Protein AF-0000000076642370 (afdb_homodimer)

Sequence (466 aa):
MKRRTELQFAIIGIGAFGSALAKKLSEEGAYVIAIDNNMEHIEQVKDYVSDAICFDGTDEDLLEEHGITNVDVAIIAIGETFEPVVLIAMHLLNAGVEEVYGRAGSYTQEQILKQIGITDVIHPERQVAERMGISLVRRGMSDVFDLGEGMAMFEVDAPDSMVGYSLEELEIRKRYQLNLITIKRPSEADQKIGLPKQYRPIGILDGQTKIQQNDRLLLVGHKDDVDKMLETNMKRRTELQFAIIGIGAFGSALAKKLSEEGAYVIAIDNNMEHIEQVKDYVSDAICFDGTDEDLLEEHGITNVDVAIIAIGETFEPVVLIAMHLLNAGVEEVYGRAGSYTQEQILKQIGITDVIHPERQVAERMGISLVRRGMSDVFDLGEGMAMFEVDAPDSMVGYSLEELEIRKRYQLNLITIKRPSEADQKIGLPKQYRPIGILDGQTKIQQNDRLLLVGHKDDVDKMLETN

Radius of gyration: 23.32 Å; Cα contacts (8 Å, |Δi|>4): 981; chains: 2; bounding box: 57×58×46 Å

Secondary structure (DSSP, 8-state):
---GGG-EEEEE--SHHHHHHHHHHHHTT-EEEEEES-HHHHHHHTTTSSEEEES-TT-HHHHHHTTGGG-SEEEE---S-SHHHHHHHHHHHHHT-SEEEEE-SSHHHHHHHHHHT-SEEE-HHHHHHHHHHHHHHTTTEEEEEEEETTEEEEEEEPPGGGTT-BHHHH-HHHHH--EEEEEEEE-GGGGSTTS---EEE-S---TT-B--TT-EEEEEEEHHHHHHHHHH-/---GGG-EEEEE--SHHHHHHHHHHHHTT-EEEEEES-HHHHHHHTTTSSEEEES-TT-HHHHHHTTGGG-SEEEE---S-SHHHHHHHHHHHHTT-SEEEEE-SSHHHHHHHHHHT-SEEE-HHHHHHHHHHHHHHTTTEEEEEEEETTEEEEEEEPPGGGTT-BHHHHTHHHHHS-EEEEEEEE-GGGGSTTS---EEE-SS--TT-B--TT-EEEEEEEHHHHHHHHHH-

Foldseek 3Di:
DPDCLAFEEEEEDQDPVSQVVQQVNLVVNHAYEYEEQDVVSQVSRCVRHNHGDHDQLLDLVVCVVVCVLPGQEYEYEDDPDLVSQLSNLLSSVVSPRPAYEYEDADPVSQVSSVVSPHPHYDYPVVVVVVQVVQQVVVVQWRQNADPDPQKTKIKGWDDPVQAPPFCLRVVLCVPLVKDFDWKWDFDVVPVPPPDPGDTDTDPDGDRGDGHHHRIITTIIDHPVSVVVVNVVD/DPPCLAFEEEEEDQDPVSVVVQQVNLVVNHAYEYEEQDVVSQVSRCVRHNHGDHDQLLDLVVCVVVCVLPGQEYEYPDDPDLVSQLSNLLSSVVSPRPAYEYEDADPVSQVSSVVSPHPHYDYPVVVVVVQVVQQVVVVQWRFPADPDPQKTKTKGWDDPVQAPPFCLRVVLCVPLVKDFDWKWDFDVVPVPPPDPGDTDTDPDGDRGDGHHHRIITTIIDHPVSVVVVNVVD

pLDDT: mean 86.87, std 13.93, range [30.92, 98.62]

Solvent-accessible surface area (backbone atoms only — not comparable to full-atom values): 24018 Å² total; per-residue (Å²): 125,80,60,42,55,71,38,34,34,31,34,37,24,43,49,66,35,24,43,35,22,47,48,38,27,28,74,68,53,32,43,32,37,39,30,19,71,43,61,73,41,34,63,72,42,45,86,60,34,75,38,56,44,74,43,61,74,67,37,63,64,58,36,51,75,70,45,57,39,70,29,53,32,39,36,36,43,41,78,88,54,63,66,58,48,53,53,32,50,52,54,34,50,73,57,58,30,76,35,34,34,37,42,37,88,45,71,67,50,39,52,52,44,51,69,76,59,45,68,47,74,45,41,38,38,44,58,44,19,41,47,48,25,46,30,63,44,30,67,55,35,26,56,73,39,83,59,46,93,66,28,29,31,32,37,26,61,51,39,74,74,50,42,74,37,27,46,58,76,60,34,50,45,83,76,39,62,29,46,75,74,40,40,25,35,64,48,69,80,43,67,48,86,90,49,73,78,47,67,39,54,49,76,88,85,51,57,76,44,57,42,48,89,75,22,28,38,32,32,37,33,38,63,69,36,51,50,49,50,54,71,76,61,125,79,59,39,56,72,38,34,35,30,34,39,24,43,51,66,35,26,42,34,22,48,48,38,27,27,76,68,54,33,42,32,37,38,30,19,70,45,62,73,40,36,64,74,43,45,86,59,34,74,40,58,43,74,45,61,74,69,37,62,66,57,36,51,75,72,45,59,41,69,28,53,33,37,35,35,43,40,79,88,53,62,66,58,46,54,52,33,50,52,54,33,49,73,56,60,31,75,35,33,34,38,45,36,91,44,72,69,50,39,52,53,46,52,70,76,59,46,68,46,73,44,40,37,38,44,57,44,19,41,48,46,24,48,25,64,44,34,68,56,33,30,56,74,41,83,60,46,96,66,27,29,32,31,39,25,61,51,40,74,74,48,42,72,38,26,46,56,74,61,33,49,45,81,75,40,62,29,47,76,73,41,40,25,36,64,48,68,82,44,66,50,88,89,49,74,79,48,66,40,54,48,75,86,84,50,57,76,43,56,41,48,88,76,22,29,38,31,34,36,33,40,62,69,36,51,50,48,50,54,71,76,60

InterPro domains:
  IPR003148 Regulator of K+ conductance, N-terminal lobe [PF02254] (9-124)
  IPR003148 Regulator of K+ conductance, N-terminal lobe [PS51201] (6-123)
  IPR006037 Regulator of K+ conductance, C-terminal [PF02080] (152-231)
  IPR006037 Regulator of K+ conductance, C-terminal [PS51202] (139-233)
  IPR036291 NAD(P)-binding domain superfamily [SSF51735] (8-133)
  IPR036721 Regulator of K+ conductance, C-terminal domain superfamily [G3DSA:3.30.70.1450] (147-233)
  IPR036721 Regulator of K+ conductance, C-terminal domain superfamily [SSF116726] (136-231)
  IPR050721 Trk/Ktr/HKT Potassium Transport [PTHR43833] (6-229)

Nearest PDB structures (foldseek):
  6i8v-assembly1_A-2  TM=8.777E-01  e=1.283E-21  Bacillus subtilis subsp. subtilis str. 168
  6s2j-assembly1_A  TM=8.894E-01  e=2.408E-21  Bacillus subtilis subsp. subtilis str. 168
  4j7c-assembly1_B  TM=8.824E-01  e=2.731E-21  Bacillus subtilis subsp. subtilis str. 168
  6s5d-assembly1_B-2  TM=8.880E-01  e=1.318E-20  Bacillus subtilis subsp. subtilis str. 168
  8xmi-assembly1_E  TM=9.238E-01  e=5.404E-19  Bacillus subtilis

Organism: NCBI:txid1194090

Structure (mmCIF, N/CA/C/O backbone):
data_AF-0000000076642370-model_v1
#
loop_
_entity.id
_entity.type
_entity.pdbx_description
1 polymer 'Trk system potassium uptake protein TrkA'
#
loop_
_atom_site.group_PDB
_atom_site.id
_atom_site.type_symbol
_atom_site.label_atom_id
_atom_site.label_alt_id
_atom_site.label_comp_id
_atom_site.label_asym_id
_atom_site.label_entity_id
_atom_site.label_seq_id
_atom_site.pdbx_PDB_ins_code
_atom_site.Cartn_x
_atom_site.Cartn_y
_atom_site.Cartn_z
_atom_site.occupancy
_atom_site.B_iso_or_equiv
_atom_site.auth_seq_id
_atom_site.auth_comp_id
_atom_site.auth_asym_id
_atom_site.auth_atom_id
_atom_site.pdbx_PDB_model_num
ATOM 1 N N . MET A 1 1 ? 25.516 14.109 -2.951 1 30.92 1 MET A N 1
ATOM 2 C CA . MET A 1 1 ? 24.531 13.039 -2.783 1 30.92 1 MET A CA 1
ATOM 3 C C . MET A 1 1 ? 23.922 12.641 -4.125 1 30.92 1 MET A C 1
ATOM 5 O O . MET A 1 1 ? 23.422 13.492 -4.863 1 30.92 1 MET A O 1
ATOM 9 N N . LYS A 1 2 ? 24.516 11.617 -4.734 1 44 2 LYS A N 1
ATOM 10 C CA . LYS A 1 2 ? 24.094 11.344 -6.102 1 44 2 LYS A CA 1
ATOM 11 C C . LYS A 1 2 ? 22.578 11.461 -6.246 1 44 2 LYS A C 1
ATOM 13 O O . LYS A 1 2 ? 21.828 11.047 -5.352 1 44 2 LYS A O 1
ATOM 18 N N . ARG A 1 3 ? 22.188 12.297 -7.047 1 45.38 3 ARG A N 1
ATOM 19 C CA . ARG A 1 3 ? 20.75 12.297 -7.297 1 45.38 3 ARG A CA 1
ATOM 20 C C . ARG A 1 3 ? 20.234 10.891 -7.602 1 45.38 3 ARG A C 1
ATOM 22 O O . ARG A 1 3 ? 20.891 10.141 -8.328 1 45.38 3 ARG A O 1
ATOM 29 N N . ARG A 1 4 ? 19.422 10.195 -6.871 1 50.84 4 ARG A N 1
ATOM 30 C CA . ARG A 1 4 ? 18.891 8.836 -6.891 1 50.84 4 ARG A CA 1
ATOM 31 C C . ARG A 1 4 ? 18.516 8.422 -8.305 1 50.84 4 ARG A C 1
ATOM 33 O O . ARG A 1 4 ? 18.375 7.227 -8.594 1 50.84 4 ARG A O 1
ATOM 40 N N . THR A 1 5 ? 18.422 9.484 -9.172 1 55.75 5 THR A N 1
ATOM 41 C CA . THR A 1 5 ? 18.203 9.148 -10.57 1 55.75 5 THR A CA 1
ATOM 42 C C . THR A 1 5 ? 19.453 8.531 -11.18 1 55.75 5 THR A C 1
ATOM 44 O O . THR A 1 5 ? 19.422 7.992 -12.289 1 55.75 5 THR A O 1
ATOM 47 N N . GLU A 1 6 ? 20.469 8.562 -10.32 1 68.56 6 GLU A N 1
ATOM 48 C CA . GLU A 1 6 ? 21.703 7.996 -10.852 1 68.56 6 GLU A CA 1
ATOM 49 C C . GLU A 1 6 ? 21.938 6.586 -10.312 1 68.56 6 GLU A C 1
ATOM 51 O O . GLU A 1 6 ? 22.938 5.945 -10.664 1 68.56 6 GLU A O 1
ATOM 56 N N . LEU A 1 7 ? 20.891 6.07 -9.719 1 81.62 7 LEU A N 1
ATOM 57 C CA . LEU A 1 7 ? 21.031 4.75 -9.117 1 81.62 7 LEU A CA 1
ATOM 58 C C . LEU A 1 7 ? 20.797 3.652 -10.148 1 81.62 7 LEU A C 1
ATOM 60 O O . LEU A 1 7 ? 19.953 3.801 -11.039 1 81.62 7 LEU A O 1
ATOM 64 N N . GLN A 1 8 ? 21.609 2.615 -10 1 93.06 8 GLN A N 1
ATOM 65 C CA . GLN A 1 8 ? 21.453 1.429 -10.836 1 93.06 8 GLN A CA 1
ATOM 66 C C . GLN A 1 8 ? 20.688 0.33 -10.102 1 93.06 8 GLN A C 1
ATOM 68 O O . GLN A 1 8 ? 21.062 -0.052 -8.992 1 93.06 8 GLN A O 1
ATOM 73 N N . PHE A 1 9 ? 19.625 -0.105 -10.742 1 96.56 9 PHE A N 1
ATOM 74 C CA . PHE A 1 9 ? 18.766 -1.123 -10.148 1 96.56 9 PHE A CA 1
ATOM 75 C C . PHE A 1 9 ? 18.859 -2.428 -10.93 1 96.56 9 PHE A C 1
ATOM 77 O O . PHE A 1 9 ? 18.859 -2.42 -12.164 1 96.56 9 PHE A O 1
ATOM 84 N N . ALA A 1 10 ? 18.984 -3.482 -10.195 1 98.31 10 ALA A N 1
ATOM 85 C CA . ALA A 1 10 ? 18.797 -4.805 -10.789 1 98.31 10 ALA A CA 1
ATOM 86 C C . ALA A 1 10 ? 17.516 -5.461 -10.289 1 98.31 10 ALA A C 1
ATOM 88 O O . ALA A 1 10 ? 17.234 -5.453 -9.094 1 98.31 10 ALA A O 1
ATOM 89 N N . ILE A 1 11 ? 16.766 -5.969 -11.242 1 98.56 11 ILE A N 1
ATOM 90 C CA . ILE A 1 11 ? 15.562 -6.73 -10.906 1 98.56 11 ILE A CA 1
ATOM 91 C C . ILE A 1 11 ? 15.703 -8.164 -11.406 1 98.56 11 ILE A C 1
ATOM 93 O O . ILE A 1 11 ? 15.797 -8.398 -12.617 1 98.56 11 ILE A O 1
ATOM 97 N N . ILE A 1 12 ? 15.711 -9.062 -10.438 1 98.62 12 ILE A N 1
ATOM 98 C CA . ILE A 1 12 ? 15.875 -10.477 -10.773 1 98.62 12 ILE A CA 1
ATOM 99 C C . ILE A 1 12 ? 14.539 -11.195 -10.633 1 98.62 12 ILE A C 1
ATOM 101 O O . ILE A 1 12 ? 14.039 -11.391 -9.523 1 98.62 12 ILE A O 1
ATOM 105 N N . GLY A 1 13 ? 14.016 -11.688 -11.719 1 97.75 13 GLY A N 1
ATOM 106 C CA . GLY A 1 13 ? 12.648 -12.172 -11.797 1 97.75 13 GLY A CA 1
ATOM 107 C C . GLY A 1 13 ? 11.695 -11.164 -12.414 1 97.75 13 GLY A C 1
ATOM 108 O O . GLY A 1 13 ? 11.398 -10.133 -11.805 1 97.75 13 GLY A O 1
ATOM 109 N N . ILE A 1 14 ? 11.281 -11.516 -13.648 1 97.06 14 ILE A N 1
ATOM 110 C CA . ILE A 1 14 ? 10.43 -10.578 -14.375 1 97.06 14 ILE A CA 1
ATOM 111 C C . ILE A 1 14 ? 9.047 -11.188 -14.578 1 97.06 14 ILE A C 1
ATOM 113 O O . ILE A 1 14 ? 8.609 -11.383 -15.719 1 97.06 14 ILE A O 1
ATOM 117 N N . GLY A 1 15 ? 8.383 -11.438 -13.516 1 93.5 15 GLY A N 1
ATOM 118 C CA . GLY A 1 15 ? 6.969 -11.797 -13.508 1 93.5 15 GLY A CA 1
ATOM 119 C C . GLY A 1 15 ? 6.055 -10.602 -13.336 1 93.5 15 GLY A C 1
ATOM 120 O O . GLY A 1 15 ? 6.367 -9.492 -13.789 1 93.5 15 GLY A O 1
ATOM 121 N N . ALA A 1 16 ? 4.918 -10.867 -12.68 1 90.62 16 ALA A N 1
ATOM 122 C CA . ALA A 1 16 ? 3.934 -9.805 -12.484 1 90.62 16 ALA A CA 1
ATOM 123 C C . ALA A 1 16 ? 4.508 -8.664 -11.648 1 90.62 16 ALA A C 1
ATOM 125 O O . ALA A 1 16 ? 4.398 -7.496 -12.023 1 90.62 16 ALA A O 1
ATOM 126 N N . PHE A 1 17 ? 5.223 -9.039 -10.617 1 94.12 17 PHE A N 1
ATOM 127 C CA . PHE A 1 17 ? 5.793 -8.023 -9.742 1 94.12 17 PHE A CA 1
ATOM 128 C C . PHE A 1 17 ? 7.023 -7.387 -10.375 1 94.12 17 PHE A C 1
ATOM 130 O O . PHE A 1 17 ? 7.117 -6.16 -10.461 1 94.12 17 PHE A O 1
ATOM 137 N N . GLY A 1 18 ? 7.949 -8.18 -10.797 1 96.69 18 GLY A N 1
ATOM 138 C CA . GLY A 1 18 ? 9.188 -7.684 -11.367 1 96.69 18 GLY A CA 1
ATOM 139 C C . GLY A 1 18 ? 8.977 -6.789 -12.57 1 96.69 18 GLY A C 1
ATOM 140 O O . GLY A 1 18 ? 9.648 -5.762 -12.719 1 96.69 18 GLY A O 1
ATOM 141 N N . SER A 1 19 ? 8.047 -7.191 -13.422 1 96.25 19 SER A N 1
ATOM 142 C CA . SER A 1 19 ? 7.793 -6.391 -14.617 1 96.25 19 SER A CA 1
ATOM 143 C C . SER A 1 19 ? 7.172 -5.047 -14.258 1 96.25 19 SER A C 1
ATOM 145 O O . SER A 1 19 ? 7.531 -4.016 -14.836 1 96.25 19 SER A O 1
ATOM 147 N N . ALA A 1 20 ? 6.266 -5.055 -13.312 1 93.62 20 ALA A N 1
ATOM 148 C CA . ALA A 1 20 ? 5.645 -3.811 -12.859 1 93.62 20 ALA A CA 1
ATOM 149 C C . ALA A 1 20 ? 6.68 -2.885 -12.227 1 93.62 20 ALA A C 1
ATOM 151 O O . ALA A 1 20 ? 6.672 -1.675 -12.469 1 93.62 20 ALA A O 1
ATOM 152 N N . LEU A 1 21 ? 7.57 -3.43 -11.477 1 94.94 21 LEU A N 1
ATOM 153 C CA . LEU A 1 21 ? 8.617 -2.652 -10.82 1 94.94 21 LEU A CA 1
ATOM 154 C C . LEU A 1 21 ? 9.594 -2.08 -11.844 1 94.94 21 LEU A C 1
ATOM 156 O O . LEU A 1 21 ? 9.961 -0.905 -11.773 1 94.94 21 LEU A O 1
ATOM 160 N N . ALA A 1 22 ? 9.977 -2.93 -12.75 1 96.94 22 ALA A N 1
ATOM 161 C CA . ALA A 1 22 ? 10.891 -2.498 -13.805 1 96.94 22 ALA A CA 1
ATOM 162 C C . ALA A 1 22 ? 10.312 -1.314 -14.578 1 96.94 22 ALA A C 1
ATOM 164 O O . ALA A 1 22 ? 11.016 -0.327 -14.82 1 96.94 22 ALA A O 1
ATOM 165 N N . LYS A 1 23 ? 9.094 -1.418 -14.914 1 94.25 23 LYS A N 1
ATOM 166 C CA . LYS A 1 23 ? 8.422 -0.352 -15.648 1 94.25 23 LYS A CA 1
ATOM 167 C C . LYS A 1 23 ? 8.375 0.935 -14.836 1 94.25 23 LYS A C 1
ATOM 169 O O . LYS A 1 23 ? 8.719 2.008 -15.328 1 94.25 23 LYS A O 1
ATOM 174 N N . LYS A 1 24 ? 7.984 0.792 -13.633 1 88.88 24 LYS A N 1
ATOM 175 C CA . LYS A 1 24 ? 7.836 1.973 -12.789 1 88.88 24 LYS A CA 1
ATOM 176 C C . LYS A 1 24 ? 9.18 2.66 -12.555 1 88.88 24 LYS A C 1
ATOM 178 O O . LYS A 1 24 ? 9.281 3.883 -12.672 1 88.88 24 LYS A O 1
ATOM 183 N N . LEU A 1 25 ? 10.195 1.916 -12.234 1 90.81 25 LEU A N 1
ATOM 184 C CA . LEU A 1 25 ? 11.531 2.471 -12.031 1 90.81 25 LEU A CA 1
ATOM 185 C C . LEU A 1 25 ? 12.008 3.195 -13.289 1 90.81 25 LEU A C 1
ATOM 187 O O . LEU A 1 25 ? 12.562 4.293 -13.203 1 90.81 25 LEU A O 1
ATOM 191 N N . SER A 1 26 ? 11.781 2.57 -14.398 1 93.06 26 SER A N 1
ATOM 192 C CA . SER A 1 26 ? 12.188 3.168 -15.672 1 93.06 26 SER A CA 1
ATOM 193 C C . SER A 1 26 ? 11.445 4.473 -15.93 1 93.06 26 SER A C 1
ATOM 195 O O . SER A 1 26 ? 12.047 5.457 -16.359 1 93.06 26 SER A O 1
ATOM 197 N N . GLU A 1 27 ? 10.164 4.457 -15.664 1 85.5 27 GLU A N 1
ATOM 198 C CA . GLU A 1 27 ? 9.344 5.656 -15.805 1 85.5 27 GLU A CA 1
ATOM 199 C C . GLU A 1 27 ? 9.883 6.793 -14.938 1 85.5 27 GLU A C 1
ATOM 201 O O . GLU A 1 27 ? 9.766 7.965 -15.297 1 85.5 27 GLU A O 1
ATOM 206 N N . GLU A 1 28 ? 10.477 6.438 -13.875 1 77.06 28 GLU A N 1
ATOM 207 C CA . GLU A 1 28 ? 11.008 7.422 -12.938 1 77.06 28 GLU A CA 1
ATOM 208 C C . GLU A 1 28 ? 12.438 7.82 -13.312 1 77.06 28 GLU A C 1
ATOM 210 O O . GLU A 1 28 ? 13.078 8.594 -12.594 1 77.06 28 GLU A O 1
ATOM 215 N N . GLY A 1 29 ? 12.969 7.215 -14.312 1 83.94 29 GLY A N 1
ATOM 216 C CA . GLY A 1 29 ? 14.234 7.645 -14.883 1 83.94 29 GLY A CA 1
ATOM 217 C C . GLY A 1 29 ? 15.422 6.875 -14.344 1 83.94 29 GLY A C 1
ATOM 218 O O . GLY A 1 29 ? 16.578 7.266 -14.562 1 83.94 29 GLY A O 1
ATOM 219 N N . ALA A 1 30 ? 15.195 5.777 -13.703 1 88.12 30 ALA A N 1
ATOM 220 C CA . ALA A 1 30 ? 16.281 4.992 -13.125 1 88.12 30 ALA A CA 1
ATOM 221 C C . ALA A 1 30 ? 16.922 4.086 -14.164 1 88.12 30 ALA A C 1
ATOM 223 O O . ALA A 1 30 ? 16.297 3.762 -15.18 1 88.12 30 ALA A O 1
ATOM 224 N N . TYR A 1 31 ? 18.172 3.764 -13.953 1 94.38 31 TYR A N 1
ATOM 225 C CA . TYR A 1 31 ? 18.844 2.734 -14.742 1 94.38 31 TYR A CA 1
ATOM 226 C C . TYR A 1 31 ? 18.484 1.343 -14.234 1 94.38 31 TYR A C 1
ATOM 228 O O . TYR A 1 31 ? 18.812 0.981 -13.102 1 94.38 31 TYR A O 1
ATOM 236 N N . VAL A 1 32 ? 17.859 0.541 -15.102 1 97.12 32 VAL A N 1
ATOM 237 C CA . VAL A 1 32 ? 17.312 -0.732 -14.641 1 97.12 32 VAL A CA 1
ATOM 238 C C . VAL A 1 32 ? 17.875 -1.872 -15.484 1 97.12 32 VAL A C 1
ATOM 240 O O . VAL A 1 32 ? 17.812 -1.827 -16.719 1 97.12 32 VAL A O 1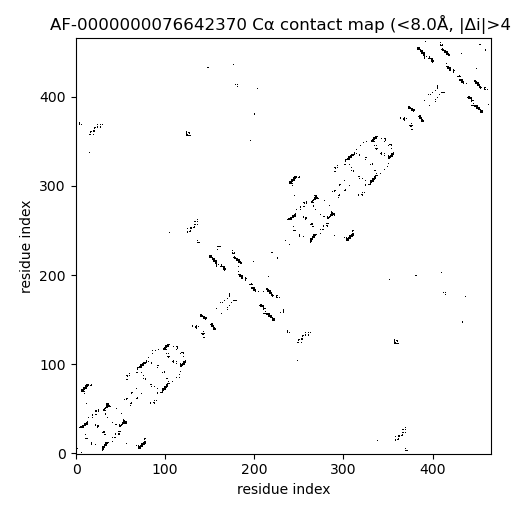
ATOM 243 N N . ILE A 1 33 ? 18.438 -2.861 -14.773 1 98.06 33 ILE A N 1
ATOM 244 C CA . ILE A 1 33 ? 18.828 -4.125 -15.391 1 98.06 33 ILE A CA 1
ATOM 245 C C . ILE A 1 33 ? 17.828 -5.215 -14.992 1 98.06 33 ILE A C 1
ATOM 247 O O . ILE A 1 33 ? 17.703 -5.547 -13.812 1 98.06 33 ILE A O 1
ATOM 251 N N . ALA A 1 34 ? 17.156 -5.75 -16.016 1 98.44 34 ALA A N 1
ATOM 252 C CA . ALA A 1 34 ? 16.156 -6.789 -15.773 1 98.44 34 ALA A CA 1
ATOM 253 C C . ALA A 1 34 ? 16.703 -8.164 -16.141 1 98.44 34 ALA A C 1
ATOM 255 O O . ALA A 1 34 ? 17.266 -8.352 -17.219 1 98.44 34 ALA A O 1
ATOM 256 N N . ILE A 1 35 ? 16.5 -9.117 -15.195 1 98.44 35 ILE A N 1
ATOM 257 C CA . ILE A 1 35 ? 17.016 -10.461 -15.391 1 98.44 35 ILE A CA 1
ATOM 258 C C . ILE A 1 35 ? 15.883 -11.477 -15.203 1 98.44 35 ILE A C 1
ATOM 260 O O . ILE A 1 35 ? 15.094 -11.375 -14.258 1 98.44 35 ILE A O 1
ATOM 264 N N . ASP A 1 36 ? 15.828 -12.422 -16.078 1 98.25 36 ASP A N 1
ATOM 265 C CA . ASP A 1 36 ? 14.938 -13.578 -15.977 1 98.25 36 ASP A CA 1
ATOM 266 C C . ASP A 1 36 ? 15.469 -14.75 -16.797 1 98.25 36 ASP A C 1
ATOM 268 O O . ASP A 1 36 ? 16.219 -14.555 -17.766 1 98.25 36 ASP A O 1
ATOM 272 N N . ASN A 1 37 ? 15.062 -15.906 -16.344 1 97.62 37 ASN A N 1
ATOM 273 C CA . ASN A 1 37 ? 15.516 -17.062 -17.109 1 97.62 37 ASN A CA 1
ATOM 274 C C . ASN A 1 37 ? 14.508 -17.453 -18.172 1 97.62 37 ASN A C 1
ATOM 276 O O . ASN A 1 37 ? 14.703 -18.453 -18.875 1 97.62 37 ASN A O 1
ATOM 280 N N . ASN A 1 38 ? 13.43 -16.781 -18.328 1 97.12 38 ASN A N 1
ATOM 281 C CA . ASN A 1 38 ? 12.414 -16.953 -19.344 1 97.12 38 ASN A CA 1
ATOM 282 C C . ASN A 1 38 ? 12.445 -15.82 -20.375 1 97.12 38 ASN A C 1
ATOM 284 O O . ASN A 1 38 ? 12.164 -14.672 -20.047 1 97.12 38 ASN A O 1
ATOM 288 N N . MET A 1 39 ? 12.711 -16.141 -21.594 1 97.25 39 MET A N 1
ATOM 289 C CA . MET A 1 39 ? 12.859 -15.141 -22.656 1 97.25 39 MET A CA 1
ATOM 290 C C . MET A 1 39 ? 11.57 -14.367 -22.875 1 97.25 39 MET A C 1
ATOM 292 O O . MET A 1 39 ? 11.594 -13.188 -23.219 1 97.25 39 MET A O 1
ATOM 296 N N . GLU A 1 40 ? 10.453 -14.992 -22.688 1 96.25 40 GLU A N 1
ATOM 297 C CA . GLU A 1 40 ? 9.164 -14.328 -22.844 1 96.25 40 GLU A CA 1
ATOM 298 C C . GLU A 1 40 ? 9.016 -13.172 -21.859 1 96.25 40 GLU A C 1
ATOM 300 O O . GLU A 1 40 ? 8.469 -12.117 -22.203 1 96.25 40 GLU A O 1
ATOM 305 N N . HIS A 1 41 ? 9.523 -13.406 -20.688 1 96.25 41 HIS A N 1
ATOM 306 C CA . HIS A 1 41 ? 9.484 -12.359 -19.656 1 96.25 41 HIS A CA 1
ATOM 307 C C . HIS A 1 41 ? 10.391 -11.195 -20.031 1 96.25 41 HIS A C 1
ATOM 309 O O . HIS A 1 41 ? 10.008 -10.031 -19.875 1 96.25 41 HIS A O 1
ATOM 315 N N . ILE A 1 42 ? 11.547 -11.508 -20.547 1 97.31 42 ILE A N 1
ATOM 316 C CA . ILE A 1 42 ? 12.523 -10.5 -20.922 1 97.31 42 ILE A CA 1
ATOM 317 C C . ILE A 1 42 ? 11.969 -9.633 -22.047 1 97.31 42 ILE A C 1
ATOM 319 O O . ILE A 1 42 ? 12.117 -8.406 -22.031 1 97.31 42 ILE A O 1
ATOM 323 N N . GLU A 1 43 ? 11.273 -10.234 -22.938 1 96.38 43 GLU A N 1
ATOM 324 C CA . GLU A 1 43 ? 10.695 -9.539 -24.078 1 96.38 43 GLU A CA 1
ATOM 325 C C . GLU A 1 43 ? 9.656 -8.516 -23.641 1 96.38 43 GLU A C 1
ATOM 327 O O . GLU A 1 43 ? 9.492 -7.473 -24.266 1 96.38 43 GLU A O 1
ATOM 332 N N . GLN A 1 44 ? 9.07 -8.773 -22.547 1 92.56 44 GLN A N 1
ATOM 333 C CA . GLN A 1 44 ? 8 -7.906 -22.047 1 92.56 44 GLN A CA 1
ATOM 334 C C . GLN A 1 44 ? 8.562 -6.586 -21.531 1 92.56 44 GLN A C 1
ATOM 336 O O . GLN A 1 44 ? 7.863 -5.574 -21.5 1 92.56 44 GLN A O 1
ATOM 341 N N . VAL A 1 45 ? 9.867 -6.605 -21.172 1 96.31 45 VAL A N 1
ATOM 342 C CA . VAL A 1 45 ? 10.352 -5.418 -20.469 1 96.31 45 VAL A CA 1
ATOM 343 C C . VAL A 1 45 ? 11.508 -4.805 -21.25 1 96.31 45 VAL A C 1
ATOM 345 O O . VAL A 1 45 ? 11.961 -3.697 -20.938 1 96.31 45 VAL A O 1
ATOM 348 N N . LYS A 1 46 ? 11.984 -5.418 -22.297 1 96.56 46 LYS A N 1
ATOM 349 C CA . LYS A 1 46 ? 13.219 -5.043 -22.984 1 96.56 46 LYS A CA 1
ATOM 350 C C . LYS A 1 46 ? 13.125 -3.629 -23.547 1 96.56 46 LYS A C 1
ATOM 352 O O . LYS A 1 46 ? 14.125 -2.918 -23.625 1 96.56 46 LYS A O 1
ATOM 357 N N . ASP A 1 47 ? 11.938 -3.152 -23.812 1 95.12 47 ASP A N 1
ATOM 358 C CA . ASP A 1 47 ? 11.758 -1.871 -24.484 1 95.12 47 ASP A CA 1
ATOM 359 C C . ASP A 1 47 ? 11.719 -0.72 -23.484 1 95.12 47 ASP A C 1
ATOM 361 O O . ASP A 1 47 ? 11.836 0.446 -23.859 1 95.12 47 ASP A O 1
ATOM 365 N N . TYR A 1 48 ? 11.617 -1.032 -22.25 1 92.56 48 TYR A N 1
ATOM 366 C CA . TYR A 1 48 ? 11.422 0.097 -21.344 1 92.56 48 TYR A CA 1
ATOM 367 C C . TYR A 1 48 ? 12.516 0.146 -20.297 1 92.56 48 TYR A C 1
ATOM 369 O O . TYR A 1 48 ? 12.656 1.143 -19.578 1 92.56 48 TYR A O 1
ATOM 377 N N . VAL A 1 49 ? 13.328 -0.917 -20.234 1 96.69 49 VAL A N 1
ATOM 378 C CA . VAL A 1 49 ? 14.414 -0.909 -19.25 1 96.69 49 VAL A CA 1
ATOM 379 C C . VAL A 1 49 ? 15.734 -0.616 -19.953 1 96.69 49 VAL A C 1
ATOM 381 O O . VAL A 1 49 ? 15.812 -0.625 -21.188 1 96.69 49 VAL A O 1
ATOM 384 N N . SER A 1 50 ? 16.75 -0.288 -19.141 1 96.38 50 SER A N 1
ATOM 385 C CA . SER A 1 50 ? 18.078 0.014 -19.672 1 96.38 50 SER A CA 1
ATOM 386 C C . SER A 1 50 ? 18.734 -1.232 -20.266 1 96.38 50 SER A C 1
ATOM 388 O O . SER A 1 50 ? 19.344 -1.179 -21.328 1 96.38 50 SER A O 1
ATOM 390 N N . ASP A 1 51 ? 18.656 -2.363 -19.531 1 97.19 51 ASP A N 1
ATOM 391 C CA . ASP A 1 51 ? 19.172 -3.66 -19.969 1 97.19 51 ASP A CA 1
ATOM 392 C C . ASP A 1 51 ? 18.219 -4.785 -19.547 1 97.19 51 ASP A C 1
ATOM 394 O O . ASP A 1 51 ? 17.672 -4.766 -18.453 1 97.19 51 ASP A O 1
ATOM 398 N N . ALA A 1 52 ? 18.047 -5.688 -20.5 1 98 52 ALA A N 1
ATOM 399 C CA . ALA A 1 52 ? 17.281 -6.898 -20.219 1 98 52 ALA A CA 1
ATOM 400 C C . ALA A 1 52 ? 18.031 -8.141 -20.672 1 98 52 ALA A C 1
ATOM 402 O O . ALA A 1 52 ? 18.344 -8.289 -21.859 1 98 52 ALA A O 1
ATOM 403 N N . ILE A 1 53 ? 18.312 -9.016 -19.719 1 98.12 53 ILE A N 1
ATOM 404 C CA . ILE A 1 53 ? 19.188 -10.141 -20.031 1 98.12 53 ILE A CA 1
ATOM 405 C C . ILE A 1 53 ? 18.531 -11.445 -19.578 1 98.12 53 ILE A C 1
ATOM 407 O O . ILE A 1 53 ? 17.953 -11.508 -18.484 1 98.12 53 ILE A O 1
ATOM 411 N N . CYS A 1 54 ? 18.625 -12.445 -20.453 1 98.56 54 CYS A N 1
ATOM 412 C CA . CYS A 1 54 ? 18.031 -13.742 -20.156 1 98.56 54 CYS A CA 1
ATOM 413 C C . CYS A 1 54 ? 19.078 -14.719 -19.641 1 98.56 54 CYS A C 1
ATOM 415 O O . CYS A 1 54 ? 19.906 -15.219 -20.406 1 98.56 54 CYS A O 1
ATOM 417 N N . PHE A 1 55 ? 19.047 -15.008 -18.281 1 97.69 55 PHE A N 1
ATOM 418 C CA . PHE A 1 55 ? 19.906 -16.047 -17.703 1 97.69 55 PHE A CA 1
ATOM 419 C C . PHE A 1 55 ? 19.406 -16.453 -16.328 1 97.69 55 PHE A C 1
ATOM 421 O O . PHE A 1 55 ? 18.484 -15.828 -15.781 1 97.69 55 PHE A O 1
ATOM 428 N N . ASP A 1 56 ? 19.922 -17.5 -15.828 1 97.69 56 ASP A N 1
ATOM 429 C CA . ASP A 1 56 ? 19.578 -17.984 -14.492 1 97.69 56 ASP A CA 1
ATOM 430 C C . ASP A 1 56 ? 20.281 -17.156 -13.414 1 97.69 56 ASP A C 1
ATOM 432 O O . ASP A 1 56 ? 21.5 -17.172 -13.312 1 97.69 56 ASP A O 1
ATOM 436 N N . GLY A 1 57 ? 19.516 -16.469 -12.594 1 96.88 57 GLY A N 1
ATOM 437 C CA . GLY A 1 57 ? 20.031 -15.547 -11.586 1 96.88 57 GLY A CA 1
ATOM 438 C C . GLY A 1 57 ? 20.844 -16.234 -10.5 1 96.88 57 GLY A C 1
ATOM 439 O O . GLY A 1 57 ? 21.516 -15.586 -9.703 1 96.88 57 GLY A O 1
ATOM 440 N N . THR A 1 58 ? 20.766 -17.594 -10.484 1 97.31 58 THR A N 1
ATOM 441 C CA . THR A 1 58 ? 21.547 -18.297 -9.469 1 97.31 58 THR A CA 1
ATOM 442 C C . THR A 1 58 ? 22.984 -18.516 -9.945 1 97.31 58 THR A C 1
ATOM 444 O O . THR A 1 58 ? 23.844 -18.969 -9.18 1 97.31 58 THR A O 1
ATOM 447 N N . ASP A 1 59 ? 23.266 -18.188 -11.156 1 97.69 59 ASP A N 1
ATOM 448 C CA . ASP A 1 59 ? 24.625 -18.266 -11.695 1 97.69 59 ASP A CA 1
ATOM 449 C C . ASP A 1 59 ? 25.453 -17.062 -11.258 1 97.69 59 ASP A C 1
ATOM 451 O O . ASP A 1 59 ? 25.344 -15.977 -11.844 1 97.69 59 ASP A O 1
ATOM 455 N N . GLU A 1 60 ? 26.312 -17.344 -10.383 1 96.38 60 GLU A N 1
ATOM 456 C CA . GLU A 1 60 ? 27.094 -16.266 -9.789 1 96.38 60 GLU A CA 1
ATOM 457 C C . GLU A 1 60 ? 28 -15.602 -10.82 1 96.38 60 GLU A C 1
ATOM 459 O O . GLU A 1 60 ? 28.203 -14.391 -10.789 1 96.38 60 GLU A O 1
ATOM 464 N N . ASP A 1 61 ? 28.531 -16.391 -11.633 1 96.94 61 ASP A N 1
ATOM 465 C CA . ASP A 1 61 ? 29.438 -15.875 -12.656 1 96.94 61 ASP A CA 1
ATOM 466 C C . ASP A 1 61 ? 28.703 -14.922 -13.594 1 96.94 61 ASP A C 1
ATOM 468 O O . ASP A 1 61 ? 29.219 -13.852 -13.938 1 96.94 61 ASP A O 1
ATOM 472 N N . LEU A 1 62 ? 27.562 -15.312 -13.945 1 97.5 62 LEU A N 1
ATOM 473 C CA . LEU A 1 62 ? 26.781 -14.477 -14.852 1 97.5 62 LEU A CA 1
ATOM 474 C C . LEU A 1 62 ? 26.312 -13.203 -14.156 1 97.5 62 LEU A C 1
ATOM 476 O O . LEU A 1 62 ? 26.25 -12.141 -14.781 1 97.5 62 LEU A O 1
ATOM 480 N N . LEU A 1 63 ? 25.984 -13.273 -12.883 1 97.44 63 LEU A N 1
ATOM 481 C CA . LEU A 1 63 ? 25.641 -12.086 -12.117 1 97.44 63 LEU A CA 1
ATOM 482 C C . LEU A 1 63 ? 26.766 -11.062 -12.156 1 97.44 63 LEU A C 1
ATOM 484 O O . LEU A 1 63 ? 26.531 -9.867 -12.352 1 97.44 63 LEU A O 1
ATOM 488 N N . GLU A 1 64 ? 27.953 -11.594 -11.992 1 96.19 64 GLU A N 1
ATOM 489 C CA . GLU A 1 64 ? 29.125 -10.727 -11.984 1 96.19 64 GLU A CA 1
ATOM 490 C C . GLU A 1 64 ? 29.422 -10.18 -13.383 1 96.19 64 GLU A C 1
ATOM 492 O O . GLU A 1 64 ? 29.656 -8.984 -13.547 1 96.19 64 GLU A O 1
ATOM 497 N N . GLU A 1 65 ? 29.375 -11.055 -14.312 1 96.12 65 GLU A N 1
ATOM 498 C CA . GLU A 1 65 ? 29.688 -10.711 -15.695 1 96.12 65 GLU A CA 1
ATOM 499 C C . GLU A 1 65 ? 28.781 -9.609 -16.219 1 96.12 65 GLU A C 1
ATOM 501 O O . GLU A 1 65 ? 29.203 -8.75 -16.984 1 96.12 65 GLU A O 1
ATOM 506 N N . HIS A 1 66 ? 27.578 -9.578 -15.773 1 95.69 66 HIS A N 1
ATOM 507 C CA . HIS A 1 66 ? 26.609 -8.641 -16.312 1 95.69 66 HIS A CA 1
ATOM 508 C C . HIS A 1 66 ? 26.438 -7.43 -15.391 1 95.69 66 HIS A C 1
ATOM 510 O O . HIS A 1 66 ? 25.5 -6.641 -15.562 1 95.69 66 HIS A O 1
ATOM 516 N N . GLY A 1 67 ? 27.234 -7.34 -14.375 1 95 67 GLY A N 1
ATOM 517 C CA . GLY A 1 67 ? 27.328 -6.133 -13.57 1 95 67 GLY A CA 1
ATOM 518 C C . GLY A 1 67 ? 26.281 -6.059 -12.484 1 95 67 GLY A C 1
ATOM 519 O O . GLY A 1 67 ? 26.047 -4.996 -11.898 1 95 67 GLY A O 1
ATOM 520 N N . ILE A 1 68 ? 25.625 -7.141 -12.188 1 96.31 68 ILE A N 1
ATOM 521 C CA . ILE A 1 68 ? 24.562 -7.145 -11.188 1 96.31 68 ILE A CA 1
ATOM 522 C C . ILE A 1 68 ? 25.156 -6.941 -9.797 1 96.31 68 ILE A C 1
ATOM 524 O O . ILE A 1 68 ? 24.531 -6.344 -8.922 1 96.31 68 ILE A O 1
ATOM 528 N N . THR A 1 69 ? 26.391 -7.398 -9.664 1 96.5 69 THR A N 1
ATOM 529 C CA . THR A 1 69 ? 27.062 -7.297 -8.367 1 96.5 69 THR A CA 1
ATOM 530 C C . THR A 1 69 ? 27.547 -5.871 -8.117 1 96.5 69 THR A C 1
ATOM 532 O O . THR A 1 69 ? 28 -5.551 -7.023 1 96.5 69 THR A O 1
ATOM 535 N N . ASN A 1 70 ? 27.375 -4.984 -9.086 1 94.69 70 ASN A N 1
ATOM 536 C CA . ASN A 1 70 ? 27.859 -3.615 -8.961 1 94.69 70 ASN A CA 1
ATOM 537 C C . ASN A 1 70 ? 26.703 -2.619 -8.859 1 94.69 70 ASN A C 1
ATOM 539 O O . ASN A 1 70 ? 26.922 -1.408 -8.812 1 94.69 70 ASN A O 1
ATOM 543 N N . VAL A 1 71 ? 25.531 -3.08 -8.859 1 95.94 71 VAL A N 1
ATOM 544 C CA . VAL A 1 71 ? 24.375 -2.176 -8.828 1 95.94 71 VAL A CA 1
ATOM 545 C C . VAL A 1 71 ? 24.219 -1.584 -7.43 1 95.94 71 VAL A C 1
ATOM 547 O O . VAL A 1 71 ? 24.781 -2.105 -6.461 1 95.94 71 VAL A O 1
ATOM 550 N N . ASP A 1 72 ? 23.453 -0.488 -7.363 1 93.5 72 ASP A N 1
ATOM 551 C CA . ASP A 1 72 ? 23.188 0.144 -6.078 1 93.5 72 ASP A CA 1
ATOM 552 C C . ASP A 1 72 ? 22.125 -0.629 -5.301 1 93.5 72 ASP A C 1
ATOM 554 O O . ASP A 1 72 ? 22.203 -0.761 -4.078 1 93.5 72 ASP A O 1
ATOM 558 N N . VAL A 1 73 ? 21.125 -1.11 -6.004 1 95.31 73 VAL A N 1
ATOM 559 C CA . VAL A 1 73 ? 20 -1.8 -5.391 1 95.31 73 VAL A CA 1
ATOM 560 C C . VAL A 1 73 ? 19.641 -3.029 -6.219 1 95.31 73 VAL A C 1
ATOM 562 O O . VAL A 1 73 ? 19.516 -2.949 -7.445 1 95.31 73 VAL A O 1
ATOM 565 N N . ALA A 1 74 ? 19.5 -4.129 -5.547 1 98.19 74 ALA A N 1
ATOM 566 C CA . ALA A 1 74 ? 19.047 -5.359 -6.195 1 98.19 74 ALA A CA 1
ATOM 567 C C . ALA A 1 74 ? 17.75 -5.855 -5.582 1 98.19 74 ALA A C 1
ATOM 569 O O . ALA A 1 74 ? 17.609 -5.922 -4.359 1 98.19 74 ALA A O 1
ATOM 570 N N . ILE A 1 75 ? 16.828 -6.176 -6.477 1 98.31 75 ILE A N 1
ATOM 571 C CA . ILE A 1 75 ? 15.539 -6.707 -6.035 1 98.31 75 ILE A CA 1
ATOM 572 C C . ILE A 1 75 ? 15.344 -8.117 -6.59 1 98.31 75 ILE A C 1
ATOM 574 O O . ILE A 1 75 ? 15.305 -8.312 -7.805 1 98.31 75 ILE A O 1
ATOM 578 N N . ILE A 1 76 ? 15.258 -9.047 -5.695 1 98.62 76 ILE A N 1
ATOM 579 C CA . ILE A 1 76 ? 14.961 -10.422 -6.078 1 98.62 76 ILE A CA 1
ATOM 580 C C . ILE A 1 76 ? 13.453 -10.656 -6.047 1 98.62 76 ILE A C 1
ATOM 582 O O . ILE A 1 76 ? 12.875 -10.898 -4.988 1 98.62 76 ILE A O 1
ATOM 586 N N . ALA A 1 77 ? 12.875 -10.68 -7.23 1 97.88 77 ALA A N 1
ATOM 587 C CA . ALA A 1 77 ? 11.422 -10.625 -7.355 1 97.88 77 ALA A CA 1
ATOM 588 C C . ALA A 1 77 ? 10.844 -12 -7.645 1 97.88 77 ALA A C 1
ATOM 590 O O . ALA A 1 77 ? 9.656 -12.133 -7.965 1 97.88 77 ALA A O 1
ATOM 591 N N . ILE A 1 78 ? 11.641 -13.031 -7.504 1 96.19 78 ILE A N 1
ATOM 592 C CA . ILE A 1 78 ? 11.203 -14.406 -7.758 1 96.19 78 ILE A CA 1
ATOM 593 C C . ILE A 1 78 ? 10.188 -14.828 -6.699 1 96.19 78 ILE A C 1
ATOM 595 O O . ILE A 1 78 ? 10.461 -14.75 -5.5 1 96.19 78 ILE A O 1
ATOM 599 N N . GLY A 1 79 ? 8.984 -15.289 -7.098 1 89.56 79 GLY A N 1
ATOM 600 C CA . GLY A 1 79 ? 7.934 -15.617 -6.152 1 89.56 79 GLY A CA 1
ATOM 601 C C . GLY A 1 79 ? 7.531 -17.078 -6.188 1 89.56 79 GLY A C 1
ATOM 602 O O . GLY A 1 79 ? 6.848 -17.562 -5.281 1 89.56 79 GLY A O 1
ATOM 603 N N . GLU A 1 80 ? 8 -17.859 -7.125 1 85.38 80 GLU A N 1
ATOM 604 C CA . GLU A 1 80 ? 7.562 -19.234 -7.32 1 85.38 80 GLU A CA 1
ATOM 605 C C . GLU A 1 80 ? 8.359 -20.203 -6.445 1 85.38 80 GLU A C 1
ATOM 607 O O . GLU A 1 80 ? 7.816 -21.188 -5.953 1 85.38 80 GLU A O 1
ATOM 612 N N . THR A 1 81 ? 9.609 -19.922 -6.348 1 92.44 81 THR A N 1
ATOM 613 C CA . THR A 1 81 ? 10.492 -20.781 -5.566 1 92.44 81 THR A CA 1
ATOM 614 C C . THR A 1 81 ? 11.352 -19.938 -4.617 1 92.44 81 THR A C 1
ATOM 616 O O . THR A 1 81 ? 11.766 -18.844 -4.961 1 92.44 81 THR A O 1
ATOM 619 N N . PHE A 1 82 ? 11.664 -20.578 -3.52 1 94.88 82 PHE A N 1
ATOM 620 C CA . PHE A 1 82 ? 12.336 -19.812 -2.471 1 94.88 82 PHE A CA 1
ATOM 621 C C . PHE A 1 82 ? 13.844 -20.016 -2.533 1 94.88 82 PHE A C 1
ATOM 623 O O . PHE A 1 82 ? 14.609 -19.078 -2.285 1 94.88 82 PHE A O 1
ATOM 630 N N . GLU A 1 83 ? 14.273 -21.172 -2.895 1 95.88 83 GLU A N 1
ATOM 631 C CA . GLU A 1 83 ? 15.695 -21.5 -2.867 1 95.88 83 GLU A CA 1
ATOM 632 C C . GLU A 1 83 ? 16.5 -20.531 -3.723 1 95.88 83 GLU A C 1
ATOM 634 O O . GLU A 1 83 ? 17.516 -20 -3.275 1 95.88 83 GLU A O 1
ATOM 639 N N . PRO A 1 84 ? 16.062 -20.281 -4.945 1 97.56 84 PRO A N 1
ATOM 640 C CA . PRO A 1 84 ? 16.828 -19.312 -5.746 1 97.56 84 PRO A CA 1
ATOM 641 C C . PRO A 1 84 ? 16.922 -17.938 -5.09 1 97.56 84 PRO A C 1
ATOM 643 O O . PRO A 1 84 ? 17.922 -17.25 -5.223 1 97.56 84 PRO A O 1
ATOM 646 N N . VAL A 1 85 ? 15.914 -17.484 -4.375 1 97.81 85 VAL A N 1
ATOM 647 C CA . VAL A 1 85 ? 15.906 -16.188 -3.711 1 97.81 85 VAL A CA 1
ATOM 648 C C . VAL A 1 85 ? 17.031 -16.125 -2.684 1 97.81 85 VAL A C 1
ATOM 650 O O . VAL A 1 85 ? 17.797 -15.148 -2.643 1 97.81 85 VAL A O 1
ATOM 653 N N . VAL A 1 86 ? 17.172 -17.234 -1.959 1 97.69 86 VAL A N 1
ATOM 654 C CA . VAL A 1 86 ? 18.188 -17.312 -0.908 1 97.69 86 VAL A CA 1
ATOM 655 C C . VAL A 1 86 ? 19.578 -17.297 -1.526 1 97.69 86 VAL A C 1
ATOM 657 O O . VAL A 1 86 ? 20.453 -16.531 -1.088 1 97.69 86 VAL A O 1
ATOM 660 N N . LEU A 1 87 ? 19.766 -18.062 -2.523 1 97.88 87 LEU A N 1
ATOM 661 C CA . LEU A 1 87 ? 21.062 -18.203 -3.166 1 97.88 87 LEU A CA 1
ATOM 662 C C . LEU A 1 87 ? 21.5 -16.875 -3.775 1 97.88 87 LEU A C 1
ATOM 664 O O . LEU A 1 87 ? 22.641 -16.438 -3.578 1 97.88 87 LEU A O 1
ATOM 668 N N . ILE A 1 88 ? 20.656 -16.25 -4.43 1 98.31 88 ILE A N 1
ATOM 669 C CA . ILE A 1 88 ? 20.953 -14.984 -5.09 1 98.31 88 ILE A CA 1
ATOM 670 C C . ILE A 1 88 ? 21.25 -13.906 -4.039 1 98.31 88 ILE A C 1
ATOM 672 O O . ILE A 1 88 ? 22.203 -13.141 -4.184 1 98.31 88 ILE A O 1
ATOM 676 N N . ALA A 1 89 ? 20.438 -13.875 -2.994 1 98.06 89 ALA A N 1
ATOM 677 C CA . ALA A 1 89 ? 20.641 -12.906 -1.92 1 98.06 89 ALA A CA 1
ATOM 678 C C . ALA A 1 89 ? 22.031 -13.039 -1.315 1 98.06 89 ALA A C 1
ATOM 680 O O . ALA A 1 89 ? 22.75 -12.047 -1.154 1 98.06 89 ALA A O 1
ATOM 681 N N . MET A 1 90 ? 22.375 -14.234 -1.052 1 97.38 90 MET A N 1
ATOM 682 C CA . MET A 1 90 ? 23.672 -14.492 -0.455 1 97.38 90 MET A CA 1
ATOM 683 C C . MET A 1 90 ? 24.797 -14.039 -1.383 1 97.38 90 MET A C 1
ATOM 685 O O . MET A 1 90 ? 25.75 -13.398 -0.94 1 97.38 90 MET A O 1
ATOM 689 N N . HIS A 1 91 ? 24.672 -14.336 -2.656 1 97.5 91 HIS A N 1
ATOM 690 C CA . HIS A 1 91 ? 25.688 -13.961 -3.629 1 97.5 91 HIS A CA 1
ATOM 691 C C . HIS A 1 91 ? 25.828 -12.445 -3.717 1 97.5 91 HIS A C 1
ATOM 693 O O . HIS A 1 91 ? 26.938 -11.914 -3.74 1 97.5 91 HIS A O 1
ATOM 699 N N . LEU A 1 92 ? 24.766 -11.773 -3.752 1 98.19 92 LEU A N 1
ATOM 700 C CA . LEU A 1 92 ? 24.766 -10.328 -3.898 1 98.19 92 LEU A CA 1
ATOM 701 C C . LEU A 1 92 ? 25.328 -9.656 -2.648 1 98.19 92 LEU A C 1
ATOM 703 O O . LEU A 1 92 ? 26.125 -8.711 -2.748 1 98.19 92 LEU A O 1
ATOM 707 N N . LEU A 1 93 ? 24.922 -10.148 -1.506 1 97.19 93 LEU A N 1
ATOM 708 C CA . LEU A 1 93 ? 25.422 -9.594 -0.25 1 97.19 93 LEU A CA 1
ATOM 709 C C . LEU A 1 93 ? 26.922 -9.82 -0.116 1 97.19 93 LEU A C 1
ATOM 711 O O . LEU A 1 93 ? 27.672 -8.906 0.257 1 97.19 93 LEU A O 1
ATOM 715 N N . ASN A 1 94 ? 27.344 -10.961 -0.468 1 96.5 94 ASN A N 1
ATOM 716 C CA . ASN A 1 94 ? 28.766 -11.281 -0.42 1 96.5 94 ASN A CA 1
ATOM 717 C C . ASN A 1 94 ? 29.562 -10.422 -1.389 1 96.5 94 ASN A C 1
ATOM 719 O O . ASN A 1 94 ? 30.719 -10.102 -1.122 1 96.5 94 ASN A O 1
ATOM 723 N N . ALA A 1 95 ? 28.938 -10.078 -2.467 1 96.88 95 ALA A N 1
ATOM 724 C CA . ALA A 1 95 ? 29.609 -9.258 -3.482 1 96.88 95 ALA A CA 1
ATOM 725 C C . ALA A 1 95 ? 29.625 -7.789 -3.074 1 96.88 95 ALA A C 1
ATOM 727 O O . ALA A 1 95 ? 30.266 -6.965 -3.736 1 96.88 95 ALA A O 1
ATOM 728 N N . GLY A 1 96 ? 28.844 -7.438 -2.066 1 95.75 96 GLY A N 1
ATOM 729 C CA . GLY A 1 96 ? 28.938 -6.094 -1.521 1 95.75 96 GLY A CA 1
ATOM 730 C C . GLY A 1 96 ? 27.812 -5.184 -1.977 1 95.75 96 GLY A C 1
ATOM 731 O O . GLY A 1 96 ? 27.891 -3.963 -1.812 1 95.75 96 GLY A O 1
ATOM 732 N N . VAL A 1 97 ? 26.797 -5.766 -2.59 1 96.06 97 VAL A N 1
ATOM 733 C CA . VAL A 1 97 ? 25.656 -4.938 -2.938 1 96.06 97 VAL A CA 1
ATOM 734 C C . VAL A 1 97 ? 25 -4.395 -1.667 1 96.06 97 VAL A C 1
ATOM 736 O O . VAL A 1 97 ? 24.672 -5.156 -0.757 1 96.06 97 VAL A O 1
ATOM 739 N N . GLU A 1 98 ? 24.781 -3.156 -1.628 1 89.88 98 GLU A N 1
ATOM 740 C CA . GLU A 1 98 ? 24.422 -2.502 -0.375 1 89.88 98 GLU A CA 1
ATOM 741 C C . GLU A 1 98 ? 22.938 -2.711 -0.051 1 89.88 98 GLU A C 1
ATOM 743 O O . GLU A 1 98 ? 22.578 -2.918 1.108 1 89.88 98 GLU A O 1
ATOM 748 N N . GLU A 1 99 ? 22.125 -2.605 -1.023 1 93.12 99 GLU A N 1
ATOM 749 C CA . GLU A 1 99 ? 20.688 -2.746 -0.81 1 93.12 99 GLU A CA 1
ATOM 750 C C . GLU A 1 99 ? 20.125 -3.92 -1.605 1 93.12 99 GLU A C 1
ATOM 752 O O . GLU A 1 99 ? 20.109 -3.891 -2.838 1 93.12 99 GLU A O 1
ATOM 757 N N . VAL A 1 100 ? 19.703 -4.922 -0.816 1 97.25 100 VAL A N 1
ATOM 758 C CA . VAL A 1 100 ? 19.156 -6.125 -1.43 1 97.25 100 VAL A CA 1
ATOM 759 C C . VAL A 1 100 ? 17.766 -6.406 -0.86 1 97.25 100 VAL A C 1
ATOM 761 O O . VAL A 1 100 ? 17.594 -6.492 0.358 1 97.25 100 VAL A O 1
ATOM 764 N N . TYR A 1 101 ? 16.781 -6.488 -1.764 1 96.81 101 TYR A N 1
ATOM 765 C CA . TYR A 1 101 ? 15.414 -6.832 -1.387 1 96.81 101 TYR A CA 1
ATOM 766 C C . TYR A 1 101 ? 15.031 -8.211 -1.915 1 96.81 101 TYR A C 1
ATOM 768 O O . TYR A 1 101 ? 15.438 -8.594 -3.014 1 96.81 101 TYR A O 1
ATOM 776 N N . GLY A 1 102 ? 14.227 -8.906 -1.146 1 97.56 102 GLY A N 1
ATOM 777 C CA . GLY A 1 102 ? 13.812 -10.242 -1.549 1 97.56 102 GLY A CA 1
ATOM 778 C C . GLY A 1 102 ? 12.344 -10.516 -1.277 1 97.56 102 GLY A C 1
ATOM 779 O O . GLY A 1 102 ? 11.797 -10.055 -0.273 1 97.56 102 GLY A O 1
ATOM 780 N N . ARG A 1 103 ? 11.828 -11.266 -2.113 1 94.56 103 ARG A N 1
ATOM 781 C CA . ARG A 1 103 ? 10.422 -11.641 -1.969 1 94.56 103 ARG A CA 1
ATOM 782 C C . ARG A 1 103 ? 10.273 -12.891 -1.104 1 94.56 103 ARG A C 1
ATOM 784 O O . ARG A 1 103 ? 11.086 -13.812 -1.188 1 94.56 103 ARG A O 1
ATOM 791 N N . ALA A 1 104 ? 9.227 -12.898 -0.297 1 92.31 104 ALA A N 1
ATOM 792 C CA . ALA A 1 104 ? 8.898 -14.055 0.53 1 92.31 104 ALA A CA 1
ATOM 793 C C . ALA A 1 104 ? 7.414 -14.391 0.436 1 92.31 104 ALA A C 1
ATOM 795 O O . ALA A 1 104 ? 6.57 -13.492 0.352 1 92.31 104 ALA A O 1
ATOM 796 N N . GLY A 1 105 ? 7.109 -15.695 0.495 1 87.31 105 GLY A N 1
ATOM 797 C CA . GLY A 1 105 ? 5.723 -16.141 0.429 1 87.31 105 GLY A CA 1
ATOM 798 C C . GLY A 1 105 ? 5.164 -16.547 1.777 1 87.31 105 GLY A C 1
ATOM 799 O O . GLY A 1 105 ? 3.969 -16.828 1.901 1 87.31 105 GLY A O 1
ATOM 800 N N . SER A 1 106 ? 6.086 -16.688 2.752 1 84.75 106 SER A N 1
ATOM 801 C CA . SER A 1 106 ? 5.672 -17.109 4.086 1 84.75 106 SER A CA 1
ATOM 802 C C . SER A 1 106 ? 6.469 -16.391 5.168 1 84.75 106 SER A C 1
ATOM 804 O O . SER A 1 106 ? 7.477 -15.75 4.879 1 84.75 106 SER A O 1
ATOM 806 N N . TYR A 1 107 ? 5.98 -16.531 6.352 1 84 107 TYR A N 1
ATOM 807 C CA . TYR A 1 107 ? 6.664 -15.93 7.492 1 84 107 TYR A CA 1
ATOM 808 C C . TYR A 1 107 ? 8.031 -16.562 7.707 1 84 107 TYR A C 1
ATOM 810 O O . TYR A 1 107 ? 9.008 -15.867 7.988 1 84 107 TYR A O 1
ATOM 818 N N . THR A 1 108 ? 8.055 -17.859 7.516 1 91.31 108 THR A N 1
ATOM 819 C CA . THR A 1 108 ? 9.32 -18.578 7.672 1 91.31 108 THR A CA 1
ATOM 820 C C . THR A 1 108 ? 10.344 -18.078 6.648 1 91.31 108 THR A C 1
ATOM 822 O O . THR A 1 108 ? 11.5 -17.828 6.992 1 91.31 108 THR A O 1
ATOM 825 N N . GLN A 1 109 ? 9.977 -17.922 5.48 1 93.88 109 GLN A N 1
ATOM 826 C CA . GLN A 1 109 ? 10.852 -17.422 4.426 1 93.88 109 GLN A CA 1
ATOM 827 C C . GLN A 1 109 ? 11.328 -16 4.723 1 93.88 109 GLN A C 1
ATOM 829 O O . GLN A 1 109 ? 12.492 -15.672 4.492 1 93.88 109 GLN A O 1
ATOM 834 N N . GLU A 1 110 ? 10.453 -15.211 5.215 1 91.44 110 GLU A N 1
ATOM 835 C CA . GLU A 1 110 ? 10.797 -13.852 5.605 1 91.44 110 GLU A CA 1
ATOM 836 C C . GLU A 1 110 ? 11.898 -13.844 6.664 1 91.44 110 GLU A C 1
ATOM 838 O O . GLU A 1 110 ? 12.875 -13.094 6.551 1 91.44 110 GLU A O 1
ATOM 843 N N . GLN A 1 111 ? 11.719 -14.672 7.645 1 92.38 111 GLN A N 1
ATOM 844 C CA .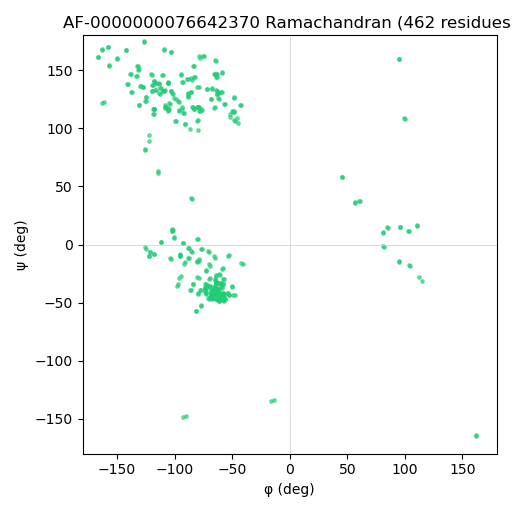 GLN A 1 111 ? 12.695 -14.75 8.727 1 92.38 111 GLN A CA 1
ATOM 845 C C . GLN A 1 111 ? 14.062 -15.18 8.203 1 92.38 111 GLN A C 1
ATOM 847 O O . GLN A 1 111 ? 15.094 -14.641 8.617 1 92.38 111 GLN A O 1
ATOM 852 N N . ILE A 1 112 ? 14.047 -16.125 7.328 1 95.88 112 ILE A N 1
ATOM 853 C CA . ILE A 1 112 ? 15.289 -16.609 6.742 1 95.88 112 ILE A CA 1
ATOM 854 C C . ILE A 1 112 ? 15.984 -15.484 5.988 1 95.88 112 ILE A C 1
ATOM 856 O O . ILE A 1 112 ? 17.188 -15.258 6.164 1 95.88 112 ILE A O 1
ATOM 860 N N . LEU A 1 113 ? 15.266 -14.781 5.191 1 95.69 113 LEU A N 1
ATOM 861 C CA . LEU A 1 113 ? 15.836 -13.703 4.391 1 95.69 113 LEU A CA 1
ATOM 862 C C . LEU A 1 113 ? 16.375 -12.594 5.285 1 95.69 113 LEU A C 1
ATOM 864 O O . LEU A 1 113 ? 17.438 -12.023 5.004 1 95.69 113 LEU A O 1
ATOM 868 N N . LYS A 1 114 ? 15.688 -12.297 6.324 1 90.06 114 LYS A N 1
ATOM 869 C CA . LYS A 1 114 ? 16.156 -11.297 7.277 1 90.06 114 LYS A CA 1
ATOM 870 C C . LYS A 1 114 ? 17.453 -11.727 7.941 1 90.06 114 LYS A C 1
ATOM 872 O O . LYS A 1 114 ? 18.375 -10.914 8.117 1 90.06 114 LYS A O 1
ATOM 877 N N . GLN A 1 115 ? 17.5 -12.961 8.25 1 94.19 115 GLN A N 1
ATOM 878 C CA . GLN A 1 115 ? 18.703 -13.5 8.875 1 94.19 115 GLN A CA 1
ATOM 879 C C . GLN A 1 115 ? 19.891 -13.438 7.922 1 94.19 115 GLN A C 1
ATOM 881 O O . GLN A 1 115 ? 21.031 -13.242 8.352 1 94.19 115 GLN A O 1
ATOM 886 N N . ILE A 1 116 ? 19.688 -13.625 6.711 1 94.81 116 ILE A N 1
ATOM 887 C CA . ILE A 1 116 ? 20.719 -13.562 5.688 1 94.81 116 ILE A CA 1
ATOM 888 C C . ILE A 1 116 ? 21.266 -12.133 5.586 1 94.81 116 ILE A C 1
ATOM 890 O O . ILE A 1 116 ? 22.422 -11.922 5.207 1 94.81 116 ILE A O 1
ATOM 894 N N . GLY A 1 117 ? 20.391 -11.133 5.891 1 93.69 117 GLY A N 1
ATOM 895 C CA . GLY A 1 117 ? 20.875 -9.758 5.957 1 93.69 117 GLY A CA 1
ATOM 896 C C . GLY A 1 117 ? 20.359 -8.883 4.832 1 93.69 117 GLY A C 1
ATOM 897 O O . GLY A 1 117 ? 20.922 -7.832 4.543 1 93.69 117 GLY A O 1
ATOM 898 N N . ILE A 1 118 ? 19.344 -9.359 4.195 1 94.06 118 ILE A N 1
ATOM 899 C CA . ILE A 1 118 ? 18.797 -8.516 3.133 1 94.06 118 ILE A CA 1
ATOM 900 C C . ILE A 1 118 ? 18.234 -7.23 3.732 1 94.06 118 ILE A C 1
ATOM 902 O O . ILE A 1 118 ? 18.016 -7.148 4.941 1 94.06 118 ILE A O 1
ATOM 906 N N . THR A 1 119 ? 18.125 -6.215 2.893 1 89.12 119 THR A N 1
ATOM 907 C CA . THR A 1 119 ? 17.656 -4.902 3.322 1 89.12 119 THR A CA 1
ATOM 908 C C . THR A 1 119 ? 16.219 -4.969 3.805 1 89.12 119 THR A C 1
ATOM 910 O O . THR A 1 119 ? 15.875 -4.398 4.84 1 89.12 119 THR A O 1
ATOM 913 N N . ASP A 1 120 ? 15.32 -5.641 3.066 1 88.62 120 ASP A N 1
ATOM 914 C CA . ASP A 1 120 ? 13.922 -5.812 3.445 1 88.62 120 ASP A CA 1
ATOM 915 C C . ASP A 1 120 ? 13.242 -6.883 2.588 1 88.62 120 ASP A C 1
ATOM 917 O O . ASP A 1 120 ? 13.773 -7.273 1.546 1 88.62 120 ASP A O 1
ATOM 921 N N . VAL A 1 121 ? 12.133 -7.316 3.154 1 93.69 121 VAL A N 1
ATOM 922 C CA . VAL A 1 121 ? 11.391 -8.391 2.492 1 93.69 121 VAL A CA 1
ATOM 923 C C . VAL A 1 121 ? 10.141 -7.82 1.833 1 93.69 121 VAL A C 1
ATOM 925 O O . VAL A 1 121 ? 9.469 -6.949 2.398 1 93.69 121 VAL A O 1
ATOM 928 N N . ILE A 1 122 ? 9.859 -8.289 0.658 1 92.88 122 ILE A N 1
ATOM 929 C CA . ILE A 1 122 ? 8.68 -7.891 -0.102 1 92.88 122 ILE A CA 1
ATOM 930 C C . ILE A 1 122 ? 7.625 -8.992 -0.047 1 92.88 122 ILE A C 1
ATOM 932 O O . ILE A 1 122 ? 7.887 -10.133 -0.454 1 92.88 122 ILE A O 1
ATOM 936 N N . HIS A 1 123 ? 6.473 -8.672 0.444 1 91.62 123 HIS A N 1
ATOM 937 C CA . HIS A 1 123 ? 5.32 -9.57 0.461 1 91.62 123 HIS A CA 1
ATOM 938 C C . HIS A 1 123 ? 4.105 -8.914 -0.189 1 91.62 123 HIS A C 1
ATOM 940 O O . HIS A 1 123 ? 3.189 -8.469 0.506 1 91.62 123 HIS A O 1
ATOM 946 N N . PRO A 1 124 ? 4.059 -8.953 -1.499 1 90.31 124 PRO A N 1
ATOM 947 C CA . PRO A 1 124 ? 3.035 -8.164 -2.186 1 90.31 124 PRO A CA 1
ATOM 948 C C . PRO A 1 124 ? 1.617 -8.539 -1.77 1 90.31 124 PRO A C 1
ATOM 950 O O . PRO A 1 124 ? 0.819 -7.672 -1.414 1 90.31 124 PRO A O 1
ATOM 953 N N . GLU A 1 125 ? 1.313 -9.867 -1.708 1 92.25 125 GLU A N 1
ATOM 954 C CA . GLU A 1 125 ? -0.028 -10.352 -1.39 1 92.25 125 GLU A CA 1
ATOM 955 C C . GLU A 1 125 ? -0.427 -9.969 0.034 1 92.25 125 GLU A C 1
ATOM 957 O O . GLU A 1 125 ? -1.518 -9.438 0.258 1 92.25 125 GLU A O 1
ATOM 962 N N . ARG A 1 126 ? 0.454 -10.18 0.953 1 89.56 126 ARG A N 1
ATOM 963 C CA . ARG A 1 126 ? 0.159 -9.883 2.352 1 89.56 126 ARG A CA 1
ATOM 964 C C . ARG A 1 126 ? -0.003 -8.383 2.572 1 89.56 126 ARG A C 1
ATOM 966 O O . ARG A 1 126 ? -0.91 -7.949 3.285 1 89.56 126 ARG A O 1
ATOM 973 N N . GLN A 1 127 ? 0.861 -7.598 2.01 1 83.5 127 GLN A N 1
ATOM 974 C CA . GLN A 1 127 ? 0.847 -6.148 2.176 1 83.5 127 GLN A CA 1
ATOM 975 C C . GLN A 1 127 ? -0.461 -5.551 1.669 1 83.5 127 GLN A C 1
ATOM 977 O O . GLN A 1 127 ? -1.071 -4.715 2.344 1 83.5 127 GLN A O 1
ATOM 982 N N . VAL A 1 128 ? -0.902 -6.016 0.533 1 85.94 128 VAL A N 1
ATOM 983 C CA . VAL A 1 128 ? -2.143 -5.508 -0.048 1 85.94 128 VAL A CA 1
ATOM 984 C C . VAL A 1 128 ? -3.336 -6.039 0.74 1 85.94 128 VAL A C 1
ATOM 986 O O . VAL A 1 128 ? -4.277 -5.297 1.032 1 85.94 128 VAL A O 1
ATOM 989 N N . ALA A 1 129 ? -3.328 -7.297 1.138 1 90.5 129 ALA A N 1
ATOM 990 C CA . ALA A 1 129 ? -4.426 -7.918 1.872 1 90.5 129 ALA A CA 1
ATOM 991 C C . ALA A 1 129 ? -4.656 -7.219 3.211 1 90.5 129 ALA A C 1
ATOM 993 O O . ALA A 1 129 ? -5.797 -6.93 3.582 1 90.5 129 ALA A O 1
ATOM 994 N N . GLU A 1 130 ? -3.604 -6.965 3.91 1 83.88 130 GLU A N 1
ATOM 995 C CA . GLU A 1 130 ? -3.705 -6.328 5.223 1 83.88 130 GLU A CA 1
ATOM 996 C C . GLU A 1 130 ? -4.293 -4.926 5.109 1 83.88 130 GLU A C 1
ATOM 998 O O . GLU A 1 130 ? -5.188 -4.555 5.875 1 83.88 130 GLU A O 1
ATOM 1003 N N . ARG A 1 131 ? -3.836 -4.195 4.176 1 76.5 131 ARG A N 1
ATOM 1004 C CA . ARG A 1 131 ? -4.355 -2.848 3.965 1 76.5 131 ARG A CA 1
ATOM 1005 C C . ARG A 1 131 ? -5.824 -2.889 3.553 1 76.5 131 ARG A C 1
ATOM 1007 O O . ARG A 1 131 ? -6.633 -2.092 4.035 1 76.5 131 ARG A O 1
ATOM 1014 N N . MET A 1 132 ? -6.133 -3.801 2.703 1 84.38 132 MET A N 1
ATOM 1015 C CA . MET A 1 132 ? -7.508 -3.949 2.236 1 84.38 132 MET A CA 1
ATOM 1016 C C . MET A 1 132 ? -8.43 -4.359 3.381 1 84.38 132 MET A C 1
ATOM 1018 O O . MET A 1 132 ? -9.547 -3.852 3.5 1 84.38 132 MET A O 1
ATOM 1022 N N . GLY A 1 133 ? -8.031 -5.344 4.207 1 85.12 133 GLY A N 1
ATOM 1023 C CA . GLY A 1 133 ? -8.812 -5.77 5.352 1 85.12 133 GLY A CA 1
ATOM 1024 C C . GLY A 1 133 ? -9.18 -4.625 6.281 1 85.12 133 GLY A C 1
ATOM 1025 O O . GLY A 1 133 ? -10.336 -4.504 6.703 1 85.12 133 GLY A O 1
ATOM 1026 N N . ILE A 1 134 ? -8.25 -3.795 6.492 1 72.62 134 ILE A N 1
ATOM 1027 C CA . ILE A 1 134 ? -8.469 -2.637 7.352 1 72.62 134 ILE A CA 1
ATOM 1028 C C . ILE A 1 134 ? -9.469 -1.689 6.691 1 72.62 134 ILE A C 1
ATOM 1030 O O . ILE A 1 134 ? -10.414 -1.234 7.336 1 72.62 134 ILE A O 1
ATOM 1034 N N . SER A 1 135 ? -9.281 -1.455 5.41 1 73.5 135 SER A N 1
ATOM 1035 C CA . SER A 1 135 ? -10.109 -0.516 4.66 1 73.5 135 SER A CA 1
ATOM 1036 C C . SER A 1 135 ? -11.555 -0.993 4.586 1 73.5 135 SER A C 1
ATOM 1038 O O . SER A 1 135 ? -12.484 -0.19 4.68 1 73.5 135 SER A O 1
ATOM 1040 N N . LEU A 1 136 ? -11.742 -2.229 4.453 1 81.25 136 LEU A N 1
ATOM 1041 C CA . LEU A 1 136 ? -13.07 -2.791 4.262 1 81.25 136 LEU A CA 1
ATOM 1042 C C . LEU A 1 136 ? -13.875 -2.736 5.559 1 81.25 136 LEU A C 1
ATOM 1044 O O . LEU A 1 136 ? -15.086 -2.521 5.531 1 81.25 136 LEU A O 1
ATOM 1048 N N . VAL A 1 137 ? -13.227 -3.068 6.656 1 72.56 137 VAL A N 1
ATOM 1049 C CA . VAL A 1 137 ? -13.922 -3.104 7.934 1 72.56 137 VAL A CA 1
ATOM 1050 C C . VAL A 1 137 ? -14.211 -1.68 8.406 1 72.56 137 VAL A C 1
ATOM 1052 O O . VAL A 1 137 ? -15.266 -1.413 8.984 1 72.56 137 VAL A O 1
ATOM 1055 N N . ARG A 1 138 ? -13.273 -0.887 8.148 1 58.31 138 ARG A N 1
ATOM 1056 C CA . ARG A 1 138 ? -13.398 0.469 8.672 1 58.31 138 ARG A CA 1
ATOM 1057 C C . ARG A 1 138 ? -14.219 1.344 7.727 1 58.31 138 ARG A C 1
ATOM 1059 O O . ARG A 1 138 ? -14.148 2.572 7.789 1 58.31 138 ARG A O 1
ATOM 1066 N N . ARG A 1 139 ? -15.258 0.891 7.109 1 54.34 139 ARG A N 1
ATOM 1067 C CA . ARG A 1 139 ? -16.203 1.588 6.25 1 54.34 139 ARG A CA 1
ATOM 1068 C C . ARG A 1 139 ? -16.625 2.924 6.855 1 54.34 139 ARG A C 1
ATOM 1070 O O . ARG A 1 139 ? -17.031 2.984 8.016 1 54.34 139 ARG A O 1
ATOM 1077 N N . GLY A 1 140 ? -16.109 4.016 6.344 1 55.75 140 GLY A N 1
ATOM 1078 C CA . GLY A 1 140 ? -16.203 5.406 6.758 1 55.75 140 GLY A CA 1
ATOM 1079 C C . GLY A 1 140 ? -14.875 5.984 7.203 1 55.75 140 GLY A C 1
ATOM 1080 O O . GLY A 1 140 ? -14.727 7.203 7.312 1 55.75 140 GLY A O 1
ATOM 1081 N N . MET A 1 141 ? -14.188 4.938 7.734 1 55.62 141 MET A N 1
ATOM 1082 C CA . MET A 1 141 ? -12.82 5.285 8.102 1 55.62 141 MET A CA 1
ATOM 1083 C C . MET A 1 141 ? -11.82 4.387 7.383 1 55.62 141 MET A C 1
ATOM 1085 O O . MET A 1 141 ? -11.938 3.16 7.434 1 55.62 141 MET A O 1
ATOM 1089 N N . SER A 1 142 ? -11.289 4.715 6.305 1 56.25 142 SER A N 1
ATOM 1090 C CA . SER A 1 142 ? -10.273 3.893 5.648 1 56.25 142 SER A CA 1
ATOM 1091 C C . SER A 1 142 ? -8.875 4.223 6.164 1 56.25 142 SER A C 1
ATOM 1093 O O . SER A 1 142 ? -8.477 5.391 6.184 1 56.25 142 SER A O 1
ATOM 1095 N N . ASP A 1 143 ? -8.414 3.355 7.109 1 55.88 143 ASP A N 1
ATOM 1096 C CA . ASP A 1 143 ? -6.996 3.486 7.41 1 55.88 143 ASP A CA 1
ATOM 1097 C C . ASP A 1 143 ? -6.156 3.434 6.133 1 55.88 143 ASP A C 1
ATOM 1099 O O . ASP A 1 143 ? -6.238 2.469 5.371 1 55.88 143 ASP A O 1
ATOM 1103 N N . VAL A 1 144 ? -5.613 4.48 5.781 1 60.5 144 VAL A N 1
ATOM 1104 C CA . VAL A 1 144 ? -4.938 4.617 4.496 1 60.5 144 VAL A CA 1
ATOM 1105 C C . VAL A 1 144 ? -3.445 4.328 4.66 1 60.5 144 VAL A C 1
ATOM 1107 O O . VAL A 1 144 ? -2.791 3.857 3.729 1 60.5 144 VAL A O 1
ATOM 1110 N N . PHE A 1 145 ? -2.988 4.59 5.891 1 66.69 145 PHE A N 1
ATOM 1111 C CA . PHE A 1 145 ? -1.54 4.496 6.031 1 66.69 145 PHE A CA 1
ATOM 1112 C C . PHE A 1 145 ? -1.146 4.395 7.5 1 66.69 145 PHE A C 1
ATOM 1114 O O . PHE A 1 145 ? -1.557 5.223 8.32 1 66.69 145 PHE A O 1
ATOM 1121 N N . ASP A 1 146 ? -0.438 3.312 7.852 1 67.38 146 ASP A N 1
ATOM 1122 C CA . ASP A 1 146 ? 0.084 3.133 9.203 1 67.38 146 ASP A CA 1
ATOM 1123 C C . ASP A 1 146 ? 1.349 3.961 9.414 1 67.38 146 ASP A C 1
ATOM 1125 O O . ASP A 1 146 ? 2.359 3.746 8.742 1 67.38 146 ASP A O 1
ATOM 1129 N N . LEU A 1 147 ? 1.358 4.949 10.367 1 73.5 147 LEU A N 1
ATOM 1130 C CA . LEU A 1 147 ? 2.48 5.84 10.641 1 73.5 147 LEU A CA 1
ATOM 1131 C C . LEU A 1 147 ? 3.326 5.309 11.797 1 73.5 147 LEU A C 1
ATOM 1133 O O . LEU A 1 147 ? 4.441 5.781 12.023 1 73.5 147 LEU A O 1
ATOM 1137 N N . GLY A 1 148 ? 2.742 4.273 12.438 1 68.5 148 GLY A N 1
ATOM 1138 C CA . GLY A 1 148 ? 3.428 3.713 13.586 1 68.5 148 GLY A CA 1
ATOM 1139 C C . GLY A 1 148 ? 2.949 4.289 14.906 1 68.5 148 GLY A C 1
ATOM 1140 O O . GLY A 1 148 ? 2.344 5.363 14.938 1 68.5 148 GLY A O 1
ATOM 1141 N N . GLU A 1 149 ? 3.182 3.578 16.016 1 73.12 149 GLU A N 1
ATOM 1142 C CA . GLU A 1 149 ? 2.855 3.975 17.391 1 73.12 149 GLU A CA 1
ATOM 1143 C C . GLU A 1 149 ? 1.367 4.277 17.531 1 73.12 149 GLU A C 1
ATOM 1145 O O . GLU A 1 149 ? 0.989 5.238 18.203 1 73.12 149 GLU A O 1
ATOM 1150 N N . GLY A 1 150 ? 0.575 3.613 16.922 1 71.12 150 GLY A N 1
ATOM 1151 C CA . GLY A 1 150 ? -0.866 3.775 17.031 1 71.12 150 GLY A CA 1
ATOM 1152 C C . GLY A 1 150 ? -1.403 4.918 16.188 1 71.12 150 GLY A C 1
ATOM 1153 O O . GLY A 1 150 ? -2.613 5.152 16.156 1 71.12 150 GLY A O 1
ATOM 1154 N N . MET A 1 151 ? -0.474 5.551 15.547 1 79.06 151 MET A N 1
ATOM 1155 C CA . MET A 1 151 ? -0.876 6.641 14.664 1 79.06 151 MET A CA 1
ATOM 1156 C C . MET A 1 151 ? -1.066 6.137 13.234 1 79.06 151 MET A C 1
ATOM 1158 O O . MET A 1 151 ? -0.349 5.242 12.789 1 79.06 151 MET A O 1
ATOM 1162 N N . ALA A 1 152 ? -2.1 6.621 12.57 1 78.38 152 ALA A N 1
ATOM 1163 C CA . ALA A 1 152 ? -2.377 6.262 11.18 1 78.38 152 ALA A CA 1
ATOM 1164 C C . ALA A 1 152 ? -3.074 7.406 10.445 1 78.38 152 ALA A C 1
ATOM 1166 O O . ALA A 1 152 ? -3.439 8.414 11.055 1 78.38 152 ALA A O 1
ATOM 1167 N N . MET A 1 153 ? -3.01 7.371 9.18 1 82.56 153 MET A N 1
ATOM 1168 C CA . MET A 1 153 ? -3.822 8.242 8.336 1 82.56 153 MET A CA 1
ATOM 1169 C C . MET A 1 153 ? -5.168 7.602 8.023 1 82.56 153 MET A C 1
ATOM 1171 O O . MET A 1 153 ? -5.234 6.426 7.66 1 82.56 153 MET A O 1
ATOM 1175 N N . PHE A 1 154 ? -6.207 8.32 8.273 1 82.38 154 PHE A N 1
ATOM 1176 C CA . PHE A 1 154 ? -7.57 7.84 8.086 1 82.38 154 PHE A CA 1
ATOM 1177 C C . PHE A 1 154 ? -8.297 8.664 7.027 1 82.38 154 PHE A C 1
ATOM 1179 O O . PHE A 1 154 ? -8.125 9.883 6.953 1 82.38 154 PHE A O 1
ATOM 1186 N N . GLU A 1 155 ? -9.016 7.988 6.25 1 82.88 155 GLU A N 1
ATOM 1187 C CA . GLU A 1 155 ? -10 8.648 5.402 1 82.88 155 GLU A CA 1
ATOM 1188 C C . GLU A 1 155 ? -11.422 8.367 5.887 1 82.88 155 GLU A C 1
ATOM 1190 O O . GLU A 1 155 ? -11.828 7.211 5.98 1 82.88 155 GLU A O 1
ATOM 1195 N N . VAL A 1 156 ? -12.172 9.438 6.25 1 86.31 156 VAL A N 1
ATOM 1196 C CA . VAL A 1 156 ? -13.516 9.242 6.793 1 86.31 156 VAL A CA 1
ATOM 1197 C C . VAL A 1 156 ? -14.492 10.18 6.094 1 86.31 156 VAL A C 1
ATOM 1199 O O . VAL A 1 156 ? -14.109 11.242 5.609 1 86.31 156 VAL A O 1
ATOM 1202 N N . ASP A 1 157 ? -15.734 9.719 6.09 1 85.62 157 ASP A N 1
ATOM 1203 C CA . ASP A 1 157 ? -16.781 10.633 5.656 1 85.62 157 ASP A CA 1
ATOM 1204 C C . ASP A 1 157 ? -16.969 11.781 6.652 1 85.62 157 ASP A C 1
ATOM 1206 O O . ASP A 1 157 ? -16.953 11.555 7.867 1 85.62 157 ASP A O 1
ATOM 1210 N N . ALA A 1 158 ? -17.047 12.953 6.062 1 91.31 158 ALA A N 1
ATOM 1211 C CA . ALA A 1 158 ? -17.312 14.086 6.949 1 91.31 158 ALA A CA 1
ATOM 1212 C C . ALA A 1 158 ? -18.656 13.922 7.652 1 91.31 158 ALA A C 1
ATOM 1214 O O . ALA A 1 158 ? -19.688 13.703 7.004 1 91.31 158 ALA A O 1
ATOM 1215 N N . PRO A 1 159 ? -18.625 13.992 8.977 1 90.75 159 PRO A N 1
ATOM 1216 C CA . PRO A 1 159 ? -19.906 13.961 9.68 1 90.75 159 PRO A CA 1
ATOM 1217 C C . PRO A 1 159 ? -20.828 15.109 9.266 1 90.75 159 PRO A C 1
ATOM 1219 O O . PRO A 1 159 ? -20.375 16.219 9.031 1 90.75 159 PRO A O 1
ATOM 1222 N N . ASP A 1 160 ? -22.078 14.828 9.289 1 92.44 160 ASP A N 1
ATOM 1223 C CA . ASP A 1 160 ? -23.078 15.812 8.883 1 92.44 160 ASP A CA 1
ATOM 1224 C C . ASP A 1 160 ? -23.016 17.062 9.75 1 92.44 160 ASP A C 1
ATOM 1226 O O . ASP A 1 160 ? -23.219 18.172 9.258 1 92.44 160 ASP A O 1
ATOM 1230 N N . SER A 1 161 ? -22.703 16.906 10.938 1 94.81 161 SER A N 1
ATOM 1231 C CA . SER A 1 161 ? -22.672 18.016 11.883 1 94.81 161 SER A CA 1
ATOM 1232 C C . SER A 1 161 ? -21.531 18.984 11.57 1 94.81 161 SER A C 1
ATOM 1234 O O . SER A 1 161 ? -21.516 20.109 12.078 1 94.81 161 SER A O 1
ATOM 1236 N N . MET A 1 162 ? -20.578 18.578 10.828 1 95.25 162 MET A N 1
ATOM 1237 C CA . MET A 1 162 ? -19.438 19.438 10.492 1 95.25 162 MET A CA 1
ATOM 1238 C C . MET A 1 162 ? -19.688 20.203 9.203 1 95.25 162 MET A C 1
ATOM 1240 O O . MET A 1 162 ? -18.984 21.156 8.898 1 95.25 162 MET A O 1
ATOM 1244 N N . VAL A 1 163 ? -20.688 19.75 8.484 1 95.88 163 VAL A N 1
ATOM 1245 C CA . VAL A 1 163 ? -20.969 20.344 7.18 1 95.88 163 VAL A CA 1
ATOM 1246 C C . VAL A 1 163 ? -21.375 21.812 7.352 1 95.88 163 VAL A C 1
ATOM 1248 O O . VAL A 1 163 ? -22.188 22.141 8.219 1 95.88 163 VAL A O 1
ATOM 1251 N N . GLY A 1 164 ? -20.797 22.656 6.574 1 95.94 164 GLY A N 1
ATOM 1252 C CA . GLY A 1 164 ? -21.141 24.062 6.605 1 95.94 164 GLY A CA 1
ATOM 1253 C C . GLY A 1 164 ? -20.219 24.875 7.5 1 95.94 164 GLY A C 1
ATOM 1254 O O . GLY A 1 164 ? -20.219 26.109 7.449 1 95.94 164 GLY A O 1
ATOM 1255 N N . TYR A 1 165 ? -19.453 24.312 8.328 1 96.5 165 TYR A N 1
ATOM 1256 C CA . TYR A 1 165 ? -18.547 24.984 9.242 1 96.5 165 TYR A CA 1
ATOM 1257 C C . TYR A 1 165 ? -17.156 25.094 8.648 1 96.5 165 TYR A C 1
ATOM 1259 O O . TYR A 1 165 ? -16.719 24.203 7.91 1 96.5 165 TYR A O 1
ATOM 1267 N N . SER A 1 166 ? -16.516 26.141 8.977 1 96.5 166 SER A N 1
ATOM 1268 C CA . SER A 1 166 ? -15.141 26.328 8.562 1 96.5 166 SER A CA 1
ATOM 1269 C C . SER A 1 166 ? -14.18 25.531 9.438 1 96.5 166 SER A C 1
ATOM 1271 O O . SER A 1 166 ? -14.547 25.109 10.539 1 96.5 166 SER A O 1
ATOM 1273 N N . LEU A 1 167 ? -12.93 25.328 8.906 1 94.88 167 LEU A N 1
ATOM 1274 C CA . LEU A 1 167 ? -11.922 24.594 9.656 1 94.88 167 LEU A CA 1
ATOM 1275 C C . LEU A 1 167 ? -11.547 25.344 10.938 1 94.88 167 LEU A C 1
ATOM 1277 O O . LEU A 1 167 ? -11.258 24.719 11.961 1 94.88 167 LEU A O 1
ATOM 1281 N N . GLU A 1 168 ? -11.586 26.672 10.828 1 94.56 168 GLU A N 1
ATOM 1282 C CA . GLU A 1 168 ? -11.312 27.484 12.008 1 94.56 168 GLU A CA 1
ATOM 1283 C C . GLU A 1 168 ? -12.375 27.266 13.086 1 94.56 168 GLU A C 1
ATOM 1285 O O . GLU A 1 168 ? -12.055 27.234 14.273 1 94.56 168 GLU A O 1
ATOM 1290 N N . GLU A 1 169 ? -13.562 27.141 12.695 1 95.94 169 GLU A N 1
ATOM 1291 C CA . GLU A 1 169 ? -14.672 26.938 13.617 1 95.94 169 GLU A CA 1
ATOM 1292 C C . GLU A 1 169 ? -14.633 25.531 14.219 1 95.94 169 GLU A C 1
ATOM 1294 O O . GLU A 1 169 ? -14.977 25.359 15.391 1 95.94 169 GLU A O 1
ATOM 1299 N N . LEU A 1 170 ? -14.234 24.641 13.484 1 95.19 170 LEU A N 1
ATOM 1300 C CA . LEU A 1 170 ? -14.312 23.25 13.898 1 95.19 170 LEU A CA 1
ATOM 1301 C C . LEU A 1 170 ? -13.164 22.891 14.836 1 95.19 170 LEU A C 1
ATOM 1303 O O . LEU A 1 170 ? -13.297 22.016 15.688 1 95.19 170 LEU A O 1
ATOM 1307 N N . GLU A 1 171 ? -12.047 23.562 14.711 1 94.69 171 GLU A N 1
ATOM 1308 C CA . GLU A 1 171 ? -10.867 23.375 15.547 1 94.69 171 GLU A CA 1
ATOM 1309 C C . GLU A 1 171 ? -10.562 21.891 15.734 1 94.69 171 GLU A C 1
ATOM 1311 O O . GLU A 1 171 ? -10.406 21.422 16.859 1 94.69 171 GLU A O 1
ATOM 1316 N N . ILE A 1 172 ? -10.359 21.203 14.672 1 93.19 172 ILE A N 1
ATOM 1317 C CA . ILE A 1 172 ? -10.227 19.75 14.664 1 93.19 172 ILE A CA 1
ATOM 1318 C C . ILE A 1 172 ? -9 19.344 15.477 1 93.19 172 ILE A C 1
ATOM 1320 O O . ILE A 1 172 ? -9.062 18.391 16.266 1 93.19 172 ILE A O 1
ATOM 1324 N N . ARG A 1 173 ? -7.926 20.078 15.203 1 88.81 173 ARG A N 1
ATOM 1325 C CA . ARG A 1 173 ? -6.699 19.75 15.93 1 88.81 173 ARG A CA 1
ATOM 1326 C C . ARG A 1 173 ? -6.883 19.938 17.438 1 88.81 173 ARG A C 1
ATOM 1328 O O . ARG A 1 173 ? -6.559 19.047 18.219 1 88.81 173 ARG A O 1
ATOM 1335 N N . LYS A 1 174 ? -7.387 20.984 17.859 1 89.38 174 LYS A N 1
ATOM 1336 C CA . LYS A 1 174 ? -7.547 21.328 19.266 1 89.38 174 LYS A CA 1
ATOM 1337 C C . LYS A 1 174 ? -8.586 20.422 19.938 1 89.38 174 LYS A C 1
ATOM 1339 O O . LYS A 1 174 ? -8.375 19.953 21.062 1 89.38 174 LYS A O 1
ATOM 1344 N N . ARG A 1 175 ? -9.672 20.094 19.312 1 92.81 175 ARG A N 1
ATOM 1345 C CA . ARG A 1 175 ? -10.797 19.391 19.906 1 92.81 175 ARG A CA 1
ATOM 1346 C C . ARG A 1 175 ? -10.578 17.891 19.891 1 92.81 175 ARG A C 1
ATOM 1348 O O . ARG A 1 175 ? -10.977 17.188 20.828 1 92.81 175 ARG A O 1
ATOM 1355 N N . TYR A 1 176 ? -9.914 17.391 18.875 1 92.81 176 TYR A N 1
ATOM 1356 C CA . TYR A 1 176 ? -9.875 15.938 18.719 1 92.81 176 TYR A CA 1
ATOM 1357 C C . TYR A 1 176 ? -8.445 15.43 18.625 1 92.81 176 TYR A C 1
ATOM 1359 O O . TYR A 1 176 ? -8.203 14.227 18.531 1 92.81 176 TYR A O 1
ATOM 1367 N N . GLN A 1 177 ? -7.477 16.312 18.641 1 89.06 177 GLN A N 1
ATOM 1368 C CA . GLN A 1 177 ? -6.07 15.953 18.516 1 89.06 177 GLN A CA 1
ATOM 1369 C C . GLN A 1 177 ? -5.801 15.242 17.203 1 89.06 177 GLN A C 1
ATOM 1371 O O . GLN A 1 177 ? -5.105 14.219 17.172 1 89.06 177 GLN A O 1
ATOM 1376 N N . LEU A 1 178 ? -6.488 15.711 16.172 1 90.75 178 LEU A N 1
ATOM 1377 C CA . LEU A 1 178 ? -6.328 15.18 14.82 1 90.75 178 LEU A CA 1
ATOM 1378 C C . LEU A 1 178 ? -5.809 16.25 13.875 1 90.75 178 LEU A C 1
ATOM 1380 O O . LEU A 1 178 ? -6.199 17.422 13.969 1 90.75 178 LEU A O 1
ATOM 1384 N N . ASN A 1 179 ? -4.941 15.852 13.016 1 87.44 179 ASN A N 1
ATOM 1385 C CA . ASN A 1 179 ? -4.48 16.719 11.945 1 87.44 179 ASN A CA 1
ATOM 1386 C C . ASN A 1 179 ? -5.242 16.469 10.648 1 87.44 179 ASN A C 1
ATOM 1388 O O . ASN A 1 179 ? -5.234 15.359 10.125 1 87.44 179 ASN A O 1
ATOM 1392 N N . LEU A 1 180 ? -5.941 17.453 10.281 1 91.19 180 LEU A N 1
ATOM 1393 C CA . LEU A 1 180 ? -6.594 17.375 8.984 1 91.19 180 LEU A CA 1
ATOM 1394 C C . LEU A 1 180 ? -5.602 17.641 7.855 1 91.19 180 LEU A C 1
ATOM 1396 O O . LEU A 1 180 ? -5.066 18.734 7.742 1 91.19 180 LEU A O 1
ATOM 1400 N N . ILE A 1 181 ? -5.406 16.609 7.086 1 87.12 181 ILE A N 1
ATOM 1401 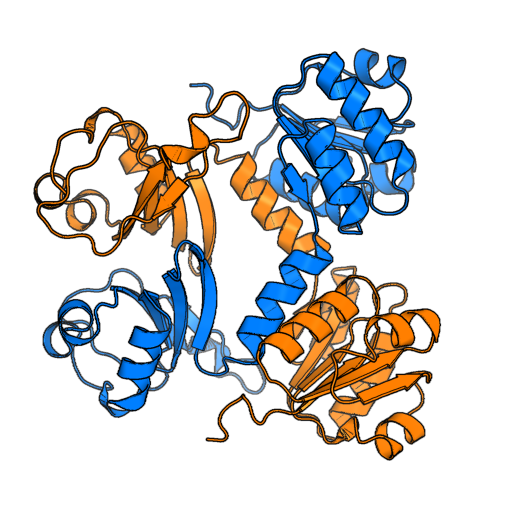C CA . ILE A 1 181 ? -4.438 16.719 5.996 1 87.12 181 ILE A CA 1
ATOM 1402 C C . ILE A 1 181 ? -5.082 17.406 4.797 1 87.12 181 ILE A C 1
ATOM 1404 O O . ILE A 1 181 ? -4.531 18.359 4.254 1 87.12 181 ILE A O 1
ATOM 1408 N N . THR A 1 182 ? -6.133 16.844 4.352 1 89.12 182 THR A N 1
ATOM 1409 C CA . THR A 1 182 ? -6.875 17.422 3.234 1 89.12 182 THR A CA 1
ATOM 1410 C C . THR A 1 182 ? -8.32 16.922 3.236 1 89.12 182 THR A C 1
ATOM 1412 O O . THR A 1 182 ? -8.703 16.109 4.078 1 89.12 182 THR A O 1
ATOM 1415 N N . ILE A 1 183 ? -9.039 17.578 2.381 1 91.56 183 ILE A N 1
ATOM 1416 C CA . ILE A 1 183 ? -10.422 17.188 2.111 1 91.56 183 ILE A CA 1
ATOM 1417 C C . ILE A 1 183 ? -10.531 16.656 0.681 1 91.56 183 ILE A C 1
ATOM 1419 O O . ILE A 1 183 ? -9.969 17.234 -0.246 1 91.56 183 ILE A O 1
ATOM 1423 N N . LYS A 1 184 ? -11.133 15.508 0.568 1 87.31 184 LYS A N 1
ATOM 1424 C CA . LYS A 1 184 ? -11.453 14.984 -0.757 1 87.31 184 LYS A CA 1
ATOM 1425 C C . LYS A 1 184 ? -12.93 15.195 -1.086 1 87.31 184 LYS A C 1
ATOM 1427 O O . LYS A 1 184 ? -13.797 14.914 -0.259 1 87.31 184 LYS A O 1
ATOM 1432 N N . ARG A 1 185 ? -13.094 15.758 -2.262 1 88.25 185 ARG A N 1
ATOM 1433 C CA . ARG A 1 185 ? -14.453 16.031 -2.713 1 88.25 185 ARG A CA 1
ATOM 1434 C C . ARG A 1 185 ? -14.812 15.188 -3.922 1 88.25 185 ARG A C 1
ATOM 1436 O O . ARG A 1 185 ? -13.961 14.891 -4.766 1 88.25 185 ARG A O 1
ATOM 1443 N N . PRO A 1 186 ? -16.094 14.703 -3.863 1 79.94 186 PRO A N 1
ATOM 1444 C CA . PRO A 1 186 ? -16.531 13.945 -5.047 1 79.94 186 PRO A CA 1
ATOM 1445 C C . PRO A 1 186 ? -16.422 14.758 -6.332 1 79.94 186 PRO A C 1
ATOM 1447 O O . PRO A 1 186 ? -16.688 15.961 -6.336 1 79.94 186 PRO A O 1
ATOM 1450 N N . SER A 1 187 ? -15.617 14.227 -7.297 1 71.69 187 SER A N 1
ATOM 1451 C CA . SER A 1 187 ? -15.438 14.891 -8.586 1 71.69 187 SER A CA 1
ATOM 1452 C C . SER A 1 187 ? -16.734 14.922 -9.375 1 71.69 187 SER A C 1
ATOM 1454 O O . SER A 1 187 ? -17.516 13.977 -9.336 1 71.69 187 SER A O 1
ATOM 1456 N N . GLU A 1 188 ? -17.297 16.078 -9.703 1 59.59 188 GLU A N 1
ATOM 1457 C CA . GLU A 1 188 ? -18.516 16.297 -10.477 1 59.59 188 GLU A CA 1
ATOM 1458 C C . GLU A 1 188 ? -18.484 15.469 -11.766 1 59.59 188 GLU A C 1
ATOM 1460 O O . GLU A 1 188 ? -19.531 15.219 -12.359 1 59.59 188 GLU A O 1
ATOM 1465 N N . ALA A 1 189 ? -17.344 15.453 -12.445 1 50.34 189 ALA A N 1
ATOM 1466 C CA . ALA A 1 189 ? -17.406 14.859 -13.773 1 50.34 189 ALA A CA 1
ATOM 1467 C C . ALA A 1 189 ? -18.078 13.484 -13.727 1 50.34 189 ALA A C 1
ATOM 1469 O O . ALA A 1 189 ? -18.562 12.984 -14.742 1 50.34 189 ALA A O 1
ATOM 1470 N N . ASP A 1 190 ? -17.766 12.891 -12.664 1 45.41 190 ASP A N 1
ATOM 1471 C CA . ASP A 1 190 ? -18.203 11.492 -12.648 1 45.41 190 ASP A CA 1
ATOM 1472 C C . ASP A 1 190 ? -19.672 11.375 -12.281 1 45.41 190 ASP A C 1
ATOM 1474 O O . ASP A 1 190 ? -20.141 10.32 -11.844 1 45.41 190 ASP A O 1
ATOM 1478 N N . GLN A 1 191 ? -20.281 12.5 -12.148 1 46.31 191 GLN A N 1
ATOM 1479 C CA . GLN A 1 191 ? -21.734 12.438 -12.008 1 46.31 191 GLN A CA 1
ATOM 1480 C C . GLN A 1 191 ? -22.359 11.648 -13.156 1 46.31 191 GLN A C 1
ATOM 1482 O O . GLN A 1 191 ? -23.578 11.617 -13.297 1 46.31 191 GLN A O 1
ATOM 1487 N N . LYS A 1 192 ? -21.547 11.367 -14.094 1 43.62 192 LYS A N 1
ATOM 1488 C CA . LYS A 1 192 ? -22.281 10.547 -15.047 1 43.62 192 LYS A CA 1
ATOM 1489 C C . LYS A 1 192 ? -22.719 9.227 -14.422 1 43.62 192 LYS A C 1
ATOM 1491 O O . LYS A 1 192 ? -22.078 8.727 -13.5 1 43.62 192 LYS A O 1
ATOM 1496 N N . ILE A 1 193 ? -23.688 8.727 -14.727 1 44.66 193 ILE A N 1
ATOM 1497 C CA . ILE A 1 193 ? -24.469 7.547 -14.344 1 44.66 193 ILE A CA 1
ATOM 1498 C C . ILE A 1 193 ? -23.562 6.316 -14.32 1 44.66 193 ILE A C 1
ATOM 1500 O O . ILE A 1 193 ? -22.828 6.059 -15.281 1 44.66 193 ILE A O 1
ATOM 1504 N N . GLY A 1 194 ? -23.297 5.617 -13.086 1 46.53 194 GLY A N 1
ATOM 1505 C CA . GLY A 1 194 ? -22.734 4.281 -12.914 1 46.53 194 GLY A CA 1
ATOM 1506 C C . GLY A 1 194 ? -21.281 4.285 -12.477 1 46.53 194 GLY A C 1
ATOM 1507 O O . GLY A 1 194 ? -20.688 3.223 -12.305 1 46.53 194 GLY A O 1
ATOM 1508 N N . LEU A 1 195 ? -20.656 5.461 -12.688 1 47.12 195 LEU A N 1
ATOM 1509 C CA . LEU A 1 195 ? -19.234 5.344 -12.375 1 47.12 195 LEU A CA 1
ATOM 1510 C C . LEU A 1 195 ? -18.984 5.586 -10.891 1 47.12 195 LEU A C 1
ATOM 1512 O O . LEU A 1 195 ? -19.688 6.383 -10.266 1 47.12 195 LEU A O 1
ATOM 1516 N N . PRO A 1 196 ? -18.297 4.77 -10.32 1 48.91 196 PRO A N 1
ATOM 1517 C CA . PRO A 1 196 ? -17.953 4.953 -8.906 1 48.91 196 PRO A CA 1
ATOM 1518 C C . PRO A 1 196 ? -17.438 6.355 -8.602 1 48.91 196 PRO A C 1
ATOM 1520 O O . PRO A 1 196 ? -16.812 6.984 -9.461 1 48.91 196 PRO A O 1
ATOM 1523 N N . LYS A 1 197 ? -18.031 7.051 -7.609 1 55 197 LYS A N 1
ATOM 1524 C CA . LYS A 1 197 ? -17.641 8.383 -7.152 1 55 197 LYS A CA 1
ATOM 1525 C C . LYS A 1 197 ? -16.125 8.469 -6.93 1 55 197 LYS A C 1
ATOM 1527 O O . LYS A 1 197 ? -15.555 7.645 -6.219 1 55 197 LYS A O 1
ATOM 1532 N N . GLN A 1 198 ? -15.5 9.148 -7.84 1 63.47 198 GLN A N 1
ATOM 1533 C CA . GLN A 1 198 ? -14.07 9.398 -7.645 1 63.47 198 GLN A CA 1
ATOM 1534 C C . GLN A 1 198 ? -13.844 10.609 -6.742 1 63.47 198 GLN A C 1
ATOM 1536 O O . GLN A 1 198 ? -14.531 11.625 -6.871 1 63.47 198 GLN A O 1
ATOM 1541 N N . TYR A 1 199 ? -13.242 10.5 -5.562 1 75.06 199 TYR A N 1
ATOM 1542 C CA . TYR A 1 199 ? -12.898 11.586 -4.648 1 75.06 199 TYR A CA 1
ATOM 1543 C C . TYR A 1 199 ? -11.523 12.156 -4.973 1 75.06 199 TYR A C 1
ATOM 1545 O O . TYR A 1 199 ? -10.586 11.406 -5.25 1 75.06 199 TYR A O 1
ATOM 1553 N N . ARG A 1 200 ? -11.469 13.484 -5.082 1 78.81 200 ARG A N 1
ATOM 1554 C CA . ARG A 1 200 ? -10.203 14.18 -5.324 1 78.81 200 ARG A CA 1
ATOM 1555 C C . ARG A 1 200 ? -9.883 15.141 -4.188 1 78.81 200 ARG A C 1
ATOM 1557 O O . ARG A 1 200 ? -10.773 15.805 -3.652 1 78.81 200 ARG A O 1
ATOM 1564 N N . PRO A 1 201 ? -8.602 15.18 -3.729 1 84.88 201 PRO A N 1
ATOM 1565 C CA . PRO A 1 201 ? -8.242 16.125 -2.676 1 84.88 201 PRO A CA 1
ATOM 1566 C C . PRO A 1 201 ? -8.398 17.578 -3.117 1 84.88 201 PRO A C 1
ATOM 1568 O O . PRO A 1 201 ? -8.125 17.906 -4.273 1 84.88 201 PRO A O 1
ATOM 1571 N N . ILE A 1 202 ? -8.805 18.234 -2.084 1 82.44 202 ILE A N 1
ATOM 1572 C CA . ILE A 1 202 ? -8.922 19.656 -2.41 1 82.44 202 ILE A CA 1
ATOM 1573 C C . ILE A 1 202 ? -7.637 20.375 -2.025 1 82.44 202 ILE A C 1
ATOM 1575 O O . ILE A 1 202 ? -6.941 19.984 -1.089 1 82.44 202 ILE A O 1
ATOM 1579 N N . GLY A 1 203 ? -6.898 20.984 -2.902 1 69.25 203 GLY A N 1
ATOM 1580 C CA . GLY A 1 203 ? -5.656 21.734 -2.799 1 69.25 203 GLY A CA 1
ATOM 1581 C C . GLY A 1 203 ? -5.328 22.156 -1.376 1 69.25 203 GLY A C 1
ATOM 1582 O O . GLY A 1 203 ? -5.492 21.359 -0.443 1 69.25 203 GLY A O 1
ATOM 1583 N N . ILE A 1 204 ? -4.91 23.375 -1.06 1 71.38 204 ILE A N 1
ATOM 1584 C CA . ILE A 1 204 ? -4.418 23.922 0.202 1 71.38 204 ILE A CA 1
A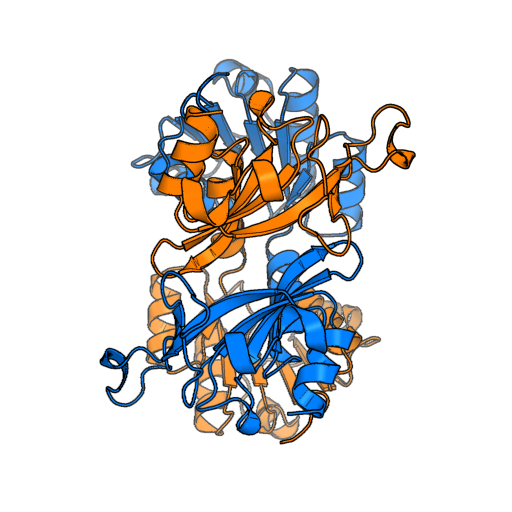TOM 1585 C C . ILE A 1 204 ? -5.598 24.344 1.072 1 71.38 204 ILE A C 1
ATOM 1587 O O . ILE A 1 204 ? -6.426 25.156 0.652 1 71.38 204 ILE A O 1
ATOM 1591 N N . LEU A 1 205 ? -5.648 23.656 2.248 1 83.94 205 LEU A N 1
ATOM 1592 C CA . LEU A 1 205 ? -6.672 24 3.23 1 83.94 205 LEU A CA 1
ATOM 1593 C C . LEU A 1 205 ? -6.281 25.25 4.02 1 83.94 205 LEU A C 1
ATOM 1595 O O . LEU A 1 205 ? -5.105 25.438 4.336 1 83.94 205 LEU A O 1
ATOM 1599 N N . ASP A 1 206 ? -7.293 26.141 4.168 1 85.19 206 ASP A N 1
ATOM 1600 C CA . ASP A 1 206 ? -7.082 27.25 5.094 1 85.19 206 ASP A CA 1
ATOM 1601 C C . ASP A 1 206 ? -8.211 27.328 6.117 1 85.19 206 ASP A C 1
ATOM 1603 O O . ASP A 1 206 ? -9.125 26.5 6.113 1 85.19 206 ASP A O 1
ATOM 1607 N N . GLY A 1 207 ? -8.008 28.25 7.035 1 90.25 207 GLY A N 1
ATOM 1608 C CA . GLY A 1 207 ? -8.961 28.359 8.133 1 90.25 207 GLY A CA 1
ATOM 1609 C C . GLY A 1 207 ? -10.383 28.625 7.668 1 90.25 207 GLY A C 1
ATOM 1610 O O . GLY A 1 207 ? -11.336 28.297 8.367 1 90.25 207 GLY A O 1
ATOM 1611 N N . GLN A 1 208 ? -10.562 29.141 6.461 1 93.06 208 GLN A N 1
ATOM 1612 C CA . GLN A 1 208 ? -11.883 29.531 5.977 1 93.06 208 GLN A CA 1
ATOM 1613 C C . GLN A 1 208 ? -12.523 28.422 5.16 1 93.06 208 GLN A C 1
ATOM 1615 O O . GLN A 1 208 ? -13.703 28.484 4.816 1 93.06 208 GLN A O 1
ATOM 1620 N N . THR A 1 209 ? -11.781 27.422 4.891 1 93.5 209 THR A N 1
ATOM 1621 C CA . THR A 1 209 ? -12.336 26.297 4.148 1 93.5 209 THR A CA 1
ATOM 1622 C C . THR A 1 209 ? -13.516 25.688 4.891 1 93.5 209 THR A C 1
ATOM 1624 O O . THR A 1 209 ? -13.422 25.406 6.09 1 93.5 209 THR A O 1
ATOM 1627 N N . LYS A 1 210 ? -14.594 25.484 4.16 1 96 210 LYS A N 1
ATOM 1628 C CA . LYS A 1 210 ? -15.781 24.891 4.77 1 96 210 LYS A CA 1
ATOM 1629 C C . LYS A 1 210 ? -15.945 23.438 4.336 1 96 210 LYS A C 1
ATOM 1631 O O . LYS A 1 210 ? -15.711 23.094 3.172 1 96 210 LYS A O 1
ATOM 1636 N N . ILE A 1 211 ? -16.328 22.656 5.312 1 96.12 211 ILE A N 1
ATOM 1637 C CA . ILE A 1 211 ? -16.672 21.266 4.988 1 96.12 211 ILE A CA 1
ATOM 1638 C C . ILE A 1 211 ? -18 21.234 4.23 1 96.12 211 ILE A C 1
ATOM 1640 O O . ILE A 1 211 ? -18.953 21.938 4.586 1 96.12 211 ILE A O 1
ATOM 1644 N N . GLN A 1 212 ? -18.031 20.469 3.139 1 94.56 212 GLN A N 1
ATOM 1645 C CA . GLN A 1 212 ? -19.25 20.312 2.328 1 94.56 212 GLN A CA 1
ATOM 1646 C C . GLN A 1 212 ? -19.844 18.922 2.486 1 94.56 212 GLN A C 1
ATOM 1648 O O . GLN A 1 212 ? -19.188 18.016 3.016 1 94.56 212 GLN A O 1
ATOM 1653 N N . GLN A 1 213 ? -21.062 18.844 1.994 1 92.5 213 GLN A N 1
ATOM 1654 C CA . GLN A 1 213 ? -21.719 17.547 1.984 1 92.5 213 GLN A CA 1
ATOM 1655 C C . GLN A 1 213 ? -20.953 16.547 1.134 1 92.5 213 GLN A C 1
ATOM 1657 O O . GLN A 1 213 ? -20.469 16.875 0.047 1 92.5 213 GLN A O 1
ATOM 1662 N N . ASN A 1 214 ? -20.703 15.391 1.668 1 87.06 214 ASN A N 1
ATOM 1663 C CA . ASN A 1 214 ? -20.094 14.258 0.987 1 87.06 214 ASN A CA 1
ATOM 1664 C C . ASN A 1 214 ? -18.578 14.398 0.917 1 87.06 214 ASN A C 1
ATOM 1666 O O . ASN A 1 214 ? -17.906 13.656 0.194 1 87.06 214 ASN A O 1
ATOM 1670 N N . ASP A 1 215 ? -18.125 15.398 1.692 1 90.62 215 ASP A N 1
ATOM 1671 C CA . ASP A 1 215 ? -16.672 15.492 1.812 1 90.62 215 ASP A CA 1
ATOM 1672 C C . ASP A 1 215 ? -16.109 14.273 2.537 1 90.62 215 ASP A C 1
ATOM 1674 O O . ASP A 1 215 ? -16.766 13.695 3.402 1 90.62 215 ASP A O 1
ATOM 1678 N N . ARG A 1 216 ? -14.938 13.898 2.154 1 88.56 216 ARG A N 1
ATOM 1679 C CA . ARG A 1 216 ? -14.125 12.969 2.932 1 88.56 216 ARG A CA 1
ATOM 1680 C C . ARG A 1 216 ? -12.938 13.68 3.572 1 88.56 216 ARG A C 1
ATOM 1682 O O . ARG A 1 216 ? -12.281 14.5 2.932 1 88.56 216 ARG A O 1
ATOM 1689 N N . LEU A 1 217 ? -12.758 13.406 4.863 1 91.25 217 LEU A N 1
ATOM 1690 C CA . LEU A 1 217 ? -11.656 13.992 5.609 1 91.25 217 LEU A CA 1
ATOM 1691 C C . LEU A 1 217 ? -10.469 13.039 5.676 1 91.25 217 LEU A C 1
ATOM 1693 O O . LEU A 1 217 ? -10.633 11.859 6.008 1 91.25 217 LEU A O 1
ATOM 1697 N N . LEU A 1 218 ? -9.383 13.461 5.234 1 88.81 218 LEU A N 1
ATOM 1698 C CA . LEU A 1 218 ? -8.141 12.734 5.465 1 88.81 218 LEU A CA 1
ATOM 1699 C C . LEU A 1 218 ? -7.445 13.227 6.73 1 88.81 218 LEU A C 1
ATOM 1701 O O . LEU A 1 218 ? -6.945 14.352 6.766 1 88.81 218 LEU A O 1
ATOM 1705 N N . LEU A 1 219 ? -7.406 12.328 7.711 1 89.69 219 LEU A N 1
ATOM 1706 C CA . LEU A 1 219 ? -6.961 12.688 9.055 1 89.69 219 LEU A CA 1
ATOM 1707 C C . LEU A 1 219 ? -5.746 11.867 9.469 1 89.69 219 LEU A C 1
ATOM 1709 O O . LEU A 1 219 ? -5.602 10.719 9.047 1 89.69 219 LEU A O 1
ATOM 1713 N N . VAL A 1 220 ? -4.945 12.453 10.188 1 87.44 220 VAL A N 1
ATOM 1714 C CA . VAL A 1 220 ? -3.854 11.734 10.828 1 87.44 220 VAL A CA 1
ATOM 1715 C C . VAL A 1 220 ? -4.004 11.805 12.344 1 87.44 220 VAL A C 1
ATOM 1717 O O . VAL A 1 220 ? -4.277 12.875 12.898 1 87.44 220 VAL A O 1
ATOM 1720 N N . GLY A 1 221 ? -3.877 10.773 13.031 1 86.06 221 GLY A N 1
ATOM 1721 C CA . GLY A 1 221 ? -3.947 10.664 14.477 1 86.06 221 GLY A CA 1
ATOM 1722 C C . GLY A 1 221 ? -4.195 9.25 14.961 1 86.06 221 GLY A C 1
ATOM 1723 O O . GLY A 1 221 ? -3.834 8.281 14.289 1 86.06 221 GLY A O 1
ATOM 1724 N N . HIS A 1 222 ? -4.57 9.156 16.188 1 83.88 222 HIS A N 1
ATOM 1725 C CA . HIS A 1 222 ? -4.906 7.867 16.766 1 83.88 222 HIS A CA 1
ATOM 1726 C C . HIS A 1 222 ? -6.336 7.461 16.438 1 83.88 222 HIS A C 1
ATOM 1728 O O . HIS A 1 222 ? -7.219 8.32 16.328 1 83.88 222 HIS A O 1
ATOM 1734 N N . LYS A 1 223 ? -6.48 6.215 16.25 1 80.12 223 LYS A N 1
ATOM 1735 C CA . LYS A 1 223 ? -7.789 5.676 15.898 1 80.12 223 LYS A CA 1
ATOM 1736 C C . LYS A 1 223 ? -8.859 6.133 16.891 1 80.12 223 LYS A C 1
ATOM 1738 O O . LYS A 1 223 ? -9.961 6.508 16.5 1 80.12 223 LYS A O 1
ATOM 1743 N N . ASP A 1 224 ? -8.508 6.086 18.172 1 83 224 ASP A N 1
ATOM 1744 C CA . ASP A 1 224 ? -9.453 6.465 19.203 1 83 224 ASP A CA 1
ATOM 1745 C C . ASP A 1 224 ? -9.922 7.906 19.031 1 83 224 ASP A C 1
ATOM 1747 O O . ASP A 1 224 ? -11.078 8.227 19.312 1 83 224 ASP A O 1
ATOM 1751 N N . ASP A 1 225 ? -9.047 8.742 18.609 1 88.94 225 ASP A N 1
ATOM 1752 C CA . ASP A 1 225 ? -9.383 10.148 18.406 1 88.94 225 ASP A CA 1
ATOM 1753 C C . ASP A 1 225 ? -10.32 10.32 17.219 1 88.94 225 ASP A C 1
ATOM 1755 O O . ASP A 1 225 ? -11.242 11.141 17.25 1 88.94 225 ASP A O 1
ATOM 1759 N N . VAL A 1 226 ? -10.109 9.508 16.203 1 86.69 226 VAL A N 1
ATOM 1760 C CA . VAL A 1 226 ? -11 9.547 15.047 1 86.69 226 VAL A CA 1
ATOM 1761 C C . VAL A 1 226 ? -12.391 9.062 15.445 1 86.69 226 VAL A C 1
ATOM 1763 O O . VAL A 1 226 ? -13.391 9.68 15.07 1 86.69 226 VAL A O 1
ATOM 1766 N N . ASP A 1 227 ? -12.383 8.016 16.141 1 83.12 227 ASP A N 1
ATOM 1767 C CA . ASP A 1 227 ? -13.656 7.48 16.609 1 83.12 227 ASP A CA 1
ATOM 1768 C C . ASP A 1 227 ? -14.414 8.516 17.438 1 83.12 227 ASP A C 1
ATOM 1770 O O . ASP A 1 227 ? -15.625 8.688 17.266 1 83.12 227 ASP A O 1
ATOM 1774 N N . LYS A 1 228 ? -13.711 9.164 18.312 1 87.81 228 LYS A N 1
ATOM 1775 C CA . LYS A 1 228 ? -14.312 10.211 19.141 1 87.81 228 LYS A CA 1
ATOM 1776 C C . LYS A 1 228 ? -14.922 11.305 18.281 1 87.81 228 LYS A C 1
ATOM 1778 O O . LYS A 1 228 ? -16.031 11.766 18.547 1 87.81 228 LYS A O 1
ATOM 1783 N N . MET A 1 229 ? -14.18 11.695 17.266 1 90 229 MET A N 1
ATOM 1784 C CA . MET A 1 229 ? -14.68 12.734 16.375 1 90 229 MET A CA 1
ATOM 1785 C C . MET A 1 229 ? -15.961 12.281 15.68 1 90 229 MET A C 1
ATOM 1787 O O . MET A 1 229 ? -16.922 13.055 15.57 1 90 229 MET A O 1
ATOM 1791 N N . LEU A 1 230 ? -15.992 11.031 15.25 1 86.19 230 LEU A N 1
ATOM 1792 C CA . LEU A 1 230 ? -17.125 10.516 14.5 1 86.19 230 LEU A CA 1
ATOM 1793 C C . LEU A 1 230 ? -18.328 10.305 15.422 1 86.19 230 LEU A C 1
ATOM 1795 O O . LEU A 1 230 ? -19.469 10.477 15 1 86.19 230 LEU A O 1
ATOM 1799 N N . GLU A 1 231 ? -18.031 9.945 16.594 1 83.12 231 GLU A N 1
ATOM 1800 C CA . GLU A 1 231 ? -19.109 9.695 17.547 1 83.12 231 GLU A CA 1
ATOM 1801 C C . GLU A 1 231 ? -19.75 10.992 18.031 1 83.12 231 GLU A C 1
ATOM 1803 O O . GLU A 1 231 ? -20.938 11.039 18.312 1 83.12 231 GLU A O 1
ATOM 1808 N N . THR A 1 232 ? -18.906 11.961 18.188 1 84.38 232 THR A N 1
ATOM 1809 C CA . THR A 1 232 ? -19.391 13.227 18.734 1 84.38 232 THR A CA 1
ATOM 1810 C C . THR A 1 232 ? -20.062 14.062 17.656 1 84.38 232 THR A C 1
ATOM 1812 O O . THR A 1 232 ? -20.781 15.023 17.953 1 84.38 232 THR A O 1
ATOM 1815 N N . ASN A 1 233 ? -19.844 13.703 16.375 1 80.81 233 ASN A N 1
ATOM 1816 C CA . ASN A 1 233 ? -20.359 14.508 15.273 1 80.81 233 ASN A CA 1
ATOM 1817 C C . ASN A 1 233 ? -21.266 13.688 14.367 1 80.81 233 ASN A C 1
ATOM 1819 O O . ASN A 1 233 ? -20.859 12.656 13.836 1 80.81 233 ASN A O 1
ATOM 1823 N N . MET B 1 1 ? -26.688 2.92 10.625 1 31.89 1 MET B N 1
ATOM 1824 C CA . MET B 1 1 ? -25.547 2.557 9.805 1 31.89 1 MET B CA 1
ATOM 1825 C C . MET B 1 1 ? -24.781 1.395 10.43 1 31.89 1 MET B C 1
ATOM 1827 O O . MET B 1 1 ? -24.344 1.474 11.578 1 31.89 1 MET B O 1
ATOM 1831 N N . LYS B 1 2 ? -25.125 0.169 10 1 44.72 2 LYS B N 1
ATOM 1832 C CA . LYS B 1 2 ? -24.547 -0.965 10.703 1 44.72 2 LYS B CA 1
ATOM 1833 C C . LYS B 1 2 ? -23.062 -0.736 10.969 1 44.72 2 LYS B C 1
ATOM 1835 O O . LYS B 1 2 ? -22.344 -0.209 10.117 1 44.72 2 LYS B O 1
ATOM 1840 N N . ARG B 1 3 ? -22.734 -0.742 12.156 1 45.88 3 ARG B N 1
ATOM 1841 C CA . ARG B 1 3 ? -21.297 -0.702 12.406 1 45.88 3 ARG B CA 1
ATOM 1842 C C . ARG B 1 3 ? -20.562 -1.742 11.562 1 45.88 3 ARG B C 1
ATOM 1844 O O . ARG B 1 3 ? -21.047 -2.865 11.391 1 45.88 3 ARG B O 1
ATOM 1851 N N . ARG B 1 4 ? -19.719 -1.492 10.625 1 50.72 4 ARG B N 1
ATOM 1852 C CA . ARG B 1 4 ? -19 -2.309 9.648 1 50.72 4 ARG B CA 1
ATOM 1853 C C . ARG B 1 4 ? -18.5 -3.6 10.273 1 50.72 4 ARG B C 1
ATOM 1855 O O . ARG B 1 4 ? -18.188 -4.559 9.57 1 50.72 4 ARG B O 1
ATOM 1862 N N . THR B 1 5 ? -18.5 -3.551 11.633 1 55.72 5 THR B N 1
ATOM 1863 C CA . THR B 1 5 ? -18.156 -4.801 12.297 1 55.72 5 THR B CA 1
ATOM 1864 C C . THR B 1 5 ? -19.266 -5.828 12.133 1 55.72 5 THR B C 1
ATOM 1866 O O . THR B 1 5 ? -19.094 -7.008 12.445 1 55.72 5 THR B O 1
ATOM 1869 N N . GLU B 1 6 ? -20.328 -5.312 11.555 1 68.56 6 GLU B N 1
ATOM 1870 C CA . GLU B 1 6 ? -21.438 -6.238 11.383 1 68.56 6 GLU B CA 1
ATOM 1871 C C . GLU B 1 6 ? -21.516 -6.746 9.945 1 68.56 6 GLU B C 1
ATOM 1873 O O . GLU B 1 6 ? -22.391 -7.555 9.617 1 68.56 6 GLU B O 1
ATOM 1878 N N . LEU B 1 7 ? -20.438 -6.469 9.234 1 81.38 7 LEU B N 1
ATOM 1879 C CA . LEU B 1 7 ? -20.453 -6.852 7.824 1 81.38 7 LEU B CA 1
ATOM 1880 C C . LEU B 1 7 ? -20 -8.297 7.652 1 81.38 7 LEU B C 1
ATOM 1882 O O . LEU B 1 7 ? -19.125 -8.773 8.391 1 81.38 7 LEU B O 1
ATOM 1886 N N . GLN B 1 8 ? -20.656 -8.938 6.695 1 93.12 8 GLN B N 1
ATOM 1887 C CA . GLN B 1 8 ? -20.266 -10.297 6.32 1 93.12 8 GLN B CA 1
ATOM 1888 C C . GLN B 1 8 ? -19.422 -10.305 5.051 1 93.12 8 GLN B C 1
ATOM 1890 O O . GLN B 1 8 ? -19.812 -9.734 4.031 1 93.12 8 GLN B O 1
ATOM 1895 N N . PHE B 1 9 ? -18.266 -10.93 5.195 1 96.5 9 PHE B N 1
ATOM 1896 C CA . PHE B 1 9 ? -17.312 -10.977 4.086 1 96.5 9 PHE B CA 1
ATOM 1897 C C . PHE B 1 9 ? -17.172 -12.406 3.562 1 96.5 9 PHE B C 1
ATOM 1899 O O . PHE B 1 9 ? -17.109 -13.352 4.348 1 96.5 9 PHE B O 1
ATOM 1906 N N . ALA B 1 10 ? -17.203 -12.516 2.275 1 98.31 10 ALA B N 1
ATOM 1907 C CA . ALA B 1 10 ? -16.812 -13.766 1.636 1 98.31 10 ALA B CA 1
ATOM 1908 C C . ALA B 1 10 ? -15.484 -13.609 0.896 1 98.31 10 ALA B C 1
ATOM 1910 O O . ALA B 1 10 ? -15.281 -12.641 0.161 1 98.31 10 ALA B O 1
ATOM 1911 N N . ILE B 1 11 ? -14.617 -14.555 1.15 1 98.56 11 ILE B N 1
ATOM 1912 C CA . ILE B 1 11 ? -13.352 -14.602 0.426 1 98.56 11 ILE B CA 1
ATOM 1913 C C . ILE B 1 11 ? -13.266 -15.898 -0.376 1 98.56 11 ILE B C 1
ATOM 1915 O O . ILE B 1 11 ? -13.25 -16.984 0.197 1 98.56 11 ILE B O 1
ATOM 1919 N N . ILE B 1 12 ? -13.211 -15.703 -1.688 1 98.62 12 ILE B N 1
ATOM 1920 C CA . ILE B 1 12 ? -13.156 -16.859 -2.58 1 98.62 12 ILE B CA 1
ATOM 1921 C C . ILE B 1 12 ? -11.742 -17.016 -3.135 1 98.62 12 ILE B C 1
ATOM 1923 O O . ILE B 1 12 ? -11.297 -16.203 -3.955 1 98.62 12 ILE B O 1
ATOM 1927 N N . GLY B 1 13 ? -11.086 -18.078 -2.791 1 97.75 13 GLY B N 1
ATOM 1928 C CA . GLY B 1 13 ? -9.656 -18.25 -3.023 1 97.75 13 GLY B CA 1
ATOM 1929 C C . GLY B 1 13 ? -8.812 -17.984 -1.794 1 97.75 13 GLY B C 1
ATOM 1930 O O . GLY B 1 13 ? -8.703 -16.828 -1.354 1 97.75 13 GLY B O 1
ATOM 1931 N N . ILE B 1 14 ? -8.281 -19.094 -1.258 1 97.06 14 ILE B N 1
ATOM 1932 C CA . ILE B 1 14 ? -7.527 -18.953 -0.015 1 97.06 14 ILE B CA 1
ATOM 1933 C C . ILE B 1 14 ? -6.059 -19.297 -0.26 1 97.06 14 ILE B C 1
ATOM 1935 O O . ILE B 1 14 ? -5.52 -20.234 0.351 1 97.06 14 ILE B O 1
ATOM 1939 N N . GLY B 1 15 ? -5.434 -18.562 -1.111 1 93.5 15 GLY B N 1
ATOM 1940 C CA . GLY B 1 15 ? -3.988 -18.578 -1.292 1 93.5 15 GLY B CA 1
ATOM 1941 C C . GLY B 1 15 ? -3.264 -17.578 -0.414 1 93.5 15 GLY B C 1
ATOM 1942 O O . GLY B 1 15 ? -3.709 -17.281 0.698 1 93.5 15 GLY B O 1
ATOM 1943 N N . ALA B 1 16 ? -2.156 -17.078 -0.961 1 90.56 16 ALA B N 1
ATOM 1944 C CA . ALA B 1 16 ? -1.341 -16.125 -0.196 1 90.56 16 ALA B CA 1
ATOM 1945 C C . ALA B 1 16 ? -2.121 -14.859 0.12 1 90.56 16 ALA B C 1
ATOM 1947 O O . ALA B 1 16 ? -2.152 -14.414 1.27 1 90.56 16 ALA B O 1
ATOM 1948 N N . PHE B 1 17 ? -2.84 -14.391 -0.862 1 94.06 17 PHE B N 1
ATOM 1949 C CA . PHE B 1 17 ? -3.602 -13.164 -0.67 1 94.06 17 PHE B CA 1
ATOM 1950 C C . PHE B 1 17 ? -4.859 -13.43 0.148 1 94.06 17 PHE B C 1
ATOM 1952 O O . PHE B 1 17 ? -5.113 -12.742 1.143 1 94.06 17 PHE B O 1
ATOM 1959 N N . GLY B 1 18 ? -5.637 -14.367 -0.263 1 96.75 18 GLY B N 1
ATOM 1960 C CA . GLY B 1 18 ? -6.895 -14.672 0.402 1 96.75 18 GLY B CA 1
ATOM 1961 C C . GLY B 1 18 ? -6.727 -15.023 1.868 1 96.75 18 GLY B C 1
ATOM 1962 O O . GLY B 1 18 ? -7.516 -14.594 2.709 1 96.75 18 GLY B O 1
ATOM 1963 N N . SER B 1 19 ? -5.699 -15.797 2.146 1 96.25 19 SER B N 1
ATOM 1964 C CA . SER B 1 19 ? -5.473 -16.188 3.533 1 96.25 19 SER B CA 1
ATOM 1965 C C . SER B 1 19 ? -5.066 -15 4.391 1 96.25 19 SER B C 1
ATOM 1967 O O . SER B 1 19 ? -5.523 -14.859 5.523 1 96.25 19 SER B O 1
ATOM 1969 N N . ALA B 1 20 ? -4.223 -14.164 3.848 1 93.44 20 ALA B N 1
ATOM 1970 C CA . ALA B 1 20 ? -3.814 -12.953 4.562 1 93.44 20 ALA B CA 1
ATOM 1971 C C . ALA B 1 20 ? -5.004 -12.031 4.812 1 93.44 20 ALA B C 1
ATOM 1973 O O . ALA B 1 20 ? -5.145 -11.469 5.902 1 93.44 20 ALA B O 1
ATOM 1974 N N . LEU B 1 21 ? -5.859 -11.914 3.865 1 94.75 21 LEU B N 1
ATOM 1975 C CA . LEU B 1 21 ? -7.043 -11.07 3.986 1 94.75 21 LEU B CA 1
ATOM 1976 C C . LEU B 1 21 ? -8.016 -11.641 5.012 1 94.75 21 LEU B C 1
ATOM 1978 O O . LEU B 1 21 ? -8.547 -10.906 5.848 1 94.75 21 LEU B O 1
ATOM 1982 N N . ALA B 1 22 ? -8.227 -12.914 4.898 1 96.88 22 ALA B N 1
ATOM 1983 C CA . ALA B 1 22 ? -9.109 -13.594 5.84 1 96.88 22 ALA B CA 1
ATOM 1984 C C . ALA B 1 22 ? -8.648 -13.375 7.281 1 96.88 22 ALA B C 1
ATOM 1986 O O . ALA B 1 22 ? -9.461 -13.055 8.156 1 96.88 22 ALA B O 1
ATOM 1987 N N . LYS B 1 23 ? -7.41 -13.539 7.488 1 94 23 LYS B N 1
ATOM 1988 C CA . LYS B 1 23 ? -6.84 -13.359 8.82 1 94 23 LYS B CA 1
ATOM 1989 C C . LYS B 1 23 ? -7.02 -11.922 9.305 1 94 23 LYS B C 1
ATOM 1991 O O . LYS B 1 23 ? -7.48 -11.688 10.422 1 94 23 LYS B O 1
ATOM 1996 N N . LYS B 1 24 ? -6.695 -11.016 8.461 1 88.38 24 LYS B N 1
ATOM 1997 C CA . LYS B 1 24 ? -6.766 -9.609 8.844 1 88.38 24 LYS B CA 1
ATOM 1998 C C . LYS B 1 24 ? -8.203 -9.195 9.148 1 88.38 24 LYS B C 1
ATOM 2000 O O . LYS B 1 24 ? -8.469 -8.539 10.156 1 88.38 24 LYS B O 1
ATOM 2005 N N . LEU B 1 25 ? -9.125 -9.547 8.312 1 90.31 25 LEU B N 1
ATOM 2006 C CA . LEU B 1 25 ? -10.531 -9.234 8.531 1 90.31 25 LEU B CA 1
ATOM 2007 C C . LEU B 1 25 ? -11.023 -9.82 9.852 1 90.31 25 LEU B C 1
ATOM 2009 O O . LEU B 1 25 ? -11.727 -9.156 10.609 1 90.31 25 LEU B O 1
ATOM 2013 N N . SER B 1 26 ? -10.641 -11.039 10.078 1 92.75 26 SER B N 1
ATOM 2014 C CA . SER B 1 26 ? -11.039 -11.711 11.312 1 92.75 26 SER B CA 1
ATOM 2015 C C . SER B 1 26 ? -10.469 -11 12.531 1 92.75 26 SER B C 1
ATOM 2017 O O . SER B 1 26 ? -11.164 -10.82 13.531 1 92.75 26 SER B O 1
ATOM 2019 N N . GLU B 1 27 ? -9.211 -10.633 12.438 1 84.75 27 GLU B N 1
ATOM 2020 C CA . GLU B 1 27 ? -8.555 -9.891 13.508 1 84.75 27 GLU B CA 1
ATOM 2021 C C . GLU B 1 27 ? -9.297 -8.586 13.812 1 84.75 27 GLU B C 1
ATOM 2023 O O . GLU B 1 27 ? -9.32 -8.133 14.953 1 84.75 27 GLU B O 1
ATOM 2028 N N . GLU B 1 28 ? -9.906 -8.07 12.82 1 76.31 28 GLU B N 1
ATOM 2029 C CA . GLU B 1 28 ? -10.633 -6.809 12.961 1 76.31 28 GLU B CA 1
ATOM 2030 C C . GLU B 1 28 ? -12.07 -7.043 13.414 1 76.31 28 GLU B C 1
ATOM 2032 O O . GLU B 1 28 ? -12.852 -6.098 13.516 1 76.31 28 GLU B O 1
ATOM 2037 N N . GLY B 1 29 ? -12.445 -8.266 13.547 1 83.31 29 GLY B N 1
ATOM 2038 C CA . GLY B 1 29 ? -13.719 -8.617 14.156 1 83.31 29 GLY B CA 1
ATOM 2039 C C . GLY B 1 29 ? -14.828 -8.836 13.148 1 83.31 29 GLY B C 1
ATOM 2040 O O . GLY B 1 29 ? -16 -8.922 13.516 1 83.31 29 GLY B O 1
ATOM 2041 N N . ALA B 1 30 ? -14.492 -9 11.898 1 87.69 30 ALA B N 1
ATOM 2042 C CA . ALA B 1 30 ? -15.5 -9.18 10.859 1 87.69 30 ALA B CA 1
ATOM 2043 C C . ALA B 1 30 ? -15.945 -10.633 10.773 1 87.69 30 ALA B C 1
ATOM 2045 O O . ALA B 1 30 ? -15.219 -11.539 11.195 1 87.69 30 ALA B O 1
ATOM 2046 N N . TYR B 1 31 ? -17.156 -10.836 10.312 1 94.31 31 TYR B N 1
ATOM 2047 C CA . TYR B 1 31 ? -17.625 -12.172 9.961 1 94.31 31 TYR B CA 1
ATOM 2048 C C . TYR B 1 31 ? -17.109 -12.594 8.586 1 94.31 31 TYR B C 1
ATOM 2050 O O . TYR B 1 31 ? -17.469 -11.984 7.574 1 94.31 31 TYR B O 1
ATOM 2058 N N . VAL B 1 32 ? -16.328 -13.672 8.555 1 97 32 VAL B N 1
ATOM 2059 C CA . VAL B 1 32 ? -15.633 -14.023 7.312 1 97 32 VAL B CA 1
ATOM 2060 C C . VAL B 1 32 ? -15.984 -15.461 6.926 1 97 32 VAL B C 1
ATOM 2062 O O . VAL B 1 32 ? -15.859 -16.375 7.742 1 97 32 VAL B O 1
ATOM 2065 N N . ILE B 1 33 ? -16.453 -15.609 5.676 1 98.06 33 ILE B N 1
ATOM 2066 C CA . ILE B 1 33 ? -16.625 -16.922 5.059 1 98.06 33 ILE B CA 1
ATOM 2067 C C . ILE B 1 33 ? -15.516 -17.156 4.031 1 98.06 33 ILE B C 1
ATOM 2069 O O . ILE B 1 33 ? -15.422 -16.422 3.035 1 98.06 33 ILE B O 1
ATOM 2073 N N . ALA B 1 34 ? -14.711 -18.172 4.309 1 98.44 34 ALA B N 1
ATOM 2074 C CA . ALA B 1 34 ? -13.594 -18.484 3.412 1 98.44 34 ALA B CA 1
ATOM 2075 C C . ALA B 1 34 ? -13.922 -19.703 2.543 1 98.44 34 ALA B C 1
ATOM 2077 O O . ALA B 1 34 ? -14.383 -20.734 3.045 1 98.44 34 ALA B O 1
ATOM 2078 N N . ILE B 1 35 ? -13.648 -19.516 1.229 1 98.44 35 ILE B N 1
ATOM 2079 C CA . ILE B 1 35 ? -13.961 -20.578 0.273 1 98.44 35 ILE B CA 1
ATOM 2080 C C . ILE B 1 35 ? -12.719 -20.906 -0.556 1 98.44 35 ILE B C 1
ATOM 2082 O O . ILE B 1 35 ? -12.016 -20.016 -1.018 1 98.44 35 ILE B O 1
ATOM 2086 N N . ASP B 1 36 ? -12.477 -22.156 -0.731 1 98.25 36 ASP B N 1
ATOM 2087 C CA . ASP B 1 36 ? -11.453 -22.672 -1.629 1 98.25 36 ASP B CA 1
ATOM 2088 C C . ASP B 1 36 ? -11.758 -24.109 -2.057 1 98.25 36 ASP B C 1
ATOM 2090 O O . ASP B 1 36 ? -12.461 -24.828 -1.349 1 98.25 36 ASP B O 1
ATOM 2094 N N . ASN B 1 37 ? -11.227 -24.422 -3.217 1 97.62 37 ASN B N 1
ATOM 2095 C CA . ASN B 1 37 ? -11.469 -25.781 -3.66 1 97.62 37 ASN B CA 1
ATOM 2096 C C . ASN B 1 37 ? -10.344 -26.719 -3.223 1 97.62 37 ASN B C 1
ATOM 2098 O O . ASN B 1 37 ? -10.344 -27.906 -3.559 1 97.62 37 ASN B O 1
ATOM 2102 N N . ASN B 1 38 ? -9.359 -26.266 -2.535 1 97.12 38 ASN B N 1
ATOM 2103 C CA . ASN B 1 38 ? -8.258 -27.031 -1.954 1 97.12 38 ASN B CA 1
ATOM 2104 C C . ASN B 1 38 ? -8.383 -27.125 -0.437 1 97.12 38 ASN B C 1
ATOM 2106 O O . ASN B 1 38 ? -8.281 -26.109 0.262 1 97.12 38 ASN B O 1
ATOM 2110 N N . MET B 1 39 ? -8.516 -28.297 0.077 1 97.25 39 MET B N 1
ATOM 2111 C CA . MET B 1 39 ? -8.734 -28.531 1.503 1 97.25 39 MET B CA 1
ATOM 2112 C C . MET B 1 39 ? -7.551 -28.031 2.322 1 97.25 39 MET B C 1
ATOM 2114 O O . MET B 1 39 ? -7.719 -27.578 3.453 1 97.25 39 MET B O 1
ATOM 2118 N N . GLU B 1 40 ? -6.375 -28.109 1.787 1 96.25 40 GLU B N 1
ATOM 2119 C CA . GLU B 1 40 ? -5.188 -27.641 2.49 1 96.25 40 GLU B CA 1
ATOM 2120 C C . GLU B 1 40 ? -5.266 -26.141 2.771 1 96.25 40 GLU B C 1
ATOM 2122 O O . GLU B 1 40 ? -4.855 -25.688 3.838 1 96.25 40 GLU B O 1
ATOM 2127 N N . HIS B 1 41 ? -5.809 -25.453 1.815 1 96.25 41 HIS B N 1
ATOM 2128 C CA . HIS B 1 41 ? -5.98 -24.016 1.981 1 96.25 41 HIS B CA 1
ATOM 2129 C C . HIS B 1 41 ? -7.016 -23.703 3.061 1 96.25 41 HIS B C 1
ATOM 2131 O O . HIS B 1 41 ? -6.812 -22.797 3.879 1 96.25 41 HIS B O 1
ATOM 2137 N N . ILE B 1 42 ? -8.07 -24.453 3.053 1 97.31 42 ILE B N 1
ATOM 2138 C CA . ILE B 1 42 ? -9.148 -24.25 4.008 1 97.31 42 ILE B CA 1
ATOM 2139 C C . ILE B 1 42 ? -8.648 -24.516 5.426 1 97.31 42 ILE B C 1
ATOM 2141 O O . ILE B 1 42 ? -8.961 -23.766 6.352 1 97.31 42 ILE B O 1
ATOM 2145 N N . GLU B 1 43 ? -7.824 -25.484 5.57 1 96.44 43 GLU B N 1
ATOM 2146 C CA . GLU B 1 43 ? -7.277 -25.859 6.871 1 96.44 43 GLU B CA 1
ATOM 2147 C C . GLU B 1 43 ? -6.414 -24.75 7.453 1 96.44 43 GLU B C 1
ATOM 2149 O O . GLU B 1 43 ? -6.359 -24.562 8.672 1 96.44 43 GLU B O 1
ATOM 2154 N N . GLN B 1 44 ? -5.871 -23.969 6.602 1 92.56 44 GLN B N 1
ATOM 2155 C CA . GLN B 1 44 ? -4.969 -22.906 7.023 1 92.56 44 GLN B CA 1
ATOM 2156 C C . GLN B 1 44 ? -5.738 -21.766 7.684 1 92.56 44 GLN B C 1
ATOM 2158 O O . GLN B 1 44 ? -5.184 -21.031 8.5 1 92.56 44 GLN B O 1
ATOM 2163 N N . VAL B 1 45 ? -7.047 -21.688 7.359 1 96.38 45 VAL B N 1
ATOM 2164 C CA . VAL B 1 45 ? -7.738 -20.484 7.812 1 96.38 45 VAL B CA 1
ATOM 2165 C C . VAL B 1 45 ? -8.914 -20.859 8.703 1 96.38 45 VAL B C 1
ATOM 2167 O O . VAL B 1 45 ? -9.539 -20 9.336 1 96.38 45 VAL B O 1
ATOM 2170 N N . LYS B 1 46 ? -9.242 -22.109 8.852 1 96.56 46 LYS B N 1
ATOM 2171 C CA . LYS B 1 46 ? -10.461 -22.594 9.5 1 96.56 46 LYS B CA 1
ATOM 2172 C C . LYS B 1 46 ? -10.523 -22.141 10.953 1 96.56 46 LYS B C 1
ATOM 2174 O O . LYS B 1 46 ? -11.602 -21.906 11.492 1 96.56 46 LYS B O 1
ATOM 2179 N N . ASP B 1 47 ? -9.391 -21.891 11.562 1 95.06 47 ASP B N 1
ATOM 2180 C CA . ASP B 1 47 ? -9.344 -21.594 12.992 1 95.06 47 ASP B CA 1
ATOM 2181 C C . ASP B 1 47 ? -9.531 -20.109 13.258 1 95.06 47 ASP B C 1
ATOM 2183 O O . ASP B 1 47 ? -9.781 -19.703 14.398 1 95.06 47 ASP B O 1
ATOM 2187 N N . TYR B 1 48 ? -9.469 -19.328 12.25 1 92.44 48 TYR B N 1
ATOM 2188 C CA . TYR B 1 48 ? -9.492 -17.906 12.578 1 92.44 48 TYR B CA 1
ATOM 2189 C C . TYR B 1 48 ? -10.656 -17.203 11.875 1 92.44 48 TYR B C 1
ATOM 2191 O O . TYR B 1 48 ? -10.977 -16.062 12.188 1 92.44 48 TYR B O 1
ATOM 2199 N N . VAL B 1 49 ? -11.312 -17.922 10.953 1 96.69 49 VAL B N 1
ATOM 2200 C CA . VAL B 1 49 ? -12.453 -17.312 10.273 1 96.69 49 VAL B CA 1
ATOM 2201 C C . VAL B 1 49 ? -13.75 -17.859 10.852 1 96.69 49 VAL B C 1
ATOM 2203 O O . VAL B 1 49 ? -13.742 -18.828 11.617 1 96.69 49 VAL B O 1
ATOM 2206 N N . SER B 1 50 ? -14.859 -17.172 10.523 1 96.38 50 SER B N 1
ATOM 2207 C CA . SER B 1 50 ? -16.172 -17.578 11.016 1 96.38 50 SER B CA 1
ATOM 2208 C C . SER B 1 50 ? -16.609 -18.891 10.375 1 96.38 50 SER B C 1
ATOM 2210 O O . SER B 1 50 ? -17.156 -19.766 11.047 1 96.38 50 SER B O 1
ATOM 2212 N N . ASP B 1 51 ? -16.438 -19.016 9.039 1 97.19 51 ASP B N 1
ATOM 2213 C CA . ASP B 1 51 ? -16.719 -20.219 8.281 1 97.19 51 ASP B CA 1
ATOM 2214 C C . ASP B 1 51 ? -15.664 -20.469 7.203 1 97.19 51 ASP B C 1
ATOM 2216 O O . ASP B 1 51 ? -15.203 -19.516 6.559 1 97.19 51 ASP B O 1
ATOM 2220 N N . ALA B 1 52 ? -15.312 -21.719 7.109 1 98.06 52 ALA B N 1
ATOM 2221 C CA . ALA B 1 52 ? -14.398 -22.156 6.051 1 98.06 52 ALA B CA 1
ATOM 2222 C C . ALA B 1 52 ? -14.945 -23.375 5.324 1 98.06 52 ALA B C 1
ATOM 2224 O O . ALA B 1 52 ? -15.156 -24.438 5.938 1 98.06 52 ALA B O 1
ATOM 2225 N N . ILE B 1 53 ? -15.156 -23.219 4.035 1 98.12 53 ILE B N 1
ATOM 2226 C CA . ILE B 1 53 ? -15.852 -24.266 3.297 1 98.12 53 ILE B CA 1
ATOM 2227 C C . ILE B 1 53 ? -15.055 -24.625 2.045 1 98.12 53 ILE B C 1
ATOM 2229 O O . ILE B 1 53 ? -14.555 -23.75 1.34 1 98.12 53 ILE B O 1
ATOM 2233 N N . CYS B 1 54 ? -14.953 -25.938 1.81 1 98.56 54 CYS B N 1
ATOM 2234 C CA . CYS B 1 54 ? -14.203 -26.422 0.658 1 98.56 54 CYS B CA 1
ATOM 2235 C C . CYS B 1 54 ? -15.141 -26.781 -0.49 1 98.56 54 CYS B C 1
ATOM 2237 O O . CYS B 1 54 ? -15.828 -27.812 -0.438 1 98.56 54 CYS B O 1
ATOM 2239 N N . PHE B 1 55 ? -15.164 -25.906 -1.566 1 97.69 55 PHE B N 1
ATOM 2240 C CA . PHE B 1 55 ? -15.906 -26.219 -2.783 1 97.69 55 PHE B CA 1
ATOM 2241 C C . PHE B 1 55 ? -15.453 -25.328 -3.936 1 97.69 55 PHE B C 1
ATOM 2243 O O . PHE B 1 55 ? -14.664 -24.406 -3.738 1 97.69 55 PHE B O 1
ATOM 2250 N N . ASP B 1 56 ? -15.852 -25.672 -5.094 1 97.62 56 ASP B N 1
ATOM 2251 C CA . ASP B 1 56 ? -15.547 -24.891 -6.289 1 97.62 56 ASP B CA 1
ATOM 2252 C C . ASP B 1 56 ? -16.422 -23.641 -6.363 1 97.62 56 ASP B C 1
ATOM 2254 O O . ASP B 1 56 ? -17.641 -23.734 -6.52 1 97.62 56 ASP B O 1
ATOM 2258 N N . GLY B 1 57 ? -15.812 -22.469 -6.293 1 96.88 57 GLY B N 1
ATOM 2259 C CA . GLY B 1 57 ? -16.516 -21.203 -6.25 1 96.88 57 GLY B CA 1
ATOM 2260 C C . GLY B 1 57 ? -17.281 -20.891 -7.52 1 96.88 57 GLY B C 1
ATOM 2261 O O . GLY B 1 57 ? -18.094 -19.969 -7.555 1 96.88 57 GLY B O 1
ATOM 2262 N N . THR B 1 58 ? -17.047 -21.703 -8.578 1 97.31 58 THR B N 1
ATOM 2263 C CA . THR B 1 58 ? -17.781 -21.453 -9.812 1 97.31 58 THR B CA 1
ATOM 2264 C C . THR B 1 58 ? -19.141 -22.156 -9.773 1 97.31 58 THR B C 1
ATOM 2266 O O . THR B 1 58 ? -19.969 -21.953 -10.664 1 97.31 58 THR B O 1
ATOM 2269 N N . ASP B 1 59 ? -19.391 -22.922 -8.773 1 97.69 59 ASP B N 1
ATOM 2270 C CA . ASP B 1 59 ? -20.672 -23.578 -8.586 1 97.69 59 ASP B CA 1
ATOM 2271 C C . ASP B 1 59 ? -21.703 -22.609 -7.984 1 97.69 59 ASP B C 1
ATOM 2273 O O . ASP B 1 59 ? -21.703 -22.375 -6.773 1 97.69 59 ASP B O 1
ATOM 2277 N N . GLU B 1 60 ? -22.562 -22.234 -8.812 1 96.38 60 GLU B N 1
ATOM 2278 C CA . GLU B 1 60 ? -23.516 -21.203 -8.406 1 96.38 60 GLU B CA 1
ATOM 2279 C C . GLU B 1 60 ? -24.438 -21.719 -7.301 1 96.38 60 GLU B C 1
ATOM 2281 O O . GLU B 1 60 ? -24.797 -20.984 -6.391 1 96.38 60 GLU B O 1
ATOM 2286 N N . ASP B 1 61 ? -24.797 -22.906 -7.43 1 96.88 61 ASP B N 1
ATOM 2287 C CA . ASP B 1 61 ? -25.688 -23.5 -6.438 1 96.88 61 ASP B CA 1
ATOM 2288 C C . ASP B 1 61 ? -25.031 -23.547 -5.062 1 96.88 61 ASP B C 1
ATOM 2290 O O . ASP B 1 61 ? -25.656 -23.219 -4.055 1 96.88 61 ASP B O 1
ATOM 2294 N N . LEU B 1 62 ? -23.828 -23.906 -5.074 1 97.44 62 LEU B N 1
ATOM 2295 C CA . LEU B 1 62 ? -23.109 -23.984 -3.807 1 97.44 62 LEU B CA 1
ATOM 2296 C C . LEU B 1 62 ? -22.875 -22.594 -3.227 1 97.44 62 LEU B C 1
ATOM 2298 O O . LEU B 1 62 ? -22.906 -22.422 -2.008 1 97.44 62 LEU B O 1
ATOM 2302 N N . LEU B 1 63 ? -22.625 -21.609 -4.066 1 97.38 63 LEU B N 1
ATOM 2303 C CA . LEU B 1 63 ? -22.484 -20.234 -3.602 1 97.38 63 LEU B CA 1
ATOM 2304 C C . LEU B 1 63 ? -23.75 -19.781 -2.863 1 97.38 63 LEU B C 1
ATOM 2306 O O . LEU B 1 63 ? -23.656 -19.172 -1.798 1 97.38 63 LEU B O 1
ATOM 2310 N N . GLU B 1 64 ? -24.859 -20.141 -3.445 1 96.12 64 GLU B N 1
ATOM 2311 C CA . GLU B 1 64 ? -26.141 -19.781 -2.857 1 96.12 64 GLU B CA 1
ATOM 2312 C C . GLU B 1 64 ? -26.406 -20.562 -1.574 1 96.12 64 GLU B C 1
ATOM 2314 O O . GLU B 1 64 ? -26.781 -19.984 -0.557 1 96.12 64 GLU B O 1
ATOM 2319 N N . GLU B 1 65 ? -26.172 -21.797 -1.662 1 96.12 65 GLU B N 1
ATOM 2320 C CA . GLU B 1 65 ? -26.453 -22.703 -0.547 1 96.12 65 GLU B CA 1
ATOM 2321 C C . GLU B 1 65 ? -25.656 -22.297 0.695 1 96.12 65 GLU B C 1
ATOM 2323 O O . GLU B 1 65 ? -26.156 -22.422 1.818 1 96.12 65 GLU B O 1
ATOM 2328 N N . HIS B 1 66 ? -24.516 -21.781 0.514 1 95.62 66 HIS B N 1
ATOM 2329 C CA . HIS B 1 66 ? -23.641 -21.484 1.645 1 95.62 66 HIS B CA 1
ATOM 2330 C C . HIS B 1 66 ? -23.703 -20 2.012 1 95.62 66 HIS B C 1
ATOM 2332 O O . HIS B 1 66 ? -22.875 -19.516 2.787 1 95.62 66 HIS B O 1
ATOM 2338 N N . GLY B 1 67 ? -24.562 -19.281 1.392 1 94.94 67 GLY B N 1
ATOM 2339 C CA . GLY B 1 67 ? -24.875 -17.922 1.812 1 94.94 67 GLY B CA 1
ATOM 2340 C C . GLY B 1 67 ? -23.922 -16.891 1.258 1 94.94 67 GLY B C 1
ATOM 2341 O O . GLY B 1 67 ? -23.891 -15.742 1.724 1 94.94 67 GLY B O 1
ATOM 2342 N N . ILE B 1 68 ? -23.141 -17.234 0.266 1 96.25 68 ILE B N 1
ATOM 2343 C CA . ILE B 1 68 ? -22.156 -16.312 -0.295 1 96.25 68 ILE B CA 1
ATOM 2344 C C . ILE B 1 68 ? -22.875 -15.188 -1.052 1 96.25 68 ILE B C 1
ATOM 2346 O O . ILE B 1 68 ? -22.391 -14.055 -1.093 1 96.25 68 ILE B O 1
ATOM 2350 N N . THR B 1 69 ? -24.031 -15.531 -1.571 1 96.5 69 THR B N 1
ATOM 2351 C CA . THR B 1 69 ? -24.797 -14.562 -2.352 1 96.5 69 THR B CA 1
ATOM 2352 C C . THR B 1 69 ? -25.484 -13.555 -1.437 1 96.5 69 THR B C 1
ATOM 2354 O O . THR B 1 69 ? -26.062 -12.57 -1.908 1 96.5 69 THR B O 1
ATOM 2357 N N . ASN B 1 70 ? -25.375 -13.727 -0.124 1 94.69 70 ASN B N 1
ATOM 2358 C CA . ASN B 1 70 ? -26.047 -12.852 0.828 1 94.69 70 ASN B CA 1
ATOM 2359 C C . ASN B 1 70 ? -25.047 -12 1.611 1 94.69 70 ASN B C 1
ATOM 2361 O O . ASN B 1 70 ? -25.438 -11.25 2.508 1 94.69 70 ASN B O 1
ATOM 2365 N N . VAL B 1 71 ? -23.828 -12.117 1.313 1 95.81 71 VAL B N 1
ATOM 2366 C CA . VAL B 1 71 ? -22.812 -11.375 2.072 1 95.81 71 VAL B CA 1
ATOM 2367 C C . VAL B 1 71 ? -22.828 -9.906 1.66 1 95.81 71 VAL B C 1
ATOM 2369 O O . VAL B 1 71 ? -23.375 -9.555 0.612 1 95.81 71 VAL B O 1
ATOM 2372 N N . ASP B 1 72 ? -22.234 -9.086 2.516 1 93.38 72 ASP B N 1
ATOM 2373 C CA . ASP B 1 72 ? -22.125 -7.66 2.217 1 93.38 72 ASP B CA 1
ATOM 2374 C C . ASP B 1 72 ? -21.016 -7.387 1.201 1 93.38 72 ASP B C 1
ATOM 2376 O O . ASP B 1 72 ? -21.172 -6.531 0.325 1 93.38 72 ASP B O 1
ATOM 2380 N N . VAL B 1 73 ? -19.938 -8.094 1.332 1 95.31 73 VAL B N 1
ATOM 2381 C CA . VAL B 1 73 ? -18.766 -7.891 0.487 1 95.31 73 VAL B CA 1
ATOM 2382 C C . VAL B 1 73 ? -18.188 -9.242 0.08 1 95.31 73 VAL B C 1
ATOM 2384 O O . VAL B 1 73 ? -18 -10.125 0.923 1 95.31 73 VAL B O 1
ATOM 2387 N N . ALA B 1 74 ? -17.938 -9.383 -1.185 1 98.19 74 ALA B N 1
ATOM 2388 C CA . ALA B 1 74 ? -17.281 -10.586 -1.698 1 98.19 74 ALA B CA 1
ATOM 2389 C C . ALA B 1 74 ? -15.969 -10.242 -2.383 1 98.19 74 ALA B C 1
ATOM 2391 O O . ALA B 1 74 ? -15.906 -9.312 -3.197 1 98.19 74 ALA B O 1
ATOM 2392 N N . ILE B 1 75 ? -14.961 -10.984 -2.014 1 98.31 75 ILE B N 1
ATOM 2393 C CA . ILE B 1 75 ? -13.648 -10.797 -2.617 1 98.31 75 ILE B CA 1
ATOM 2394 C C . ILE B 1 75 ? -13.227 -12.07 -3.35 1 98.31 75 ILE B C 1
ATOM 2396 O O . ILE B 1 75 ? -13.078 -13.133 -2.732 1 98.31 75 ILE B O 1
ATOM 2400 N N . ILE B 1 76 ? -13.07 -11.953 -4.621 1 98.62 76 ILE B N 1
ATOM 2401 C CA . ILE B 1 76 ? -12.555 -13.055 -5.426 1 98.62 76 ILE B CA 1
ATOM 2402 C C . ILE B 1 76 ? -11.039 -12.969 -5.52 1 98.62 76 ILE B C 1
ATOM 2404 O O . ILE B 1 76 ? -10.5 -12.219 -6.344 1 98.62 76 ILE B O 1
ATOM 2408 N N . ALA B 1 77 ? -10.398 -13.82 -4.758 1 97.88 77 ALA B N 1
ATOM 2409 C CA . ALA B 1 77 ? -8.961 -13.68 -4.543 1 97.88 77 ALA B CA 1
ATOM 2410 C C . ALA B 1 77 ? -8.18 -14.68 -5.391 1 97.88 77 ALA B C 1
ATOM 2412 O O . ALA B 1 77 ? -6.965 -14.828 -5.23 1 97.88 77 ALA B O 1
ATOM 2413 N N . ILE B 1 78 ? -8.828 -15.328 -6.332 1 96.19 78 ILE B N 1
ATOM 2414 C CA . ILE B 1 78 ? -8.195 -16.312 -7.203 1 96.19 78 ILE B CA 1
ATOM 2415 C C . ILE B 1 78 ? -7.211 -15.617 -8.133 1 96.19 78 ILE B C 1
ATOM 2417 O O . ILE B 1 78 ? -7.574 -14.68 -8.852 1 96.19 78 ILE B O 1
ATOM 2421 N N . GLY B 1 79 ? -5.934 -16.047 -8.164 1 89.5 79 GLY B N 1
ATOM 2422 C CA . GLY B 1 79 ? -4.914 -15.375 -8.953 1 89.5 79 GLY B CA 1
ATOM 2423 C C . GLY B 1 79 ? -4.312 -16.25 -10.031 1 89.5 79 GLY B C 1
ATOM 2424 O O . GLY B 1 79 ? -3.637 -15.766 -10.938 1 89.5 79 GLY B O 1
ATOM 2425 N N . GLU B 1 80 ? -4.602 -17.531 -10.07 1 85 80 GLU B N 1
ATOM 2426 C CA . GLU B 1 80 ? -3.965 -18.469 -10.977 1 85 80 GLU B CA 1
ATOM 2427 C C . GLU B 1 80 ? -4.672 -18.5 -12.328 1 85 80 GLU B C 1
ATOM 2429 O O . GLU B 1 80 ? -4.027 -18.656 -13.367 1 85 80 GLU B O 1
ATOM 2434 N N . THR B 1 81 ? -5.953 -18.422 -12.266 1 92.25 81 THR B N 1
ATOM 2435 C CA . THR B 1 81 ? -6.758 -18.453 -13.477 1 92.25 81 THR B CA 1
ATOM 2436 C C . THR B 1 81 ? -7.781 -17.328 -13.492 1 92.25 81 THR B C 1
ATOM 2438 O O . THR B 1 81 ? -8.32 -16.953 -12.445 1 92.25 81 THR B O 1
ATOM 2441 N N . PHE B 1 82 ? -8.086 -16.922 -14.68 1 94.81 82 PHE B N 1
ATOM 2442 C CA . PHE B 1 82 ? -8.914 -15.727 -14.797 1 94.81 82 PHE B CA 1
ATOM 2443 C C . PHE B 1 82 ? -10.375 -16.109 -15.008 1 94.81 82 PHE B C 1
ATOM 2445 O O . PHE B 1 82 ? -11.281 -15.438 -14.492 1 94.81 82 PHE B O 1
ATOM 2452 N N . GLU B 1 83 ? -10.633 -17.156 -15.711 1 95.81 83 GLU B N 1
ATOM 2453 C CA . GLU B 1 83 ? -12 -17.531 -16.078 1 95.81 83 GLU B CA 1
ATOM 2454 C C . GLU B 1 83 ? -12.867 -17.703 -14.836 1 95.81 83 GLU B C 1
ATOM 2456 O O . GLU B 1 83 ? -13.977 -17.172 -14.773 1 95.81 83 GLU B O 1
ATOM 2461 N N . PRO B 1 84 ? -12.398 -18.438 -13.844 1 97.5 84 PRO B N 1
ATOM 2462 C CA . PRO B 1 84 ? -13.227 -18.562 -12.641 1 97.5 84 PRO B CA 1
ATOM 2463 C C . PRO B 1 84 ? -13.547 -17.219 -12 1 97.5 84 PRO B C 1
ATOM 2465 O O . PRO B 1 84 ? -14.633 -17.031 -11.445 1 97.5 84 PRO B O 1
ATOM 2468 N N . VAL B 1 85 ? -12.664 -16.25 -12.031 1 97.81 85 VAL B N 1
ATOM 2469 C CA . VAL B 1 85 ? -12.867 -14.93 -11.445 1 97.81 85 VAL B CA 1
ATOM 2470 C C . VAL B 1 85 ? -14.062 -14.25 -12.109 1 97.81 85 VAL B C 1
ATOM 2472 O O . VAL B 1 85 ? -14.945 -13.719 -11.43 1 97.81 85 VAL B O 1
ATOM 2475 N N . VAL B 1 86 ? -14.102 -14.383 -13.438 1 97.62 86 VAL B N 1
ATOM 2476 C CA . VAL B 1 86 ? -15.156 -13.758 -14.227 1 97.62 86 VAL B CA 1
ATOM 2477 C C . VAL B 1 86 ? -16.5 -14.414 -13.914 1 97.62 86 VAL B C 1
ATOM 2479 O O . VAL B 1 86 ? -17.484 -13.727 -13.656 1 97.62 86 VAL B O 1
ATOM 2482 N N . LEU B 1 87 ? -16.5 -15.688 -13.898 1 97.88 87 LEU B N 1
ATOM 2483 C CA . LEU B 1 87 ? -17.734 -16.438 -13.68 1 97.88 87 LEU B CA 1
ATOM 2484 C C . LEU B 1 87 ? -18.312 -16.156 -12.297 1 97.88 87 LEU B C 1
ATOM 2486 O O . LEU B 1 87 ? -19.5 -15.883 -12.164 1 97.88 87 LEU B O 1
ATOM 2490 N N . ILE B 1 88 ? -17.516 -16.156 -11.352 1 98.25 88 ILE B N 1
ATOM 2491 C CA . ILE B 1 88 ? -17.938 -15.93 -9.977 1 98.25 88 ILE B CA 1
ATOM 2492 C C . ILE B 1 88 ? -18.438 -14.492 -9.82 1 98.25 88 ILE B C 1
ATOM 2494 O O . ILE B 1 88 ? -19.484 -14.258 -9.203 1 98.25 88 ILE B O 1
ATOM 2498 N N . ALA B 1 89 ? -17.703 -13.555 -10.398 1 98 89 ALA B N 1
ATOM 2499 C CA . ALA B 1 89 ? -18.109 -12.148 -10.344 1 98 89 ALA B CA 1
ATOM 2500 C C . ALA B 1 89 ? -19.516 -11.953 -10.914 1 98 89 ALA B C 1
ATOM 2502 O O . ALA B 1 89 ? -20.359 -11.312 -10.297 1 98 89 ALA B O 1
ATOM 2503 N N . MET B 1 90 ? -19.703 -12.539 -12.031 1 97.31 90 MET B N 1
ATOM 2504 C CA . MET B 1 90 ? -21 -12.422 -12.688 1 97.31 90 MET B CA 1
ATOM 2505 C C . MET B 1 90 ? -22.109 -13.008 -11.828 1 97.31 90 MET B C 1
ATOM 2507 O O . MET B 1 90 ? -23.156 -12.398 -11.672 1 97.31 90 MET B O 1
ATOM 2511 N N . HIS B 1 91 ? -21.859 -14.164 -11.242 1 97.5 91 HIS B N 1
ATOM 2512 C CA . HIS B 1 91 ? -22.844 -14.82 -10.406 1 97.5 91 HIS B CA 1
ATOM 2513 C C . HIS B 1 91 ? -23.188 -13.969 -9.18 1 97.5 91 HIS B C 1
ATOM 2515 O O . HIS B 1 91 ? -24.359 -13.812 -8.836 1 97.5 91 HIS B O 1
ATOM 2521 N N . LEU B 1 92 ? -22.234 -13.445 -8.578 1 98.19 92 LEU B N 1
ATOM 2522 C CA . LEU B 1 92 ? -22.422 -12.656 -7.363 1 98.19 92 LEU B CA 1
ATOM 2523 C C . LEU B 1 92 ? -23.156 -11.359 -7.672 1 98.19 92 LEU B C 1
ATOM 2525 O O . LEU B 1 92 ? -24.047 -10.961 -6.93 1 98.19 92 LEU B O 1
ATOM 2529 N N . LEU B 1 93 ? -22.766 -10.711 -8.75 1 97.12 93 LEU B N 1
ATOM 2530 C CA . LEU B 1 93 ? -23.406 -9.469 -9.141 1 97.12 93 LEU B CA 1
ATOM 2531 C C . LEU B 1 93 ? -24.875 -9.711 -9.5 1 97.12 93 LEU B C 1
ATOM 2533 O O . LEU B 1 93 ? -25.75 -8.953 -9.078 1 97.12 93 LEU B O 1
ATOM 2537 N N . ASN B 1 94 ? -25.094 -10.734 -10.18 1 96.44 94 ASN B N 1
ATOM 2538 C CA . ASN B 1 94 ? -26.469 -11.094 -10.555 1 96.44 94 ASN B CA 1
ATOM 2539 C C . ASN B 1 94 ? -27.312 -11.422 -9.328 1 96.44 94 ASN B C 1
ATOM 2541 O O . ASN B 1 94 ? -28.516 -11.18 -9.32 1 96.44 94 ASN B O 1
ATOM 2545 N N . ALA B 1 95 ? -26.672 -11.953 -8.344 1 96.88 95 ALA B N 1
ATOM 2546 C CA . ALA B 1 95 ? -27.375 -12.328 -7.113 1 96.88 95 ALA B CA 1
ATOM 2547 C C . ALA B 1 95 ? -27.625 -11.102 -6.234 1 96.88 95 ALA B C 1
ATOM 2549 O O . ALA B 1 95 ? -28.312 -11.195 -5.219 1 96.88 95 ALA B O 1
ATOM 2550 N N . GLY B 1 96 ? -26.953 -10.008 -6.547 1 95.81 96 GLY B N 1
ATOM 2551 C CA . GLY B 1 96 ? -27.281 -8.766 -5.855 1 95.81 96 GLY B CA 1
ATOM 2552 C C . GLY B 1 96 ? -26.266 -8.398 -4.789 1 95.81 96 GLY B C 1
ATOM 2553 O O . GLY B 1 96 ? -26.516 -7.527 -3.957 1 95.81 96 GLY B O 1
ATOM 2554 N N . VAL B 1 97 ? -25.141 -9.094 -4.789 1 96.06 97 VAL B N 1
ATOM 2555 C CA . VAL B 1 97 ? -24.094 -8.695 -3.854 1 96.06 97 VAL B CA 1
ATOM 2556 C C . VAL B 1 97 ? -23.609 -7.285 -4.191 1 96.06 97 VAL B C 1
ATOM 2558 O O . VAL B 1 97 ? -23.234 -7.012 -5.336 1 96.06 97 VAL B O 1
ATOM 2561 N N . GLU B 1 98 ? -23.562 -6.461 -3.246 1 89.81 98 GLU B N 1
ATOM 2562 C CA . GLU B 1 98 ? -23.375 -5.039 -3.506 1 89.81 98 GLU B CA 1
ATOM 2563 C C . GLU B 1 98 ? -21.906 -4.719 -3.773 1 89.81 98 GLU B C 1
ATOM 2565 O O . GLU B 1 98 ? -21.594 -3.906 -4.645 1 89.81 98 GLU B O 1
ATOM 2570 N N . GLU B 1 99 ? -21.047 -5.285 -3.023 1 93.12 99 GLU B N 1
ATOM 2571 C CA . GLU B 1 99 ? -19.609 -5.012 -3.17 1 93.12 99 GLU B CA 1
ATOM 2572 C C . GLU B 1 99 ? -18.844 -6.277 -3.539 1 93.12 99 GLU B C 1
ATOM 2574 O O . GLU B 1 99 ? -18.75 -7.211 -2.74 1 93.12 99 GLU B O 1
ATOM 2579 N N . VAL B 1 100 ? -18.344 -6.234 -4.789 1 97.25 100 VAL B N 1
ATOM 2580 C CA . VAL B 1 100 ? -17.594 -7.379 -5.301 1 97.25 100 VAL B CA 1
ATOM 2581 C C . VAL B 1 100 ? -16.219 -6.918 -5.785 1 97.25 100 VAL B C 1
ATOM 2583 O O . VAL B 1 100 ? -16.125 -6.008 -6.605 1 97.25 100 VAL B O 1
ATOM 2586 N N . TYR B 1 101 ? -15.188 -7.531 -5.211 1 96.88 101 TYR B N 1
ATOM 2587 C CA . TYR B 1 101 ? -13.812 -7.266 -5.625 1 96.88 101 TYR B CA 1
ATOM 2588 C C . TYR B 1 101 ? -13.219 -8.477 -6.34 1 96.88 101 TYR B C 1
ATOM 2590 O O . TYR B 1 101 ? -13.492 -9.617 -5.973 1 96.88 101 TYR B O 1
ATOM 2598 N N . GLY B 1 102 ? -12.383 -8.203 -7.312 1 97.5 102 GLY B N 1
ATOM 2599 C CA . GLY B 1 102 ? -11.758 -9.273 -8.07 1 97.5 102 GLY B CA 1
ATOM 2600 C C . GLY B 1 102 ? -10.289 -9.039 -8.344 1 97.5 102 GLY B C 1
ATOM 2601 O O . GLY B 1 102 ? -9.875 -7.898 -8.578 1 97.5 102 GLY B O 1
ATOM 2602 N N . ARG B 1 103 ? -9.617 -10.086 -8.375 1 94.56 103 ARG B N 1
ATOM 2603 C CA . ARG B 1 103 ? -8.188 -10.008 -8.656 1 94.56 103 ARG B CA 1
ATOM 2604 C C . ARG B 1 103 ? -7.918 -10.094 -10.156 1 94.56 103 ARG B C 1
ATOM 2606 O O . ARG B 1 103 ? -8.586 -10.852 -10.867 1 94.56 103 ARG B O 1
ATOM 2613 N N . ALA B 1 104 ? -6.941 -9.328 -10.609 1 92.31 104 ALA B N 1
ATOM 2614 C CA . ALA B 1 104 ? -6.512 -9.359 -12.008 1 92.31 104 ALA B CA 1
ATOM 2615 C C . ALA B 1 104 ? -4.988 -9.438 -12.109 1 92.31 104 ALA B C 1
ATOM 2617 O O . ALA B 1 104 ? -4.277 -8.82 -11.305 1 92.31 104 ALA B O 1
ATOM 2618 N N . GLY B 1 105 ? -4.508 -10.156 -13.125 1 87.31 105 GLY B N 1
ATOM 2619 C CA . GLY B 1 105 ? -3.076 -10.289 -13.336 1 87.31 105 GLY B CA 1
ATOM 2620 C C . GLY B 1 105 ? -2.557 -9.43 -14.469 1 87.31 105 GLY B C 1
ATOM 2621 O O . GLY B 1 105 ? -1.345 -9.336 -14.688 1 87.31 105 GLY B O 1
ATOM 2622 N N . SER B 1 106 ? -3.514 -8.883 -15.258 1 84.94 106 SER B N 1
ATOM 2623 C CA . SER B 1 106 ? -3.133 -8.062 -16.406 1 84.94 106 SER B CA 1
ATOM 2624 C C . SER B 1 106 ? -4.09 -6.891 -16.578 1 84.94 106 SER B C 1
ATOM 2626 O O . SER B 1 106 ? -5.152 -6.848 -15.961 1 84.94 106 SER B O 1
ATOM 2628 N N . TYR B 1 107 ? -3.666 -5.992 -17.406 1 84.31 107 TYR B N 1
ATOM 2629 C CA . TYR B 1 107 ? -4.496 -4.828 -17.703 1 84.31 107 TYR B CA 1
ATOM 2630 C C . TYR B 1 107 ? -5.781 -5.242 -18.422 1 84.31 107 TYR B C 1
ATOM 2632 O O . TYR B 1 107 ? -6.859 -4.723 -18.109 1 84.31 107 TYR B O 1
ATOM 2640 N N . THR B 1 108 ? -5.613 -6.191 -19.312 1 91.38 108 THR B N 1
ATOM 2641 C CA . THR B 1 108 ? -6.777 -6.684 -20.031 1 91.38 108 THR B CA 1
ATOM 2642 C C . THR B 1 108 ? -7.789 -7.309 -19.078 1 91.38 108 THR B C 1
ATOM 2644 O O . THR B 1 108 ? -8.992 -7.047 -19.172 1 91.38 108 THR B O 1
ATOM 2647 N N . GLN B 1 109 ? -7.371 -8.07 -18.188 1 94 109 GLN B N 1
ATOM 2648 C CA . GLN B 1 109 ? -8.234 -8.703 -17.203 1 94 109 GLN B CA 1
ATOM 2649 C C . GLN B 1 109 ? -8.914 -7.656 -16.312 1 94 109 GLN B C 1
ATOM 2651 O O . GLN B 1 109 ? -10.102 -7.789 -15.992 1 94 109 GLN B O 1
ATOM 2656 N N . GLU B 1 110 ? -8.195 -6.664 -15.961 1 91.69 110 GLU B N 1
ATOM 2657 C CA . GLU B 1 110 ? -8.75 -5.566 -15.18 1 91.69 110 GLU B CA 1
ATOM 2658 C C . GLU B 1 110 ? -9.906 -4.895 -15.914 1 91.69 110 GLU B C 1
ATOM 2660 O O . GLU B 1 110 ? -10.969 -4.652 -15.328 1 91.69 110 GLU B O 1
ATOM 2665 N N . GLN B 1 111 ? -9.68 -4.617 -17.156 1 92.5 111 GLN B N 1
ATOM 2666 C CA . GLN B 1 111 ? -10.703 -3.967 -17.969 1 92.5 111 GLN B CA 1
ATOM 2667 C C . GLN B 1 111 ? -11.961 -4.824 -18.062 1 92.5 111 GLN B C 1
ATOM 2669 O O . GLN B 1 111 ? -13.078 -4.309 -17.969 1 92.5 111 GLN B O 1
ATOM 2674 N N . ILE B 1 112 ? -11.766 -6.086 -18.234 1 95.88 112 ILE B N 1
ATOM 2675 C CA . ILE B 1 112 ? -12.883 -7.016 -18.328 1 95.88 112 ILE B CA 1
ATOM 2676 C C . ILE B 1 112 ? -13.68 -6.992 -17.016 1 95.88 112 ILE B C 1
ATOM 2678 O O . ILE B 1 112 ? -14.906 -6.875 -17.031 1 95.88 112 ILE B O 1
ATOM 2682 N N . LEU B 1 113 ? -13.016 -7.082 -15.922 1 95.62 113 LEU B N 1
ATOM 2683 C CA . LEU B 1 113 ? -13.68 -7.105 -14.625 1 95.62 113 LEU B CA 1
ATOM 2684 C C . LEU B 1 113 ? -14.43 -5.805 -14.367 1 95.62 113 LEU B C 1
ATOM 2686 O O . LEU B 1 113 ? -15.531 -5.816 -13.82 1 95.62 113 LEU B O 1
ATOM 2690 N N . LYS B 1 114 ? -13.844 -4.723 -14.75 1 90.19 114 LYS B N 1
ATOM 2691 C CA . LYS B 1 114 ? -14.5 -3.428 -14.602 1 90.19 114 LYS B CA 1
ATOM 2692 C C . LYS B 1 114 ? -15.781 -3.363 -15.438 1 90.19 114 LYS B C 1
ATOM 2694 O O . LYS B 1 114 ? -16.797 -2.844 -14.984 1 90.19 114 LYS B O 1
ATOM 2699 N N . GLN B 1 115 ? -15.664 -3.883 -16.594 1 94.25 115 GLN B N 1
ATOM 2700 C CA . GLN B 1 115 ? -16.828 -3.896 -17.484 1 94.25 115 GLN B CA 1
ATOM 2701 C C . GLN B 1 115 ? -17.938 -4.762 -16.906 1 94.25 115 GLN B C 1
ATOM 2703 O O . GLN B 1 115 ? -19.125 -4.461 -17.094 1 94.25 115 GLN B O 1
ATOM 2708 N N . ILE B 1 116 ? -17.641 -5.789 -16.281 1 94.81 116 ILE B N 1
ATOM 2709 C CA . ILE B 1 116 ? -18.609 -6.68 -15.648 1 94.81 116 ILE B CA 1
ATOM 2710 C C . ILE B 1 116 ? -19.328 -5.949 -14.516 1 94.81 116 ILE B C 1
ATOM 2712 O O . ILE B 1 116 ? -20.469 -6.266 -14.195 1 94.81 116 ILE B O 1
ATOM 2716 N N . GLY B 1 117 ? -18.625 -4.977 -13.875 1 93.75 117 GLY B N 1
ATOM 2717 C CA . GLY B 1 117 ? -19.297 -4.145 -12.891 1 93.75 117 GLY B CA 1
ATOM 2718 C C . GLY B 1 117 ? -18.828 -4.41 -11.469 1 93.75 117 GLY B C 1
ATOM 2719 O O . GLY B 1 117 ? -19.516 -4.062 -10.508 1 93.75 117 GLY B O 1
ATOM 2720 N N . ILE B 1 118 ? -17.719 -5.039 -11.359 1 94.06 118 ILE B N 1
ATOM 2721 C CA . ILE B 1 118 ? -17.219 -5.27 -10.008 1 94.06 118 ILE B CA 1
ATOM 2722 C C . ILE B 1 118 ? -16.891 -3.932 -9.352 1 94.06 118 ILE B C 1
ATOM 2724 O O . ILE B 1 118 ? -16.75 -2.914 -10.031 1 94.06 118 ILE B O 1
ATOM 2728 N N . THR B 1 119 ? -16.859 -3.943 -8.023 1 89.19 119 THR B N 1
ATOM 2729 C CA . THR B 1 119 ? -16.609 -2.736 -7.25 1 89.19 119 THR B CA 1
ATOM 2730 C C . THR B 1 119 ? -15.203 -2.205 -7.512 1 89.19 119 THR B C 1
ATOM 2732 O O . THR B 1 119 ? -15.016 -1.003 -7.699 1 89.19 119 THR B O 1
ATOM 2735 N N . ASP B 1 120 ? -14.172 -3.07 -7.508 1 88.69 120 ASP B N 1
ATOM 2736 C CA . ASP B 1 120 ? -12.789 -2.689 -7.785 1 88.69 120 ASP B CA 1
ATOM 2737 C C . ASP B 1 120 ? -11.922 -3.92 -8.031 1 88.69 120 ASP B C 1
ATOM 2739 O O . ASP B 1 120 ? -12.32 -5.043 -7.711 1 88.69 120 ASP B O 1
ATOM 2743 N N . VAL B 1 121 ? -10.805 -3.598 -8.656 1 93.69 121 VAL B N 1
ATOM 2744 C CA . VAL B 1 121 ? -9.883 -4.672 -9.016 1 93.69 121 VAL B CA 1
ATOM 2745 C C . VAL B 1 121 ? -8.672 -4.652 -8.078 1 93.69 121 VAL B C 1
ATOM 2747 O O . VAL B 1 121 ? -8.172 -3.582 -7.727 1 93.69 121 VAL B O 1
ATOM 2750 N N . ILE B 1 122 ? -8.258 -5.824 -7.691 1 92.94 122 ILE B N 1
ATOM 2751 C CA . ILE B 1 122 ? -7.098 -5.996 -6.824 1 92.94 122 ILE B CA 1
ATOM 2752 C C . ILE B 1 122 ? -5.91 -6.496 -7.645 1 92.94 122 ILE B C 1
ATOM 2754 O O . ILE B 1 122 ? -5.988 -7.547 -8.281 1 92.94 122 ILE B O 1
ATOM 2758 N N . HIS B 1 123 ? -4.855 -5.75 -7.621 1 91.56 123 HIS B N 1
ATOM 2759 C CA . HIS B 1 123 ? -3.594 -6.137 -8.25 1 91.56 123 HIS B CA 1
ATOM 2760 C C . HIS B 1 123 ? -2.441 -6.066 -7.254 1 91.56 123 HIS B C 1
ATOM 2762 O O . HIS B 1 123 ? -1.644 -5.125 -7.281 1 91.56 123 HIS B O 1
ATOM 2768 N N . PRO B 1 124 ? -2.291 -7.105 -6.461 1 90.44 124 PRO B N 1
ATOM 2769 C CA . PRO B 1 124 ? -1.342 -7.008 -5.352 1 90.44 124 PRO B CA 1
ATOM 2770 C C . PRO B 1 124 ? 0.085 -6.73 -5.816 1 90.44 124 PRO B C 1
ATOM 2772 O O . PRO B 1 124 ? 0.738 -5.816 -5.309 1 90.44 124 PRO B O 1
ATOM 2775 N N . GLU B 1 125 ? 0.552 -7.465 -6.859 1 92.44 125 GLU B N 1
ATOM 2776 C CA . GLU B 1 125 ? 1.921 -7.332 -7.348 1 92.44 125 GLU B CA 1
ATOM 2777 C C . GLU B 1 125 ? 2.174 -5.941 -7.918 1 92.44 125 GLU B C 1
ATOM 2779 O O . GLU B 1 125 ? 3.166 -5.293 -7.578 1 92.44 125 GLU B O 1
ATOM 2784 N N . ARG B 1 126 ? 1.271 -5.469 -8.727 1 89.69 126 ARG B N 1
ATOM 2785 C CA . ARG B 1 126 ? 1.434 -4.16 -9.359 1 89.69 126 ARG B CA 1
ATOM 2786 C C . ARG B 1 126 ? 1.377 -3.043 -8.32 1 89.69 126 ARG B C 1
ATOM 2788 O O . ARG B 1 126 ? 2.172 -2.102 -8.375 1 89.69 126 ARG B O 1
ATOM 2795 N N . GLN B 1 127 ? 0.456 -3.111 -7.418 1 83.69 127 GLN B N 1
ATOM 2796 C CA . GLN B 1 127 ? 0.264 -2.086 -6.398 1 83.69 127 GLN B CA 1
ATOM 2797 C C . GLN B 1 127 ? 1.509 -1.933 -5.527 1 83.69 127 GLN B C 1
ATOM 2799 O O . GLN B 1 127 ? 1.959 -0.814 -5.27 1 83.69 127 GLN B O 1
ATOM 2804 N N . VAL B 1 128 ? 2.078 -3.041 -5.137 1 86.12 128 VAL B N 1
ATOM 2805 C CA . VAL B 1 128 ? 3.273 -3.014 -4.301 1 86.12 128 VAL B CA 1
ATOM 2806 C C . VAL B 1 128 ? 4.477 -2.57 -5.129 1 86.12 128 VAL B C 1
ATOM 2808 O O . VAL B 1 128 ? 5.285 -1.759 -4.676 1 86.12 128 VAL B O 1
ATOM 2811 N N . ALA B 1 129 ? 4.613 -3.035 -6.355 1 90.81 129 ALA B N 1
ATOM 2812 C CA . ALA B 1 129 ? 5.734 -2.701 -7.227 1 90.81 129 ALA B CA 1
ATOM 2813 C C . ALA B 1 129 ? 5.777 -1.203 -7.516 1 90.81 129 ALA B C 1
ATOM 2815 O O . ALA B 1 129 ? 6.844 -0.583 -7.453 1 90.81 129 ALA B O 1
ATOM 2816 N N . GLU B 1 130 ? 4.656 -0.644 -7.836 1 84.19 130 GLU B N 1
ATOM 2817 C CA . GLU B 1 130 ? 4.586 0.777 -8.164 1 84.19 130 GLU B CA 1
ATOM 2818 C C . GLU B 1 130 ? 4.984 1.639 -6.969 1 84.19 130 GLU B C 1
ATOM 2820 O O . GLU B 1 130 ? 5.766 2.58 -7.105 1 84.19 130 GLU B O 1
ATOM 2825 N N . ARG B 1 131 ? 4.492 1.308 -5.844 1 76.69 131 ARG B N 1
ATOM 2826 C CA . ARG B 1 131 ? 4.84 2.045 -4.633 1 76.69 131 ARG B CA 1
ATOM 2827 C C . ARG B 1 131 ? 6.324 1.902 -4.312 1 76.69 131 ARG B C 1
ATOM 2829 O O . ARG B 1 131 ? 6.98 2.879 -3.947 1 76.69 131 ARG B O 1
ATOM 2836 N N . MET B 1 132 ? 6.809 0.723 -4.461 1 84.44 132 MET B N 1
ATOM 2837 C CA . MET B 1 132 ? 8.219 0.459 -4.195 1 84.44 132 MET B CA 1
ATOM 2838 C C . M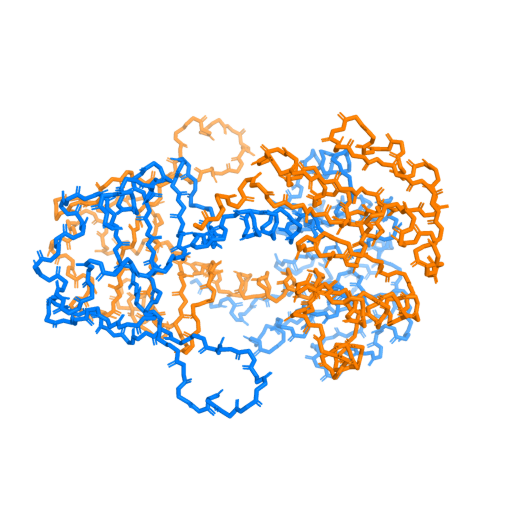ET B 1 132 ? 9.109 1.217 -5.176 1 84.44 132 MET B C 1
ATOM 2840 O O . MET B 1 132 ? 10.133 1.776 -4.781 1 84.44 132 MET B O 1
ATOM 2844 N N . GLY B 1 133 ? 8.789 1.198 -6.48 1 85.56 133 GLY B N 1
ATOM 2845 C CA . GLY B 1 133 ? 9.547 1.931 -7.48 1 85.56 133 GLY B CA 1
ATOM 2846 C C . GLY B 1 133 ? 9.688 3.406 -7.16 1 85.56 133 GLY B C 1
ATOM 2847 O O . GLY B 1 133 ? 10.789 3.965 -7.254 1 85.56 133 GLY B O 1
ATOM 2848 N N . ILE B 1 134 ? 8.648 3.953 -6.711 1 73.25 134 ILE B N 1
ATOM 2849 C CA . ILE B 1 134 ? 8.648 5.363 -6.344 1 73.25 134 ILE B CA 1
ATOM 2850 C C . ILE B 1 134 ? 9.547 5.578 -5.125 1 73.25 134 ILE B C 1
ATOM 2852 O O . ILE B 1 134 ? 10.383 6.484 -5.117 1 73.25 134 ILE B O 1
ATOM 2856 N N . SER B 1 135 ? 9.414 4.703 -4.152 1 73.81 135 SER B N 1
ATOM 2857 C CA . SER B 1 135 ? 10.148 4.82 -2.898 1 73.81 135 SER B CA 1
ATOM 2858 C C . SER B 1 135 ? 11.648 4.66 -3.121 1 73.81 135 SER B C 1
ATOM 2860 O O . SER B 1 135 ? 12.445 5.359 -2.494 1 73.81 135 SER B O 1
ATOM 2862 N N . LEU B 1 136 ? 12.008 3.811 -3.979 1 81.44 136 LEU B N 1
ATOM 2863 C CA . LEU B 1 136 ? 13.414 3.496 -4.199 1 81.44 136 LEU B CA 1
ATOM 2864 C C . LEU B 1 136 ? 14.117 4.641 -4.918 1 81.44 136 LEU B C 1
ATOM 2866 O O . LEU B 1 136 ? 15.297 4.914 -4.656 1 81.44 136 LEU B O 1
ATOM 2870 N N . VAL B 1 137 ? 13.438 5.207 -5.906 1 73.31 137 VAL B N 1
ATOM 2871 C CA . VAL B 1 137 ? 14.055 6.273 -6.695 1 73.31 137 VAL B CA 1
ATOM 2872 C C . VAL B 1 137 ? 14.109 7.555 -5.867 1 73.31 137 VAL B C 1
ATOM 2874 O O . VAL B 1 137 ? 15.07 8.32 -5.969 1 73.31 137 VAL B O 1
ATOM 2877 N N . ARG B 1 138 ? 13.102 7.719 -5.133 1 58.41 138 ARG B N 1
ATOM 2878 C CA . ARG B 1 138 ? 13.016 8.977 -4.391 1 58.41 138 ARG B CA 1
ATOM 2879 C C . ARG B 1 138 ? 13.766 8.883 -3.068 1 58.41 138 ARG B C 1
ATOM 2881 O O . ARG B 1 138 ? 13.531 9.672 -2.156 1 58.41 138 ARG B O 1
ATOM 2888 N N . ARG B 1 139 ? 14.906 8.273 -2.975 1 54.75 139 ARG B N 1
ATOM 2889 C CA . ARG B 1 139 ? 15.805 8.117 -1.835 1 54.75 139 ARG B CA 1
ATOM 2890 C C . ARG B 1 139 ? 15.992 9.445 -1.103 1 54.75 139 ARG B C 1
ATOM 2892 O O . ARG B 1 139 ? 16.297 10.461 -1.722 1 54.75 139 ARG B O 1
ATOM 2899 N N . GLY B 1 140 ? 15.461 9.578 0.044 1 55.19 140 GLY B N 1
ATOM 2900 C CA . GLY B 1 140 ? 15.352 10.727 0.93 1 55.19 140 GLY B CA 1
ATOM 2901 C C . GLY B 1 140 ? 13.922 11.219 1.09 1 55.19 140 GLY B C 1
ATOM 2902 O O . GLY B 1 140 ? 13.625 11.992 2.002 1 55.19 140 GLY B O 1
ATOM 2903 N N . MET B 1 141 ? 13.32 10.859 -0.073 1 55.44 141 MET B N 1
ATOM 2904 C CA . MET B 1 141 ? 11.898 11.164 -0.069 1 55.44 141 MET B CA 1
ATOM 2905 C C . MET B 1 141 ? 11.078 9.898 -0.308 1 55.44 141 MET B C 1
ATOM 2907 O O . MET B 1 141 ? 11.289 9.188 -1.291 1 55.44 141 MET B O 1
ATOM 2911 N N . SER B 1 142 ? 10.711 9.172 0.619 1 56.09 142 SER B N 1
ATOM 2912 C CA . SER B 1 142 ? 9.867 8 0.395 1 56.09 142 SER B CA 1
ATOM 2913 C C . SER B 1 142 ? 8.406 8.398 0.221 1 56.09 142 SER B C 1
ATOM 2915 O O . SER B 1 142 ? 7.836 9.078 1.077 1 56.09 142 SER B O 1
ATOM 2917 N N . ASP B 1 143 ? 7.992 8.484 -1.075 1 56.59 143 ASP B N 1
ATOM 2918 C CA . ASP B 1 143 ? 6.551 8.594 -1.271 1 56.59 143 ASP B CA 1
ATOM 2919 C C . ASP B 1 143 ? 5.809 7.492 -0.527 1 56.59 143 ASP B C 1
ATOM 2921 O O . ASP B 1 143 ? 6.105 6.309 -0.705 1 56.59 143 ASP B O 1
ATOM 2925 N N . VAL B 1 144 ? 5.105 7.832 0.439 1 60.53 144 VAL B N 1
ATOM 2926 C CA . VAL B 1 144 ? 4.492 6.859 1.336 1 60.53 144 VAL B CA 1
ATOM 2927 C C . VAL B 1 144 ? 3.051 6.598 0.904 1 60.53 144 VAL B C 1
ATOM 2929 O O . VAL B 1 144 ? 2.527 5.496 1.104 1 60.53 144 VAL B O 1
ATOM 2932 N N . PHE B 1 145 ? 2.49 7.633 0.308 1 66.81 145 PHE B N 1
ATOM 2933 C CA . PHE B 1 145 ? 1.064 7.484 0.047 1 66.81 145 PHE B CA 1
ATOM 2934 C C . PHE B 1 145 ? 0.603 8.477 -1.012 1 66.81 145 PHE B C 1
ATOM 2936 O O . PHE B 1 145 ? 0.842 9.68 -0.888 1 66.81 145 PHE B O 1
ATOM 2943 N N . ASP B 1 146 ? 0.028 7.953 -2.096 1 67.44 146 ASP B N 1
ATOM 2944 C CA . ASP B 1 146 ? -0.548 8.797 -3.143 1 67.44 146 ASP B CA 1
ATOM 2945 C C . ASP B 1 146 ? -1.929 9.305 -2.738 1 67.44 146 ASP B C 1
ATOM 2947 O O . ASP B 1 146 ? -2.854 8.516 -2.533 1 67.44 146 ASP B O 1
ATOM 2951 N N . LEU B 1 147 ? -2.133 10.664 -2.609 1 73.25 147 LEU B N 1
ATOM 2952 C CA . LEU B 1 147 ? -3.383 11.281 -2.188 1 73.25 147 LEU B CA 1
ATOM 2953 C C . LEU B 1 147 ? -4.219 11.695 -3.393 1 73.25 147 LEU B C 1
ATOM 2955 O O . LEU B 1 147 ? -5.406 12.008 -3.256 1 73.25 147 LEU B O 1
ATOM 2959 N N . GLY B 1 148 ? -3.547 11.594 -4.551 1 68.25 148 GLY B N 1
ATOM 2960 C CA . GLY B 1 148 ? -4.223 12.016 -5.77 1 68.25 148 GLY B CA 1
ATOM 2961 C C . GLY B 1 148 ? -3.918 13.453 -6.16 1 68.25 148 GLY B C 1
ATOM 2962 O O . GLY B 1 148 ? -3.459 14.242 -5.328 1 68.25 148 GLY B O 1
ATOM 2963 N N . GLU B 1 149 ? -4.125 13.812 -7.438 1 72.81 149 GLU B N 1
ATOM 2964 C CA . GLU B 1 149 ? -3.947 15.148 -8.008 1 72.81 149 GLU B CA 1
ATOM 2965 C C . GLU B 1 149 ? -2.529 15.664 -7.781 1 72.81 149 GLU B C 1
ATOM 2967 O O . GLU B 1 149 ? -2.328 16.844 -7.473 1 72.81 149 GLU B O 1
ATOM 2972 N N . GLY B 1 150 ? -1.604 14.875 -7.82 1 71 150 GLY B N 1
ATOM 2973 C CA . GLY B 1 150 ? -0.21 15.258 -7.676 1 71 150 GLY B CA 1
ATOM 2974 C C . GLY B 1 150 ? 0.219 15.422 -6.23 1 71 150 GLY B C 1
ATOM 2975 O O . GLY B 1 150 ? 1.383 15.719 -5.953 1 71 150 GLY B O 1
ATOM 2976 N N . MET B 1 151 ? -0.753 15.227 -5.398 1 78.81 151 MET B N 1
ATOM 2977 C CA . MET B 1 151 ? -0.447 15.305 -3.971 1 78.81 151 MET B CA 1
ATOM 2978 C C . MET B 1 151 ? -0.098 13.93 -3.41 1 78.81 151 MET B C 1
ATOM 2980 O O . MET B 1 151 ? -0.651 12.914 -3.848 1 78.81 151 MET B O 1
ATOM 2984 N N . ALA B 1 152 ? 0.9 13.883 -2.545 1 78.25 152 ALA B N 1
ATOM 2985 C CA . ALA B 1 152 ? 1.315 12.641 -1.897 1 78.25 152 ALA B CA 1
ATOM 2986 C C . ALA B 1 152 ? 1.896 12.906 -0.513 1 78.25 152 ALA B C 1
ATOM 2988 O O . ALA B 1 152 ? 2.084 14.062 -0.126 1 78.25 152 ALA B O 1
ATOM 2989 N N . MET B 1 153 ? 1.919 11.906 0.292 1 82.69 153 MET B N 1
ATOM 2990 C CA . MET B 1 153 ? 2.66 11.938 1.55 1 82.69 153 MET B CA 1
ATOM 2991 C C . MET B 1 153 ? 4.098 11.477 1.345 1 82.69 153 MET B C 1
ATOM 2993 O O . MET B 1 153 ? 4.344 10.461 0.697 1 82.69 153 MET B O 1
ATOM 2997 N N . PHE B 1 154 ? 5.016 12.273 1.781 1 82.38 154 PHE B N 1
ATOM 2998 C CA . PHE B 1 154 ? 6.441 12.016 1.619 1 82.38 154 PHE B CA 1
ATOM 2999 C C . PHE B 1 154 ? 7.117 11.836 2.975 1 82.38 154 PHE B C 1
ATOM 3001 O O . PHE B 1 154 ? 6.789 12.539 3.934 1 82.38 154 PHE B O 1
ATOM 3008 N N . GLU B 1 155 ? 7.969 10.906 3.02 1 83 155 GLU B N 1
ATOM 3009 C CA . GLU B 1 155 ? 8.906 10.82 4.137 1 83 155 GLU B CA 1
ATOM 3010 C C . GLU B 1 155 ? 10.32 11.203 3.697 1 83 155 GLU B C 1
ATOM 3012 O O . GLU B 1 155 ? 10.883 10.578 2.793 1 83 155 GLU B O 1
ATOM 3017 N N . VAL B 1 156 ? 10.891 12.266 4.289 1 86.25 156 VAL B N 1
ATOM 3018 C CA . VAL B 1 156 ? 12.203 12.734 3.873 1 86.25 156 VAL B CA 1
ATOM 3019 C C . VAL B 1 156 ? 13.086 12.945 5.098 1 86.25 156 VAL B C 1
ATOM 3021 O O . VAL B 1 156 ? 12.586 13.195 6.199 1 86.25 156 VAL B O 1
ATOM 3024 N N . ASP B 1 157 ? 14.383 12.828 4.852 1 86.06 157 ASP B N 1
ATOM 3025 C CA . ASP B 1 157 ? 15.32 13.234 5.895 1 86.06 157 ASP B CA 1
ATOM 3026 C C . ASP B 1 157 ? 15.273 14.742 6.125 1 86.06 157 ASP B C 1
ATOM 3028 O O . ASP B 1 157 ? 15.203 15.516 5.172 1 86.06 157 ASP B O 1
ATOM 3032 N N . ALA B 1 158 ? 15.234 15.055 7.402 1 91.56 158 ALA B N 1
ATOM 3033 C CA . ALA B 1 158 ? 15.281 16.484 7.699 1 91.56 158 ALA B CA 1
ATOM 3034 C C . ALA B 1 158 ? 16.594 17.094 7.203 1 91.56 158 ALA B C 1
ATOM 3036 O O . ALA B 1 158 ? 17.672 16.609 7.52 1 91.56 158 ALA B O 1
ATOM 3037 N N . PRO B 1 159 ? 16.453 18.156 6.395 1 91 159 PRO B N 1
ATOM 3038 C CA . PRO B 1 159 ? 17.672 18.844 5.996 1 91 159 PRO B CA 1
ATOM 3039 C C . PRO B 1 159 ? 18.469 19.375 7.191 1 91 159 PRO B C 1
ATOM 3041 O O . PRO B 1 159 ? 17.875 19.844 8.164 1 91 159 PRO B O 1
ATOM 3044 N N . ASP B 1 160 ? 19.734 19.406 7.039 1 92.62 160 ASP B N 1
ATOM 3045 C CA . ASP B 1 160 ? 20.609 19.859 8.109 1 92.62 160 ASP B CA 1
ATOM 3046 C C . ASP B 1 160 ? 20.312 21.312 8.5 1 92.62 160 ASP B C 1
ATOM 3048 O O . ASP B 1 160 ? 20.391 21.672 9.68 1 92.62 160 ASP B O 1
ATOM 3052 N N . SER B 1 161 ? 19.938 22.062 7.586 1 94.88 161 SER B N 1
ATOM 3053 C CA . SER B 1 161 ? 19.703 23.484 7.824 1 94.88 161 SER B CA 1
ATOM 3054 C C . SER B 1 161 ? 18.469 23.703 8.688 1 94.88 161 SER B C 1
ATOM 3056 O O . SER B 1 161 ? 18.266 24.797 9.211 1 94.88 161 SER B O 1
ATOM 3058 N N . MET B 1 162 ? 17.641 22.75 8.82 1 95.38 162 MET B N 1
ATOM 3059 C CA . MET B 1 162 ? 16.406 22.875 9.609 1 95.38 162 MET B CA 1
ATOM 3060 C C . MET B 1 162 ? 16.641 22.422 11.047 1 95.38 162 MET B C 1
ATOM 3062 O O . MET B 1 162 ? 15.812 22.703 11.922 1 95.38 162 MET B O 1
ATOM 3066 N N . VAL B 1 163 ? 17.719 21.719 11.234 1 95.94 163 VAL B N 1
ATOM 3067 C CA . VAL B 1 163 ? 18 21.156 12.547 1 95.94 163 VAL B CA 1
ATOM 3068 C C . VAL B 1 163 ? 18.188 22.266 13.57 1 95.94 163 VAL B C 1
ATOM 3070 O O . VAL B 1 163 ? 18.891 23.25 13.305 1 95.94 163 VAL B O 1
ATOM 3073 N N . GLY B 1 164 ? 17.562 22.141 14.664 1 96 164 GLY B N 1
ATOM 3074 C CA . GLY B 1 164 ? 17.703 23.109 15.742 1 96 164 GLY B CA 1
ATOM 3075 C C . GLY B 1 164 ? 16.625 24.172 15.719 1 96 164 GLY B C 1
ATOM 3076 O O . GLY B 1 164 ? 16.453 24.906 16.688 1 96 164 GLY B O 1
ATOM 3077 N N . TYR B 1 165 ? 15.891 24.344 14.703 1 96.5 165 TYR B N 1
ATOM 3078 C CA . TYR B 1 165 ? 14.836 25.344 14.562 1 96.5 165 TYR B CA 1
ATOM 3079 C C . TYR B 1 165 ? 13.477 24.766 14.938 1 96.5 165 TYR B C 1
ATOM 3081 O O . TYR B 1 165 ? 13.219 23.578 14.719 1 96.5 165 TYR B O 1
ATOM 3089 N N . SER B 1 166 ? 12.688 25.594 15.492 1 96.5 166 SER B N 1
ATOM 3090 C CA . SER B 1 166 ? 11.32 25.219 15.82 1 96.5 166 SER B CA 1
ATOM 3091 C C . SER B 1 166 ? 10.43 25.234 14.578 1 96.5 166 SER B C 1
ATOM 3093 O O . SER B 1 166 ? 10.781 25.859 13.57 1 96.5 166 SER B O 1
ATOM 3095 N N . LEU B 1 167 ? 9.258 24.516 14.688 1 95 167 LEU B N 1
ATOM 3096 C CA . LEU B 1 167 ? 8.32 24.484 13.578 1 95 167 LEU B CA 1
ATOM 3097 C C . LEU B 1 167 ? 7.762 25.875 13.289 1 95 167 LEU B C 1
ATOM 3099 O O . LEU B 1 167 ? 7.496 26.203 12.133 1 95 167 LEU B O 1
ATOM 3103 N N . GLU B 1 168 ? 7.621 26.641 14.367 1 94.62 168 GLU B N 1
ATOM 3104 C CA . GLU B 1 168 ? 7.164 28.016 14.211 1 94.62 168 GLU B CA 1
ATOM 3105 C C . GLU B 1 168 ? 8.172 28.844 13.414 1 94.62 168 GLU B C 1
ATOM 3107 O O . GLU B 1 168 ? 7.789 29.672 12.586 1 94.62 168 GLU B O 1
ATOM 3112 N N . GLU B 1 169 ? 9.391 28.625 13.656 1 95.94 169 GLU B N 1
ATOM 3113 C CA . GLU B 1 169 ? 10.453 29.344 12.977 1 95.94 169 GLU B CA 1
ATOM 3114 C C . GLU B 1 169 ? 10.578 28.906 11.516 1 95.94 169 GLU B C 1
ATOM 3116 O O . GLU B 1 169 ? 10.859 29.734 10.641 1 95.94 169 GLU B O 1
ATOM 3121 N N . LEU B 1 170 ? 10.359 27.719 11.289 1 95.25 170 LEU B N 1
ATOM 3122 C CA . LEU B 1 170 ? 10.594 27.156 9.969 1 95.25 170 LEU B CA 1
ATOM 3123 C C . LEU B 1 170 ? 9.445 27.5 9.023 1 95.25 170 LEU B C 1
ATOM 3125 O O . LEU B 1 170 ? 9.648 27.609 7.809 1 95.25 170 LEU B O 1
ATOM 3129 N N . GLU B 1 171 ? 8.258 27.672 9.539 1 94.69 171 GLU B N 1
ATOM 3130 C CA . GLU B 1 171 ? 7.066 28.031 8.773 1 94.69 171 GLU B CA 1
ATOM 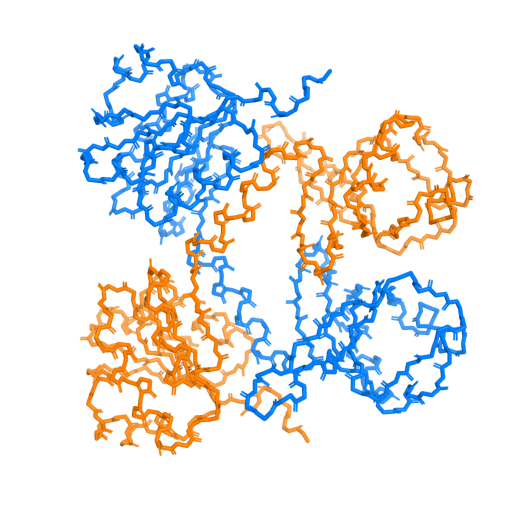3131 C C . GLU B 1 171 ? 6.961 27.188 7.504 1 94.69 171 GLU B C 1
ATOM 3133 O O . GLU B 1 171 ? 6.797 27.719 6.41 1 94.69 171 GLU B O 1
ATOM 3138 N N . ILE B 1 172 ? 6.914 25.922 7.66 1 93.25 172 ILE B N 1
ATOM 3139 C CA . ILE B 1 172 ? 6.98 24.969 6.555 1 93.25 172 ILE B CA 1
ATOM 3140 C C . ILE B 1 172 ? 5.773 25.156 5.637 1 93.25 172 ILE B C 1
ATOM 3142 O O . ILE B 1 172 ? 5.914 25.156 4.414 1 93.25 172 ILE B O 1
ATOM 3146 N N . ARG B 1 173 ? 4.633 25.266 6.297 1 88.88 173 ARG B N 1
ATOM 3147 C CA . ARG B 1 173 ? 3.422 25.438 5.5 1 88.88 173 ARG B CA 1
ATOM 3148 C C . ARG B 1 173 ? 3.477 26.719 4.684 1 88.88 173 ARG B C 1
ATOM 3150 O O . ARG B 1 173 ? 3.229 26.703 3.479 1 88.88 173 ARG B O 1
ATOM 3157 N N . LYS B 1 174 ? 3.803 27.797 5.238 1 89.5 174 LYS B N 1
ATOM 3158 C CA . LYS B 1 174 ? 3.828 29.094 4.594 1 89.5 174 LYS B CA 1
ATOM 3159 C C . LYS B 1 174 ? 4.934 29.172 3.543 1 89.5 174 LYS B C 1
ATOM 3161 O O . LYS B 1 174 ? 4.723 29.688 2.445 1 89.5 174 LYS B O 1
ATOM 3166 N N . ARG B 1 175 ? 6.09 28.641 3.76 1 92.94 175 ARG B N 1
ATOM 3167 C CA . ARG B 1 175 ? 7.262 28.797 2.908 1 92.94 175 ARG B CA 1
ATOM 3168 C C . ARG B 1 175 ? 7.25 27.797 1.759 1 92.94 175 ARG B C 1
ATOM 3170 O O . ARG B 1 175 ? 7.688 28.109 0.651 1 92.94 175 ARG B O 1
ATOM 3177 N N . TYR B 1 176 ? 6.723 26.609 2.004 1 92.94 176 TYR B N 1
ATOM 3178 C CA . TYR B 1 176 ? 6.898 25.562 1.006 1 92.94 176 TYR B CA 1
ATOM 3179 C C . TYR B 1 176 ? 5.555 24.984 0.588 1 92.94 176 TYR B C 1
ATOM 3181 O O . TYR B 1 176 ? 5.492 24.094 -0.273 1 92.94 176 TYR B O 1
ATOM 3189 N N . GLN B 1 177 ? 4.477 25.406 1.191 1 89.12 177 GLN B N 1
ATOM 3190 C CA . GLN B 1 177 ? 3.145 24.891 0.904 1 89.12 177 GLN B CA 1
ATOM 3191 C C . GLN B 1 177 ? 3.061 23.406 1.205 1 89.12 177 GLN B C 1
ATOM 3193 O O . GLN B 1 177 ? 2.506 22.625 0.414 1 89.12 177 GLN B O 1
ATOM 3198 N N . LEU B 1 178 ? 3.744 23.016 2.277 1 90.81 178 LEU B N 1
ATOM 3199 C CA . LEU B 1 178 ? 3.746 21.641 2.74 1 90.81 178 LEU B CA 1
ATOM 3200 C C . LEU B 1 178 ? 3.148 21.531 4.137 1 90.81 178 LEU B C 1
ATOM 3202 O O . LEU B 1 178 ? 3.371 22.391 4.98 1 90.81 178 LEU B O 1
ATOM 3206 N N . ASN B 1 179 ? 2.406 20.5 4.332 1 87.5 179 ASN B N 1
ATOM 3207 C CA . ASN B 1 179 ? 1.903 20.172 5.668 1 87.5 179 ASN B CA 1
ATOM 3208 C C . ASN B 1 179 ? 2.775 19.141 6.363 1 87.5 179 ASN B C 1
ATOM 3210 O O . ASN B 1 179 ? 2.959 18.031 5.852 1 87.5 179 ASN B O 1
ATOM 3214 N N . LEU B 1 180 ? 3.346 19.578 7.395 1 91.19 180 LEU B N 1
ATOM 3215 C CA . LEU B 1 180 ? 4.09 18.625 8.203 1 91.19 180 LEU B CA 1
ATOM 3216 C C . LEU B 1 180 ? 3.146 17.797 9.078 1 91.19 180 LEU B C 1
ATOM 3218 O O . LEU B 1 180 ? 2.479 18.344 9.961 1 91.19 180 LEU B O 1
ATOM 3222 N N . ILE B 1 181 ? 3.143 16.547 8.781 1 87.12 181 ILE B N 1
ATOM 3223 C CA . ILE B 1 181 ? 2.242 15.648 9.5 1 87.12 181 ILE B CA 1
ATOM 3224 C C . ILE B 1 181 ? 2.863 15.266 10.844 1 87.12 181 ILE B C 1
ATOM 3226 O O . ILE B 1 181 ? 2.223 15.383 11.891 1 87.12 181 ILE B O 1
ATOM 3230 N N . THR B 1 182 ? 4 14.727 10.773 1 89.25 182 THR B N 1
ATOM 3231 C CA . THR B 1 182 ? 4.73 14.344 11.977 1 89.25 182 THR B CA 1
ATOM 3232 C C . THR B 1 182 ? 6.227 14.227 11.695 1 89.25 182 THR B C 1
ATOM 3234 O O . THR B 1 182 ? 6.66 14.406 10.555 1 89.25 182 THR B O 1
ATOM 3237 N N . ILE B 1 183 ? 6.902 14.086 12.789 1 91.69 183 ILE B N 1
ATOM 3238 C CA . ILE B 1 183 ? 8.336 13.82 12.75 1 91.69 183 ILE B CA 1
ATOM 3239 C C . ILE B 1 183 ? 8.617 12.422 13.289 1 91.69 183 ILE B C 1
ATOM 3241 O O . ILE B 1 183 ? 8.031 12.008 14.297 1 91.69 183 ILE B O 1
ATOM 3245 N N . LYS B 1 184 ? 9.383 11.68 12.523 1 87.56 184 LYS B N 1
ATOM 3246 C CA . LYS B 1 184 ? 9.859 10.391 13.016 1 87.56 184 LYS B CA 1
ATOM 3247 C C . LYS B 1 184 ? 11.312 10.477 13.477 1 87.56 184 LYS B C 1
ATOM 3249 O O . LYS B 1 184 ? 12.156 11.047 12.781 1 87.56 184 LYS B O 1
ATOM 3254 N N . ARG B 1 185 ? 11.477 9.969 14.672 1 88.56 185 ARG B N 1
ATOM 3255 C CA . ARG B 1 185 ? 12.812 9.992 15.266 1 88.56 185 ARG B CA 1
ATOM 3256 C C . ARG B 1 185 ? 13.367 8.586 15.422 1 88.56 185 ARG B C 1
ATOM 3258 O O . ARG B 1 185 ? 12.617 7.645 15.695 1 88.56 185 ARG B O 1
ATOM 3265 N N . PRO B 1 186 ? 14.688 8.484 15.078 1 80.31 186 PRO B N 1
ATOM 3266 C CA . PRO B 1 186 ? 15.289 7.168 15.297 1 80.31 186 PRO B CA 1
ATOM 3267 C C . PRO B 1 186 ? 15.156 6.691 16.75 1 80.31 186 PRO B C 1
ATOM 3269 O O . PRO B 1 186 ? 15.273 7.492 17.672 1 80.31 186 PRO B O 1
ATOM 3272 N N . SER B 1 187 ? 14.477 5.5 16.906 1 72.06 187 SER B N 1
ATOM 3273 C CA . SER B 1 187 ? 14.289 4.922 18.234 1 72.06 187 SER B CA 1
ATOM 3274 C C . SER B 1 187 ? 15.625 4.5 18.844 1 72.06 187 SER B C 1
ATOM 3276 O O . SER B 1 187 ? 16.516 4.023 18.141 1 72.06 187 SER B O 1
ATOM 3278 N N . GLU B 1 188 ? 16.078 5.047 19.953 1 59.62 188 GLU B N 1
ATOM 3279 C CA . GLU B 1 188 ? 17.297 4.738 20.688 1 59.62 188 GLU B CA 1
ATOM 3280 C C . GLU B 1 188 ? 17.453 3.234 20.891 1 59.62 188 GLU B C 1
ATOM 3282 O O . GLU B 1 188 ? 18.562 2.75 21.156 1 59.62 188 GLU B O 1
ATOM 3287 N N . ALA B 1 189 ? 16.375 2.566 21.25 1 50.47 189 ALA B N 1
ATOM 3288 C CA . ALA B 1 189 ? 16.609 1.185 21.656 1 50.47 189 ALA B CA 1
ATOM 3289 C C . ALA B 1 189 ? 17.438 0.431 20.625 1 50.47 189 ALA B C 1
ATOM 3291 O O . ALA B 1 189 ? 18.047 -0.591 20.938 1 50.47 189 ALA B O 1
ATOM 3292 N N . ASP B 1 190 ? 17.141 0.79 19.438 1 45.72 190 ASP B N 1
ATOM 3293 C CA . ASP B 1 190 ? 17.766 -0.04 18.406 1 45.72 190 ASP B CA 1
ATOM 3294 C C . ASP B 1 190 ? 19.219 0.361 18.172 1 45.72 190 ASP B C 1
ATOM 3296 O O . ASP B 1 190 ? 19.781 0.087 17.109 1 45.72 190 ASP B O 1
ATOM 3300 N N . GLN B 1 191 ? 19.656 1.26 18.969 1 46.16 191 GLN B N 1
ATOM 3301 C CA . GLN B 1 191 ? 21.094 1.522 18.938 1 46.16 191 GLN B CA 1
ATOM 3302 C C . GLN B 1 191 ? 21.891 0.235 19.109 1 46.16 191 GLN B C 1
ATOM 3304 O O . GLN B 1 191 ? 23.109 0.273 19.266 1 46.16 191 GLN B O 1
ATOM 3309 N N . LYS B 1 192 ? 21.203 -0.79 19.422 1 43.78 192 LYS B N 1
ATOM 3310 C CA . LYS B 1 192 ? 22.109 -1.938 19.453 1 43.78 192 LYS B CA 1
ATOM 3311 C C . LYS B 1 192 ? 22.688 -2.213 18.062 1 43.78 192 LYS B C 1
ATOM 3313 O O . LYS B 1 192 ? 22.062 -1.899 17.047 1 43.78 192 LYS B O 1
ATOM 3318 N N . ILE B 1 193 ? 23.734 -2.613 17.922 1 45.34 193 ILE B N 1
ATOM 3319 C CA . ILE B 1 193 ? 24.641 -2.957 16.828 1 45.34 193 ILE B CA 1
ATOM 3320 C C . ILE B 1 193 ? 23.906 -3.834 15.805 1 45.34 193 ILE B C 1
ATOM 3322 O O . ILE B 1 193 ? 23.281 -4.832 16.172 1 45.34 193 ILE B O 1
ATOM 3326 N N . GLY B 1 194 ? 23.641 -3.369 14.461 1 47.03 194 GLY B N 1
ATOM 3327 C CA . GLY B 1 194 ? 23.25 -4.148 13.297 1 47.03 194 GLY B CA 1
ATOM 3328 C C . GLY B 1 194 ? 21.781 -4.004 12.938 1 47.03 194 GLY B C 1
ATOM 3329 O O . GLY B 1 194 ? 21.312 -4.605 11.961 1 47.03 194 GLY B O 1
ATOM 3330 N N . LEU B 1 195 ? 21.016 -3.521 13.922 1 47.31 195 LEU B N 1
ATOM 3331 C CA . LEU B 1 195 ? 19.609 -3.553 13.555 1 47.31 195 LEU B CA 1
ATOM 3332 C C . LEU B 1 195 ? 19.219 -2.299 12.773 1 47.31 195 LEU B C 1
ATOM 3334 O O . LEU B 1 195 ? 19.766 -1.221 13.016 1 47.31 195 LEU B O 1
ATOM 3338 N N . PRO B 1 196 ? 18.609 -2.463 11.758 1 49.56 196 PRO B N 1
ATOM 3339 C CA . PRO B 1 196 ? 18.141 -1.315 10.977 1 49.56 196 PRO B CA 1
ATOM 3340 C C . PRO B 1 196 ? 17.438 -0.269 11.828 1 49.56 196 PRO B C 1
ATOM 3342 O O . PRO B 1 196 ? 16.797 -0.613 12.82 1 49.56 196 PRO B O 1
ATOM 3345 N N . LYS B 1 197 ? 17.859 1.016 11.773 1 55.66 197 LYS B N 1
ATOM 3346 C CA . LYS B 1 197 ? 17.281 2.15 12.477 1 55.66 197 LYS B CA 1
ATOM 3347 C C . LYS B 1 197 ? 15.758 2.178 12.312 1 55.66 197 LYS B C 1
ATOM 3349 O O . LYS B 1 197 ? 15.25 2.135 11.188 1 55.66 197 LYS B O 1
ATOM 3354 N N . GLN B 1 198 ? 15.094 1.839 13.391 1 64.06 198 GLN B N 1
ATOM 3355 C CA . GLN B 1 198 ? 13.641 1.952 13.375 1 64.06 198 GLN B CA 1
ATOM 3356 C C . GLN B 1 198 ? 13.195 3.377 13.695 1 64.06 198 GLN B C 1
ATOM 3358 O O . GLN B 1 198 ? 13.75 4.016 14.594 1 64.06 198 GLN B O 1
ATOM 3363 N N . TYR B 1 199 ? 12.539 4.137 12.828 1 75.75 199 TYR B N 1
ATOM 3364 C CA . TYR B 1 199 ? 11.992 5.473 13.039 1 75.75 199 TYR B CA 1
ATOM 3365 C C . TYR B 1 199 ? 10.578 5.406 13.594 1 75.75 199 TYR B C 1
ATOM 3367 O O . TYR B 1 199 ? 9.766 4.598 13.148 1 75.75 199 TYR B O 1
ATOM 3375 N N . ARG B 1 200 ? 10.359 6.156 14.68 1 79.44 200 ARG B N 1
ATOM 3376 C CA . ARG B 1 200 ? 9.039 6.238 15.281 1 79.44 200 ARG B CA 1
ATOM 3377 C C . ARG B 1 200 ? 8.516 7.672 15.258 1 79.44 200 ARG B C 1
ATOM 3379 O O . ARG B 1 200 ? 9.273 8.617 15.477 1 79.44 200 ARG B O 1
ATOM 3386 N N . PRO B 1 201 ? 7.215 7.879 14.914 1 85.19 201 PRO B N 1
ATOM 3387 C CA . PRO B 1 201 ? 6.66 9.234 14.938 1 85.19 201 PRO B CA 1
ATOM 3388 C C . PRO B 1 201 ? 6.648 9.852 16.328 1 85.19 201 PRO B C 1
ATOM 3390 O O . PRO B 1 201 ? 6.418 9.148 17.312 1 85.19 201 PRO B O 1
ATOM 3393 N N . ILE B 1 202 ? 6.891 11.109 16.172 1 82.5 202 ILE B N 1
ATOM 3394 C CA . ILE B 1 202 ? 6.844 11.781 17.469 1 82.5 202 ILE B CA 1
ATOM 3395 C C . ILE B 1 202 ? 5.445 12.352 17.703 1 82.5 202 ILE B C 1
ATOM 3397 O O . ILE B 1 202 ? 4.746 12.695 16.75 1 82.5 202 ILE B O 1
ATOM 3401 N N . GLY B 1 203 ? 4.684 11.953 18.672 1 69.56 203 GLY B N 1
ATOM 3402 C CA . GLY B 1 203 ? 3.348 12.336 19.109 1 69.56 203 GLY B CA 1
ATOM 3403 C C . GLY B 1 203 ? 2.863 13.625 18.469 1 69.56 203 GLY B C 1
ATOM 3404 O O . GLY B 1 203 ? 3.062 13.852 17.281 1 69.56 203 GLY B O 1
ATOM 3405 N N . ILE B 1 204 ? 2.287 14.586 19.172 1 71.38 204 ILE B N 1
ATOM 3406 C CA . ILE B 1 204 ? 1.643 15.82 18.75 1 71.38 204 ILE B CA 1
ATOM 3407 C C . ILE B 1 204 ? 2.691 16.922 18.562 1 71.38 204 ILE B C 1
ATOM 3409 O O . ILE B 1 204 ? 3.4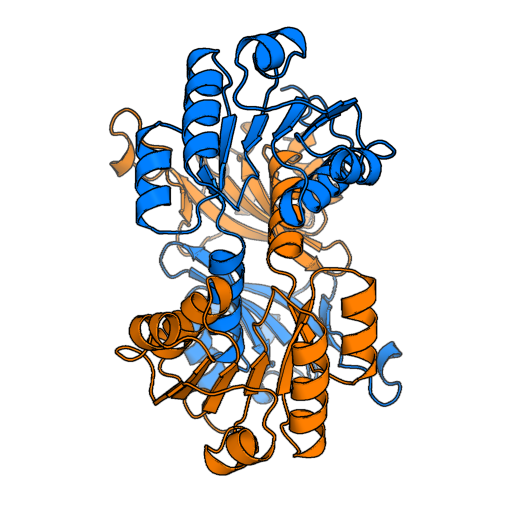36 17.234 19.5 1 71.38 204 ILE B O 1
ATOM 3413 N N . LEU B 1 205 ? 2.746 17.391 17.281 1 84.06 205 LEU B N 1
ATOM 3414 C CA . LEU B 1 205 ? 3.645 18.484 16.969 1 84.06 205 LEU B CA 1
ATOM 3415 C C . LEU B 1 205 ? 3.035 19.828 17.375 1 84.06 205 LEU B C 1
ATOM 3417 O O . LEU B 1 205 ? 1.824 20.031 17.25 1 84.06 205 LEU B O 1
ATOM 3421 N N . ASP B 1 206 ? 3.902 20.641 18.016 1 85.38 206 ASP B N 1
ATOM 3422 C CA . ASP B 1 206 ? 3.482 22.031 18.25 1 85.38 206 ASP B CA 1
ATOM 3423 C C . ASP B 1 206 ? 4.523 23.016 17.719 1 85.38 206 ASP B C 1
ATOM 3425 O O . ASP B 1 206 ? 5.547 22.594 17.156 1 85.38 206 ASP B O 1
ATOM 3429 N N . GLY B 1 207 ? 4.133 24.281 17.797 1 90.25 207 GLY B N 1
ATOM 3430 C CA . GLY B 1 207 ? 4.988 25.312 17.234 1 90.25 207 GLY B CA 1
ATOM 3431 C C . GLY B 1 207 ? 6.383 25.328 17.828 1 90.25 207 GLY B C 1
ATOM 3432 O O . GLY B 1 207 ? 7.332 25.781 17.188 1 90.25 207 GLY B O 1
ATOM 3433 N N . GLN B 1 208 ? 6.562 24.75 19.016 1 93 208 GLN B N 1
ATOM 3434 C CA . GLN B 1 208 ? 7.844 24.812 19.703 1 93 208 GLN B CA 1
ATOM 3435 C C . GLN B 1 208 ? 8.68 23.562 19.422 1 93 208 GLN B C 1
ATOM 3437 O O . GLN B 1 208 ? 9.867 23.516 19.781 1 93 208 GLN B O 1
ATOM 3442 N N . THR B 1 209 ? 8.102 22.625 18.812 1 93.5 209 THR B N 1
ATOM 3443 C CA . THR B 1 209 ? 8.852 21.422 18.469 1 93.5 209 THR B CA 1
ATOM 3444 C C . THR B 1 209 ? 10.055 21.766 17.594 1 93.5 209 THR B C 1
ATOM 3446 O O . THR B 1 209 ? 9.922 22.484 16.609 1 93.5 209 THR B O 1
ATOM 3449 N N . LYS B 1 210 ? 11.203 21.234 17.984 1 95.94 210 LYS B N 1
ATOM 3450 C CA . LYS B 1 210 ? 12.414 21.484 17.219 1 95.94 210 LYS B CA 1
ATOM 3451 C C . LYS B 1 210 ? 12.812 20.25 16.406 1 95.94 210 LYS B C 1
ATOM 3453 O O . LYS B 1 210 ? 12.711 19.125 16.891 1 95.94 210 LYS B O 1
ATOM 3458 N N . ILE B 1 211 ? 13.234 20.562 15.203 1 96.19 211 ILE B N 1
ATOM 3459 C CA . ILE B 1 211 ? 13.789 19.484 14.391 1 96.19 211 ILE B CA 1
ATOM 3460 C C . ILE B 1 211 ? 15.156 19.062 14.938 1 96.19 211 ILE B C 1
ATOM 3462 O O . ILE B 1 211 ? 15.969 19.922 15.312 1 96.19 211 ILE B O 1
ATOM 3466 N N . GLN B 1 212 ? 15.367 17.75 15.062 1 94.62 212 GLN B N 1
ATOM 3467 C CA . GLN B 1 212 ? 16.641 17.219 15.547 1 94.62 212 GLN B CA 1
ATOM 3468 C C . GLN B 1 212 ? 17.406 16.531 14.422 1 94.62 212 GLN B C 1
ATOM 3470 O O . GLN B 1 212 ? 16.844 16.266 13.352 1 94.62 212 GLN B O 1
ATOM 3475 N N . GLN B 1 213 ? 18.656 16.266 14.758 1 92.69 213 GLN B N 1
ATOM 3476 C CA . GLN B 1 213 ? 19.484 15.531 13.812 1 92.69 213 GLN B CA 1
ATOM 3477 C C . GLN B 1 213 ? 18.922 14.133 13.555 1 92.69 213 GLN B C 1
ATOM 3479 O O . GLN B 1 213 ? 18.484 13.461 14.492 1 92.69 213 GLN B O 1
ATOM 3484 N N . ASN B 1 214 ? 18.797 13.766 12.32 1 87.44 214 ASN B N 1
ATOM 3485 C CA . ASN B 1 214 ? 18.391 12.438 11.867 1 87.44 214 ASN B CA 1
ATOM 3486 C C . ASN B 1 214 ? 16.875 12.273 11.93 1 87.44 214 ASN B C 1
ATOM 3488 O O . ASN B 1 214 ? 16.359 11.156 11.805 1 87.44 214 ASN B O 1
ATOM 3492 N N . ASP B 1 215 ? 16.234 13.43 12.172 1 90.88 215 ASP B N 1
ATOM 3493 C CA . ASP B 1 215 ? 14.781 13.383 12.07 1 90.88 215 ASP B CA 1
ATOM 3494 C C . ASP B 1 215 ? 14.336 13.086 10.641 1 90.88 215 ASP B C 1
ATOM 3496 O O . ASP B 1 215 ? 15.016 13.461 9.68 1 90.88 215 ASP B O 1
ATOM 3500 N N . ARG B 1 216 ? 13.266 12.398 10.516 1 88.88 216 ARG B N 1
ATOM 3501 C CA . ARG B 1 216 ? 12.539 12.281 9.25 1 88.88 216 ARG B CA 1
ATOM 3502 C C . ARG B 1 216 ? 11.227 13.062 9.305 1 88.88 216 ARG B C 1
ATOM 3504 O O . ARG B 1 216 ? 10.508 13.008 10.305 1 88.88 216 ARG B O 1
ATOM 3511 N N . LEU B 1 217 ? 11.008 13.836 8.25 1 91.31 217 LEU B N 1
ATOM 3512 C CA . LEU B 1 217 ? 9.781 14.625 8.148 1 91.31 217 LEU B CA 1
ATOM 3513 C C . LEU B 1 217 ? 8.742 13.898 7.305 1 91.31 217 LEU B C 1
ATOM 3515 O O . LEU B 1 217 ? 9.039 13.43 6.207 1 91.31 217 LEU B O 1
ATOM 3519 N N . LEU B 1 218 ? 7.633 13.688 7.84 1 88.75 218 LEU B N 1
ATOM 3520 C CA . LEU B 1 218 ? 6.492 13.227 7.059 1 88.75 218 LEU B CA 1
ATOM 3521 C C . LEU B 1 218 ? 5.652 14.406 6.574 1 88.75 218 LEU B C 1
ATOM 3523 O O . LEU B 1 218 ? 4.996 15.078 7.375 1 88.75 218 LEU B O 1
ATOM 3527 N N . LEU B 1 219 ? 5.68 14.57 5.25 1 89.69 219 LEU B N 1
ATOM 3528 C CA . LEU B 1 219 ? 5.102 15.758 4.633 1 89.69 219 LEU B CA 1
ATOM 3529 C C . LEU B 1 219 ? 3.986 15.383 3.664 1 89.69 219 LEU B C 1
ATOM 3531 O O . LEU B 1 219 ? 4.027 14.312 3.053 1 89.69 219 LEU B O 1
ATOM 3535 N N . VAL B 1 220 ? 3.061 16.188 3.602 1 87.44 220 VAL B N 1
ATOM 3536 C CA . VAL B 1 220 ? 2.037 16.062 2.57 1 87.44 220 VAL B CA 1
ATOM 3537 C C . VAL B 1 220 ? 2.078 17.281 1.646 1 87.44 220 VAL B C 1
ATOM 3539 O O . VAL B 1 220 ? 2.166 18.422 2.113 1 87.44 220 VAL B O 1
ATOM 3542 N N . GLY B 1 221 ? 2.053 17.109 0.408 1 86 221 GLY B N 1
ATOM 3543 C CA . GLY B 1 221 ? 2.039 18.156 -0.609 1 86 221 GLY B CA 1
ATOM 3544 C C . GLY B 1 221 ? 2.451 17.656 -1.979 1 86 221 GLY B C 1
ATOM 3545 O O . GLY B 1 221 ? 2.281 16.469 -2.291 1 86 221 GLY B O 1
ATOM 3546 N N . HIS B 1 222 ? 2.756 18.578 -2.816 1 84.06 222 HIS B N 1
ATOM 3547 C CA . HIS B 1 222 ? 3.227 18.25 -4.156 1 84.06 222 HIS B CA 1
ATOM 3548 C C . HIS B 1 222 ? 4.719 17.938 -4.156 1 84.06 222 HIS B C 1
ATOM 3550 O O . HIS B 1 222 ? 5.48 18.531 -3.383 1 84.06 222 HIS B O 1
ATOM 3556 N N . LYS B 1 223 ? 5.051 17.031 -4.977 1 80.12 223 LYS B N 1
ATOM 3557 C CA . LYS B 1 223 ? 6.441 16.609 -5.074 1 80.12 223 LYS B CA 1
ATOM 3558 C C . LYS B 1 223 ? 7.367 17.797 -5.305 1 80.12 223 LYS B C 1
ATOM 3560 O O . LYS B 1 223 ? 8.438 17.891 -4.695 1 80.12 223 LYS B O 1
ATOM 3565 N N . ASP B 1 224 ? 6.945 18.688 -6.191 1 83.06 224 ASP B N 1
ATOM 3566 C CA . ASP B 1 224 ? 7.762 19.859 -6.523 1 83.06 224 ASP B CA 1
ATOM 3567 C C . ASP B 1 224 ? 8.039 20.703 -5.281 1 83.06 224 ASP B C 1
ATOM 3569 O O . ASP B 1 224 ? 9.117 21.281 -5.148 1 83.06 224 ASP B O 1
ATOM 3573 N N . ASP B 1 225 ? 7.066 20.797 -4.441 1 89.12 225 ASP B N 1
ATOM 3574 C CA . ASP B 1 225 ? 7.223 21.578 -3.223 1 89.12 225 ASP B CA 1
ATOM 3575 C C . ASP B 1 225 ? 8.203 20.922 -2.26 1 89.12 225 ASP B C 1
ATOM 3577 O O . ASP B 1 225 ? 8.992 21.594 -1.604 1 89.12 225 ASP B O 1
ATOM 3581 N N . VAL B 1 226 ? 8.172 19.609 -2.229 1 86.75 226 VAL B N 1
ATOM 3582 C CA . VAL B 1 226 ? 9.117 18.875 -1.392 1 86.75 226 VAL B CA 1
ATOM 3583 C C . VAL B 1 226 ? 10.539 19.062 -1.924 1 86.75 226 VAL B C 1
ATOM 3585 O O . VAL B 1 226 ? 11.469 19.312 -1.154 1 86.75 226 VAL B O 1
ATOM 3588 N N . ASP B 1 227 ? 10.633 18.938 -3.176 1 83.5 227 ASP B N 1
ATOM 3589 C CA . ASP B 1 227 ? 11.93 19.125 -3.812 1 83.5 227 ASP B CA 1
ATOM 3590 C C . ASP B 1 227 ? 12.484 20.516 -3.506 1 83.5 227 ASP B C 1
ATOM 3592 O O . ASP B 1 227 ? 13.672 20.672 -3.197 1 83.5 227 ASP B O 1
ATOM 3596 N N . LYS B 1 228 ? 11.633 21.5 -3.623 1 88 228 LYS B N 1
ATOM 3597 C CA . LYS B 1 228 ? 12.031 22.875 -3.328 1 88 228 LYS B CA 1
ATOM 3598 C C . LYS B 1 228 ? 12.547 23 -1.896 1 88 228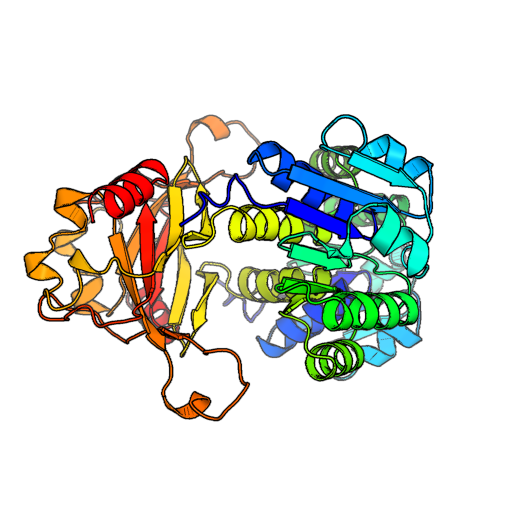 LYS B C 1
ATOM 3600 O O . LYS B 1 228 ? 13.562 23.641 -1.651 1 88 228 LYS B O 1
ATOM 3605 N N . MET B 1 229 ? 11.82 22.375 -0.999 1 90.12 229 MET B N 1
ATOM 3606 C CA . MET B 1 229 ? 12.234 22.422 0.401 1 90.12 229 MET B CA 1
ATOM 3607 C C . MET B 1 229 ? 13.609 21.781 0.589 1 90.12 229 MET B C 1
ATOM 3609 O O . MET B 1 229 ? 14.453 22.328 1.302 1 90.12 229 MET B O 1
ATOM 3613 N N . LEU B 1 230 ? 13.836 20.672 -0.07 1 86.38 230 LEU B N 1
ATOM 3614 C CA . LEU B 1 230 ? 15.086 19.938 0.087 1 86.38 230 LEU B CA 1
ATOM 3615 C C . LEU B 1 230 ? 16.234 20.656 -0.593 1 86.38 230 LEU B C 1
ATOM 3617 O O . LEU B 1 230 ? 17.375 20.609 -0.121 1 86.38 230 LEU B O 1
ATOM 3621 N N . GLU B 1 231 ? 15.914 21.281 -1.647 1 83.19 231 GLU B N 1
ATOM 3622 C CA . GLU B 1 231 ? 16.938 22 -2.398 1 83.19 231 GLU B CA 1
ATOM 3623 C C . GLU B 1 231 ? 17.375 23.281 -1.679 1 83.19 231 GLU B C 1
ATOM 3625 O O . GLU B 1 231 ? 18.531 23.688 -1.756 1 83.19 231 GLU B O 1
ATOM 3630 N N . THR B 1 232 ? 16.406 23.891 -1.102 1 85.06 232 THR B N 1
ATOM 3631 C CA . THR B 1 232 ? 16.672 25.172 -0.469 1 85.06 232 THR B CA 1
ATOM 3632 C C . THR B 1 232 ? 17.297 24.984 0.911 1 85.06 232 THR B C 1
ATOM 3634 O O . THR B 1 232 ? 17.844 25.922 1.491 1 85.06 232 THR B O 1
ATOM 3637 N N . ASN B 1 233 ? 17.234 23.75 1.449 1 81.31 233 ASN B N 1
ATOM 3638 C CA . ASN B 1 233 ? 17.703 23.5 2.805 1 81.31 233 ASN B CA 1
ATOM 3639 C C . ASN B 1 233 ? 18.766 22.406 2.828 1 81.31 233 ASN B C 1
ATOM 3641 O O . ASN B 1 233 ? 18.594 21.344 2.225 1 81.31 233 ASN B O 1
#